Protein AF-R5M961-F1 (afdb_monomer_lite)

Radius of gyration: 26.33 Å; chains: 1; bounding box: 70×36×79 Å

Foldseek 3Di:
DDQDPLQAFDQDDPDDAPQEAEEAEFAQQQQQPDDSSVCCVPPQQADRRHQAQDGRSYGHFYQQDPDRVVRLVRLVVVLVVLQVSVLHAYRAHCYCCPPVPDDLLSVLCSNLCLVVRQRYHYHPPSVVSSVVNCVVVVPPDDDLPDQPLDQFPVNVQVLCLVCLLLLLLLPPVNHDWKKFWFDPDFLDIDIDTRSQWHDAPQFIKGFDADCVLVVQADPPSSCVRRNPSNVPRHGIHTTATFFIFSVDAAPVRHTDGQQFFKFWAAPPDPGGQTAGWHWDDDVPDDIFTWGDADPDIHGPVVSVVRVIHIDGQFGLQFLDDPPDRHDTSRVSRVVCRVVVVPPQSSLRRNRPNYNDNDSVVSVVCVVVVPGRDPVD

Structure (mmCIF, N/CA/C/O backbone):
data_AF-R5M961-F1
#
_entry.id   AF-R5M961-F1
#
loop_
_atom_site.group_PDB
_atom_site.id
_atom_site.type_symbol
_atom_site.label_atom_id
_atom_site.label_alt_id
_atom_site.label_comp_id
_atom_site.label_asym_id
_atom_site.label_entity_id
_atom_site.label_seq_id
_atom_site.pdbx_PDB_ins_code
_atom_site.Cartn_x
_atom_site.Cartn_y
_atom_site.Cartn_z
_atom_site.occupancy
_atom_site.B_iso_or_equiv
_atom_site.auth_seq_id
_atom_site.auth_comp_id
_atom_site.auth_asym_id
_atom_site.auth_atom_id
_atom_site.pdbx_PDB_model_num
ATOM 1 N N . MET A 1 1 ? -6.528 -16.402 -11.098 1.00 47.44 1 MET A N 1
ATOM 2 C CA . MET A 1 1 ? -5.504 -15.838 -12.021 1.00 47.44 1 MET A CA 1
ATOM 3 C C . MET A 1 1 ? -4.086 -16.198 -11.557 1.00 47.44 1 MET A C 1
ATOM 5 O O . MET A 1 1 ? -3.827 -16.133 -10.362 1.00 47.44 1 MET A O 1
ATOM 9 N N . ARG A 1 2 ? -3.159 -16.588 -12.454 1.00 42.03 2 ARG A N 1
ATOM 10 C CA . ARG A 1 2 ? -1.730 -16.782 -12.101 1.00 42.03 2 ARG A CA 1
ATOM 11 C C . ARG A 1 2 ? -1.050 -15.411 -11.966 1.00 42.03 2 ARG A C 1
ATOM 13 O O . ARG A 1 2 ? -1.090 -14.628 -12.910 1.00 42.03 2 ARG A O 1
ATOM 20 N N . LYS A 1 3 ? -0.418 -15.122 -10.820 1.00 50.25 3 LYS A N 1
ATOM 21 C CA . LYS A 1 3 ? 0.373 -13.892 -10.629 1.00 50.25 3 LYS A CA 1
ATOM 22 C C . LYS A 1 3 ? 1.535 -13.875 -11.632 1.00 50.25 3 LYS A C 1
ATOM 24 O O . LYS A 1 3 ? 2.328 -14.813 -11.665 1.00 50.25 3 LYS A O 1
ATOM 29 N N . LYS A 1 4 ? 1.641 -12.823 -12.451 1.00 59.91 4 LYS A N 1
ATOM 30 C CA . LYS A 1 4 ? 2.814 -12.596 -13.310 1.00 59.91 4 LYS A CA 1
ATOM 31 C C . LYS A 1 4 ? 3.984 -12.195 -12.407 1.00 59.91 4 LYS A C 1
ATOM 33 O O . LYS A 1 4 ? 3.798 -11.371 -11.515 1.00 59.91 4 LYS A O 1
ATOM 38 N N . ASN A 1 5 ? 5.165 -12.781 -12.605 1.00 62.47 5 ASN A N 1
ATOM 39 C CA . ASN A 1 5 ? 6.349 -12.387 -11.845 1.00 62.47 5 ASN A CA 1
ATOM 40 C C . ASN A 1 5 ? 6.784 -10.984 -12.289 1.00 62.47 5 ASN A C 1
ATOM 42 O O . ASN A 1 5 ? 7.397 -10.835 -13.343 1.00 62.47 5 ASN A O 1
ATOM 46 N N . LYS A 1 6 ? 6.448 -9.966 -11.494 1.00 70.44 6 LYS A N 1
ATOM 47 C CA . LYS A 1 6 ? 6.769 -8.566 -11.796 1.00 70.44 6 LYS A CA 1
ATOM 48 C C . LYS A 1 6 ? 8.216 -8.183 -11.485 1.00 70.44 6 LYS A C 1
ATOM 50 O O . LYS A 1 6 ? 8.568 -7.033 -11.675 1.00 70.44 6 LYS A O 1
ATOM 55 N N . HIS A 1 7 ? 9.058 -9.116 -11.037 1.00 80.31 7 HIS A N 1
ATOM 56 C CA . HIS A 1 7 ? 10.487 -8.857 -10.828 1.00 80.31 7 HIS A CA 1
ATOM 57 C C . HIS A 1 7 ? 11.337 -9.123 -12.074 1.00 80.31 7 HIS A C 1
ATOM 59 O O . HIS A 1 7 ? 12.475 -8.658 -12.141 1.00 80.31 7 HIS A O 1
ATOM 65 N N . ASN A 1 8 ? 10.809 -9.863 -13.054 1.00 88.81 8 ASN A N 1
ATOM 66 C CA . ASN A 1 8 ? 11.543 -10.202 -14.267 1.00 88.81 8 ASN A CA 1
ATOM 67 C C . ASN A 1 8 ? 11.041 -9.391 -15.463 1.00 88.81 8 ASN A C 1
ATOM 69 O O . ASN A 1 8 ? 9.842 -9.333 -15.740 1.00 88.81 8 ASN A O 1
ATOM 73 N N . THR A 1 9 ? 11.986 -8.825 -16.202 1.00 91.56 9 THR A N 1
ATOM 74 C CA . THR A 1 9 ? 11.758 -8.215 -17.505 1.00 91.56 9 THR A CA 1
ATOM 75 C C . THR A 1 9 ? 11.391 -9.310 -18.512 1.00 91.56 9 THR A C 1
ATOM 77 O O . THR A 1 9 ? 12.138 -10.286 -18.626 1.00 91.56 9 THR A O 1
ATOM 80 N N . PRO A 1 10 ? 10.275 -9.188 -19.256 1.00 90.00 10 PRO A N 1
ATOM 81 C CA . PRO A 1 10 ? 9.964 -10.110 -20.345 1.00 90.00 10 PRO A CA 1
ATOM 82 C C . PRO A 1 10 ? 11.083 -10.126 -21.394 1.00 90.00 10 PRO A C 1
ATOM 84 O O . PRO A 1 10 ? 11.598 -9.071 -21.755 1.00 90.00 10 PRO A O 1
ATOM 87 N N . GLU A 1 11 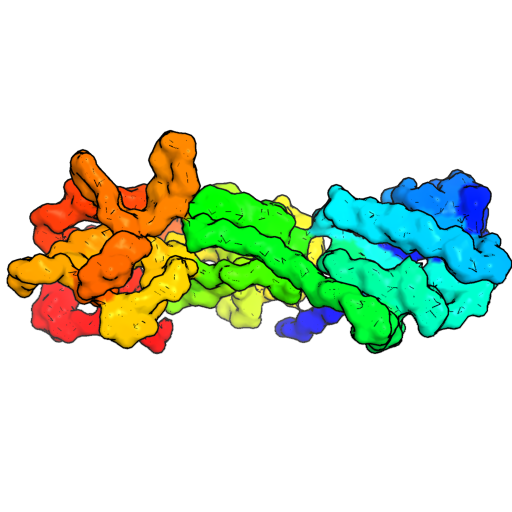? 11.424 -11.300 -21.930 1.00 86.25 11 GLU A N 1
ATOM 88 C CA . GLU A 1 11 ? 12.493 -11.432 -22.936 1.00 86.25 11 GLU A CA 1
ATOM 89 C C . GLU A 1 11 ? 12.220 -10.589 -24.192 1.00 86.25 11 GLU A C 1
ATOM 91 O O . GLU A 1 11 ? 13.122 -9.963 -24.749 1.00 86.25 11 GLU A O 1
ATOM 96 N N . ARG A 1 12 ? 10.954 -10.537 -24.617 1.00 87.50 12 ARG A N 1
ATOM 97 C CA . ARG A 1 12 ? 10.506 -9.743 -25.758 1.00 87.50 12 ARG A CA 1
ATOM 98 C C . ARG A 1 12 ? 9.479 -8.713 -25.308 1.00 87.50 12 ARG A C 1
ATOM 100 O O . ARG A 1 12 ? 8.389 -9.071 -24.870 1.00 87.50 12 ARG A O 1
ATOM 107 N N . ILE A 1 13 ? 9.822 -7.440 -25.480 1.00 93.00 13 ILE A N 1
ATOM 108 C CA . ILE A 1 13 ? 8.953 -6.302 -25.172 1.00 93.00 13 ILE A CA 1
ATOM 109 C C . ILE A 1 13 ? 8.494 -5.700 -26.498 1.00 93.00 13 ILE A C 1
ATOM 111 O O . ILE A 1 13 ? 9.297 -5.186 -27.277 1.00 93.00 13 ILE A O 1
ATOM 115 N N . THR A 1 14 ? 7.205 -5.832 -26.793 1.00 91.12 14 THR A N 1
ATOM 116 C CA . THR A 1 14 ? 6.592 -5.312 -28.027 1.00 91.12 14 THR A CA 1
ATOM 117 C C . THR A 1 14 ? 5.764 -4.057 -27.796 1.00 91.12 14 THR A C 1
ATOM 119 O O . THR A 1 14 ? 5.532 -3.317 -28.746 1.00 91.12 14 THR A O 1
ATOM 122 N N . GLU A 1 15 ? 5.354 -3.824 -26.554 1.00 92.50 15 GLU A N 1
ATOM 123 C CA . GLU A 1 15 ? 4.521 -2.716 -26.098 1.00 92.50 15 GLU A CA 1
ATOM 124 C C . GLU A 1 15 ? 4.897 -2.354 -24.656 1.00 92.50 15 GLU A C 1
ATOM 126 O O . GLU A 1 15 ? 5.495 -3.174 -23.956 1.00 92.50 15 GLU A O 1
ATOM 131 N N . LEU A 1 16 ? 4.555 -1.132 -24.240 1.00 92.69 16 LEU A N 1
ATOM 132 C CA . LEU A 1 16 ? 4.759 -0.632 -22.879 1.00 92.69 16 LEU A CA 1
ATOM 133 C C . LEU A 1 16 ? 3.423 -0.170 -22.291 1.00 92.69 16 LEU A C 1
ATOM 135 O O . LEU A 1 16 ? 2.780 0.724 -22.856 1.00 92.69 16 LEU A O 1
ATOM 139 N N . SER A 1 17 ? 3.057 -0.706 -21.127 1.00 88.81 17 SER A N 1
ATOM 140 C CA . SER A 1 17 ? 1.988 -0.176 -20.267 1.00 88.81 17 SER A CA 1
ATOM 141 C C . SER A 1 17 ? 2.322 1.255 -19.846 1.00 88.81 17 SER A C 1
ATOM 143 O O . SER A 1 17 ? 3.492 1.613 -19.844 1.00 88.81 17 SER A O 1
ATOM 145 N N . LYS A 1 18 ? 1.348 2.094 -19.492 1.00 87.00 18 LYS A N 1
ATOM 146 C CA . LYS A 1 18 ? 1.490 3.538 -19.214 1.00 87.00 18 LYS A CA 1
ATOM 147 C C . LYS A 1 18 ? 2.623 3.883 -18.241 1.00 87.00 18 LYS A C 1
ATOM 149 O O . LYS A 1 18 ? 3.294 4.891 -18.449 1.00 87.00 18 LYS A O 1
ATOM 154 N N . CYS A 1 19 ? 2.849 3.066 -17.214 1.00 88.94 19 CYS A N 1
ATOM 155 C CA . CYS A 1 19 ? 3.911 3.280 -16.227 1.00 88.94 19 CYS A CA 1
ATOM 156 C C . CYS A 1 19 ? 5.275 2.683 -16.623 1.00 88.94 19 CYS A C 1
ATOM 158 O O . CYS A 1 19 ? 6.273 2.992 -15.968 1.00 88.94 19 CYS A O 1
ATOM 160 N N . GLU A 1 20 ? 5.354 1.855 -17.669 1.00 93.62 20 GLU A N 1
ATOM 161 C CA . GLU A 1 20 ? 6.594 1.181 -18.059 1.00 93.62 20 GLU A CA 1
ATOM 162 C C . GLU A 1 20 ? 7.573 2.095 -18.804 1.00 93.62 20 GLU A C 1
ATOM 164 O O . GLU A 1 20 ? 7.190 2.888 -19.671 1.00 93.62 20 GLU A O 1
ATOM 169 N N . ILE A 1 21 ? 8.856 1.914 -18.481 1.00 97.31 21 ILE A N 1
ATOM 170 C CA . ILE A 1 21 ? 10.010 2.553 -19.113 1.00 97.31 21 ILE A CA 1
ATOM 171 C C . ILE A 1 21 ? 10.952 1.463 -19.623 1.00 97.31 21 ILE A C 1
ATOM 173 O O . ILE A 1 21 ? 11.412 0.614 -18.857 1.00 97.31 21 ILE A O 1
ATOM 177 N N . PHE A 1 22 ? 11.255 1.485 -20.919 1.00 98.31 22 PHE A N 1
ATOM 178 C CA . PHE A 1 22 ? 12.159 0.520 -21.545 1.00 98.31 22 PHE A CA 1
ATOM 179 C C . PHE A 1 22 ? 13.624 0.916 -21.330 1.00 98.31 22 PHE A C 1
ATOM 181 O O . PHE A 1 22 ? 14.060 1.960 -21.813 1.00 98.31 22 PHE A O 1
ATOM 188 N N . VAL A 1 23 ? 14.404 0.095 -20.625 1.00 98.50 23 VAL A N 1
ATOM 189 C CA . VAL A 1 23 ? 15.808 0.410 -20.317 1.00 98.50 23 VAL A CA 1
ATOM 190 C C . VAL A 1 23 ? 16.730 -0.386 -21.233 1.00 98.50 23 VAL A C 1
ATOM 192 O O . VAL A 1 23 ? 16.687 -1.621 -21.257 1.00 98.50 23 VAL A O 1
ATOM 195 N N . PHE A 1 24 ? 17.569 0.310 -21.996 1.00 98.00 24 PHE A N 1
ATOM 196 C CA . PHE A 1 24 ? 18.342 -0.283 -23.086 1.00 98.00 24 PHE A CA 1
ATOM 197 C C . PHE A 1 24 ? 19.793 0.201 -23.123 1.00 98.00 24 PHE A C 1
ATOM 199 O O . PHE A 1 24 ? 20.121 1.283 -22.645 1.00 98.00 24 PHE A O 1
ATOM 206 N N . GLY A 1 25 ? 20.665 -0.618 -23.716 1.00 97.38 25 GLY A N 1
ATOM 207 C CA . GLY A 1 25 ? 22.059 -0.249 -23.967 1.00 97.38 25 GLY A CA 1
ATOM 208 C C . GLY A 1 25 ? 22.208 0.611 -25.225 1.00 97.38 25 GLY A C 1
ATOM 209 O O . GLY A 1 25 ? 21.663 0.253 -26.270 1.00 97.38 25 GLY A O 1
ATOM 210 N N . SER A 1 26 ? 22.973 1.700 -25.137 1.00 97.31 26 SER A N 1
ATOM 211 C CA . SER A 1 26 ? 23.282 2.643 -26.222 1.00 97.31 26 SER A CA 1
ATOM 212 C C . SER A 1 26 ? 24.801 2.864 -26.370 1.00 97.31 26 SER A C 1
ATOM 214 O O . SER A 1 26 ? 25.604 2.356 -25.585 1.00 97.31 26 SER A O 1
ATOM 216 N N . ASN A 1 27 ? 25.219 3.618 -27.389 1.00 95.19 27 ASN A N 1
ATOM 217 C CA . ASN A 1 27 ? 26.494 4.346 -27.382 1.00 95.19 27 ASN A CA 1
ATOM 218 C C . ASN A 1 27 ? 26.293 5.782 -26.871 1.00 95.19 27 ASN A C 1
ATOM 220 O O . ASN A 1 27 ? 25.155 6.233 -26.721 1.00 95.19 27 ASN A O 1
ATOM 224 N N . LEU A 1 28 ? 27.404 6.476 -26.607 1.00 95.62 28 LEU A N 1
ATOM 225 C CA . LEU A 1 28 ? 27.414 7.846 -26.086 1.00 95.62 28 LEU A CA 1
ATOM 226 C C . LEU A 1 28 ? 26.767 8.840 -27.050 1.00 95.62 28 LEU A C 1
ATOM 228 O O . LEU A 1 28 ? 26.078 9.755 -26.616 1.00 95.62 28 LEU A O 1
ATOM 232 N N . GLU A 1 29 ? 26.948 8.632 -28.352 1.00 96.88 29 GLU A N 1
ATOM 233 C CA . GLU A 1 29 ? 26.400 9.497 -29.394 1.00 96.88 29 GLU A CA 1
ATOM 234 C C . GLU A 1 29 ? 24.899 9.274 -29.636 1.00 96.88 29 GLU A C 1
ATOM 236 O O . GLU A 1 29 ? 24.316 9.967 -30.460 1.00 96.88 29 GLU A O 1
ATOM 241 N N . GLY A 1 30 ? 24.265 8.294 -28.978 1.00 96.00 30 GLY A N 1
ATOM 242 C CA . GLY A 1 30 ? 22.836 8.010 -29.142 1.00 96.00 30 GLY A CA 1
ATOM 243 C C . GLY A 1 30 ? 22.451 7.518 -30.540 1.00 96.00 30 GLY A C 1
ATOM 244 O O . GLY A 1 30 ? 21.346 7.770 -31.019 1.00 96.00 30 GLY A O 1
ATOM 245 N N . HIS A 1 31 ? 23.356 6.815 -31.219 1.00 96.19 31 HIS A N 1
ATOM 246 C CA . HIS A 1 31 ? 23.079 6.197 -32.508 1.00 96.19 31 HIS A CA 1
ATOM 247 C C . HIS A 1 31 ? 22.438 4.814 -32.336 1.00 96.19 31 HIS A C 1
ATOM 249 O O . HIS A 1 31 ? 23.111 3.800 -32.124 1.00 96.19 31 HIS A O 1
ATOM 255 N N . HIS A 1 32 ? 21.117 4.757 -32.467 1.00 94.81 32 HIS A N 1
ATOM 256 C CA . HIS A 1 32 ? 20.296 3.593 -32.133 1.00 94.81 32 HIS A CA 1
ATOM 257 C C . HIS A 1 32 ? 20.094 2.616 -33.311 1.00 94.81 32 HIS A C 1
ATOM 259 O O . HIS A 1 32 ? 18.977 2.225 -33.638 1.00 94.81 32 HIS A O 1
ATOM 265 N N . TYR A 1 33 ? 21.181 2.199 -33.970 1.00 89.19 33 TYR A N 1
ATOM 266 C CA . TYR A 1 33 ? 21.116 1.440 -35.232 1.00 89.19 33 TYR A CA 1
ATOM 267 C C . TYR A 1 33 ? 20.642 -0.022 -35.118 1.00 89.19 33 TYR A C 1
ATOM 269 O O . TYR A 1 33 ? 20.217 -0.604 -36.118 1.00 89.19 33 TYR A O 1
ATOM 277 N N . GLY A 1 34 ? 20.719 -0.655 -33.942 1.00 91.88 34 GLY A N 1
ATOM 278 C CA . GLY A 1 34 ? 20.458 -2.094 -33.820 1.00 91.88 34 GLY A CA 1
ATOM 279 C C . GLY A 1 34 ? 19.913 -2.558 -32.470 1.00 91.88 34 GLY A C 1
ATOM 280 O O . GLY A 1 34 ? 19.954 -1.841 -31.472 1.00 91.88 34 GLY A O 1
ATOM 281 N N . GLY A 1 35 ? 19.398 -3.791 -32.455 1.00 93.56 35 GLY A N 1
ATOM 282 C CA . GLY A 1 35 ? 18.961 -4.498 -31.248 1.00 93.56 35 GLY A CA 1
ATOM 283 C C . GLY A 1 35 ? 17.911 -3.751 -30.416 1.00 93.56 35 GLY A C 1
ATOM 284 O O . GLY A 1 35 ? 16.936 -3.209 -30.945 1.00 93.56 35 GLY A O 1
ATOM 285 N N . ALA A 1 36 ? 18.120 -3.738 -29.096 1.00 95.00 36 ALA A N 1
ATOM 286 C CA . ALA A 1 36 ? 17.246 -3.049 -28.150 1.00 95.00 36 ALA A CA 1
ATOM 287 C C . ALA A 1 36 ? 17.204 -1.531 -28.395 1.00 95.00 36 ALA A C 1
ATOM 289 O O . ALA A 1 36 ? 16.125 -0.954 -28.316 1.00 95.00 36 ALA A O 1
ATOM 290 N N . ALA A 1 37 ? 18.325 -0.902 -28.773 1.00 96.69 37 ALA A N 1
ATOM 291 C CA . ALA A 1 37 ? 18.367 0.531 -29.073 1.00 96.69 37 ALA A CA 1
ATOM 292 C C . ALA A 1 37 ? 17.475 0.897 -30.262 1.00 96.69 37 ALA A C 1
ATOM 294 O O . ALA A 1 37 ? 16.661 1.811 -30.173 1.00 96.69 37 ALA A O 1
ATOM 295 N N . ARG A 1 38 ? 17.544 0.118 -31.347 1.00 96.31 38 ARG A N 1
ATOM 296 C CA . ARG A 1 38 ? 16.652 0.306 -32.498 1.00 96.31 38 ARG A CA 1
ATOM 297 C C . ARG A 1 38 ? 15.183 0.149 -32.115 1.00 96.31 38 ARG A C 1
ATOM 299 O O . ARG A 1 38 ? 14.351 0.933 -32.549 1.00 96.31 38 ARG A O 1
ATOM 306 N N . THR A 1 39 ? 14.873 -0.839 -31.276 1.00 96.50 39 THR A N 1
ATOM 307 C CA . THR A 1 39 ? 13.504 -1.044 -30.777 1.00 96.50 39 THR A CA 1
ATOM 308 C C . THR A 1 39 ? 13.030 0.153 -29.948 1.00 96.50 39 THR A C 1
ATOM 310 O O . THR A 1 39 ? 11.905 0.609 -30.139 1.00 96.50 39 THR A O 1
ATOM 313 N N . ALA A 1 40 ? 13.887 0.685 -29.071 1.00 97.44 40 ALA A N 1
ATOM 314 C CA . ALA A 1 40 ? 13.598 1.873 -28.275 1.00 97.44 40 ALA A CA 1
ATOM 315 C C . ALA A 1 40 ? 13.275 3.084 -29.167 1.00 97.44 40 ALA A C 1
ATOM 317 O O . ALA A 1 40 ? 12.257 3.743 -28.957 1.00 97.44 40 ALA A O 1
ATOM 318 N N . TYR A 1 41 ? 14.088 3.317 -30.203 1.00 97.69 41 TYR A N 1
ATOM 319 C CA . TYR A 1 41 ? 13.899 4.399 -31.173 1.00 97.69 41 TYR A CA 1
ATOM 320 C C . TYR A 1 41 ? 12.612 4.228 -31.995 1.00 97.69 41 TYR A C 1
ATOM 322 O O . TYR A 1 41 ? 11.750 5.101 -32.003 1.00 97.69 41 TYR A O 1
ATOM 330 N N . GLU A 1 42 ? 12.441 3.077 -32.651 1.00 96.88 42 GLU A N 1
ATOM 331 C CA . GLU A 1 42 ? 11.344 2.856 -33.602 1.00 96.88 42 GLU A CA 1
ATOM 332 C C . GLU A 1 42 ? 9.969 2.721 -32.935 1.00 96.88 42 GLU A C 1
ATOM 334 O O . GLU A 1 42 ? 8.956 2.992 -33.578 1.00 96.88 42 GLU A O 1
ATOM 339 N N . LYS A 1 43 ? 9.906 2.252 -31.679 1.00 96.62 43 LYS A N 1
ATOM 340 C CA . LYS A 1 43 ? 8.630 1.877 -31.041 1.00 96.62 43 LYS A CA 1
ATOM 341 C C . LYS A 1 43 ? 8.288 2.644 -29.778 1.00 96.62 43 LYS A C 1
ATOM 343 O O . LYS A 1 43 ? 7.108 2.812 -29.486 1.00 96.62 43 LYS A O 1
ATOM 348 N N . PHE A 1 44 ? 9.287 3.051 -29.003 1.00 97.44 44 PHE A N 1
ATOM 349 C CA . PHE A 1 44 ? 9.077 3.597 -27.659 1.00 97.44 44 PHE A CA 1
ATOM 350 C C . PHE A 1 44 ? 9.511 5.065 -27.537 1.00 97.44 44 PHE A C 1
ATOM 352 O O . PHE A 1 44 ? 9.394 5.659 -26.464 1.00 97.44 44 PHE A O 1
ATOM 359 N N . GLY A 1 45 ? 9.923 5.666 -28.657 1.00 97.38 45 GLY A N 1
ATOM 360 C CA . GLY A 1 45 ? 10.157 7.099 -28.785 1.00 97.38 45 GLY A CA 1
ATOM 361 C C . GLY A 1 45 ? 11.490 7.571 -28.220 1.00 97.38 45 GLY A C 1
ATOM 362 O O . GLY A 1 45 ? 11.597 8.752 -27.910 1.00 97.38 45 GLY A O 1
ATOM 363 N N . ALA A 1 46 ? 12.482 6.686 -28.062 1.00 97.94 46 ALA A N 1
ATOM 364 C CA . ALA A 1 46 ? 13.837 7.141 -27.761 1.00 97.94 46 ALA A CA 1
ATOM 365 C C . ALA A 1 46 ? 14.298 8.120 -28.852 1.00 97.94 46 ALA A C 1
ATOM 367 O O . ALA A 1 46 ? 14.076 7.885 -30.038 1.00 97.94 46 ALA A O 1
ATOM 368 N N . GLU A 1 47 ? 14.906 9.227 -28.454 1.00 98.06 47 GLU A N 1
ATOM 369 C CA . GLU A 1 47 ? 15.334 10.292 -29.352 1.00 98.06 47 GLU A CA 1
ATOM 370 C C . GLU A 1 47 ? 16.704 9.974 -29.949 1.00 98.06 47 GLU A C 1
ATOM 372 O O . GLU A 1 47 ? 17.629 9.545 -29.259 1.00 98.06 47 GLU A O 1
ATOM 377 N N . TRP A 1 48 ? 16.852 10.218 -31.251 1.00 97.62 48 TRP A N 1
ATOM 378 C CA . TRP A 1 48 ? 18.145 10.075 -31.913 1.00 97.62 48 TRP A CA 1
ATOM 379 C C . TRP A 1 48 ? 19.153 11.065 -31.324 1.00 97.62 48 TRP A C 1
ATOM 381 O O . TRP A 1 48 ? 18.844 12.247 -31.189 1.00 97.62 48 TRP A O 1
ATOM 391 N N . GLY A 1 49 ? 20.367 10.608 -31.020 1.00 97.56 49 GLY A N 1
ATOM 392 C CA . GLY A 1 49 ? 21.395 11.455 -30.411 1.00 97.56 49 GLY A CA 1
ATOM 393 C C . GLY A 1 49 ? 21.427 11.420 -28.878 1.00 97.56 49 GLY A C 1
ATOM 394 O O . GLY A 1 49 ? 22.347 11.980 -28.287 1.00 97.56 49 GLY A O 1
ATOM 395 N N . VAL A 1 50 ? 20.474 10.744 -28.219 1.00 98.12 50 VAL A N 1
ATOM 396 C CA . VAL A 1 50 ? 20.435 10.629 -26.751 1.00 98.12 50 VAL A CA 1
ATOM 397 C C . VAL A 1 50 ? 21.007 9.286 -26.293 1.00 98.12 50 VAL A C 1
ATOM 399 O O . VAL A 1 50 ? 20.340 8.256 -26.303 1.00 98.12 50 VAL A O 1
ATOM 402 N N . GLY A 1 51 ? 22.282 9.290 -25.897 1.00 96.94 51 GLY A N 1
ATOM 403 C CA . GLY A 1 51 ? 23.004 8.082 -25.481 1.00 96.94 51 GLY A CA 1
ATOM 404 C C . GLY A 1 51 ? 22.896 7.703 -24.001 1.00 96.94 51 GLY A C 1
ATOM 405 O O . GLY A 1 51 ? 23.161 6.553 -23.655 1.00 96.94 51 GLY A O 1
ATOM 406 N N . ASP A 1 52 ? 22.514 8.645 -23.138 1.00 98.25 52 ASP A N 1
ATOM 407 C CA . ASP A 1 52 ? 22.513 8.512 -21.676 1.00 98.25 52 ASP A CA 1
ATOM 408 C C . ASP A 1 52 ? 21.287 9.204 -21.066 1.00 98.25 52 ASP A C 1
ATOM 410 O O . ASP A 1 52 ? 21.043 10.386 -21.314 1.00 98.25 52 ASP A O 1
ATOM 414 N N . GLY A 1 53 ? 20.557 8.485 -20.213 1.00 98.31 53 GLY A N 1
ATOM 415 C CA . GLY A 1 53 ? 19.476 9.032 -19.402 1.00 98.31 53 GLY A CA 1
ATOM 416 C C . GLY A 1 53 ? 18.075 8.833 -19.994 1.00 98.31 53 GLY A C 1
ATOM 417 O O . GLY A 1 53 ? 17.883 8.022 -20.905 1.00 98.31 53 GLY A O 1
ATOM 418 N N . PRO A 1 54 ? 17.061 9.526 -19.441 1.00 98.25 54 PRO A N 1
ATOM 419 C CA . PRO A 1 54 ? 15.679 9.394 -19.889 1.00 98.25 54 PRO A CA 1
ATOM 420 C C . PRO A 1 54 ? 15.487 9.953 -21.304 1.00 98.25 54 PRO A C 1
ATOM 422 O O . PRO A 1 54 ? 15.970 11.036 -21.625 1.00 98.25 54 PRO A O 1
ATOM 425 N N . THR A 1 55 ? 14.748 9.224 -22.139 1.00 98.00 55 THR A N 1
ATOM 426 C CA . THR A 1 55 ? 14.432 9.624 -23.515 1.00 98.00 55 THR A CA 1
ATOM 427 C C . THR A 1 55 ? 13.152 8.939 -23.991 1.00 98.00 55 THR A C 1
ATOM 429 O O . THR A 1 55 ? 13.021 7.721 -23.873 1.00 98.00 55 THR A O 1
ATOM 432 N N . GLY A 1 56 ? 12.165 9.701 -24.474 1.00 96.06 56 GLY A N 1
ATOM 433 C CA . GLY A 1 56 ? 10.833 9.162 -24.775 1.00 96.06 56 GLY A CA 1
ATOM 434 C C . GLY A 1 56 ? 10.244 8.353 -23.612 1.00 96.06 56 GLY A C 1
ATOM 435 O O . GLY A 1 56 ? 10.214 8.810 -22.470 1.00 96.06 56 GLY A O 1
ATOM 436 N N . ARG A 1 57 ? 9.802 7.117 -23.887 1.00 96.94 57 ARG A N 1
ATOM 437 C CA . ARG A 1 57 ? 9.379 6.134 -22.867 1.00 96.94 57 ARG A CA 1
ATOM 438 C C . ARG A 1 57 ? 10.487 5.125 -22.554 1.00 96.94 57 ARG A C 1
ATOM 440 O O . ARG A 1 57 ? 10.240 3.930 -22.367 1.00 96.94 57 ARG A O 1
ATOM 447 N N . CYS A 1 58 ? 11.728 5.592 -22.558 1.00 98.31 58 CYS A N 1
ATOM 448 C CA . CYS A 1 58 ? 12.921 4.778 -22.406 1.00 98.31 58 CYS A CA 1
ATOM 449 C C . CYS A 1 58 ? 13.949 5.422 -21.470 1.00 98.31 58 CYS A C 1
ATOM 451 O O . CYS A 1 58 ? 13.879 6.604 -21.135 1.00 98.31 58 CYS A O 1
ATOM 453 N N . TYR A 1 59 ? 14.932 4.619 -21.075 1.00 98.69 59 TYR A N 1
ATOM 454 C CA . TYR A 1 59 ? 16.145 5.077 -20.412 1.00 98.69 59 TYR A CA 1
ATOM 455 C C . TYR A 1 59 ? 17.356 4.453 -21.113 1.00 98.69 59 TYR A C 1
ATOM 457 O O . TYR A 1 59 ? 17.466 3.226 -21.192 1.00 98.69 59 TYR A O 1
ATOM 465 N N . ALA A 1 60 ? 18.241 5.292 -21.645 1.00 98.62 60 ALA A N 1
ATOM 466 C CA . ALA A 1 60 ? 19.444 4.875 -22.349 1.00 98.62 60 ALA A CA 1
ATOM 467 C C . ALA A 1 60 ? 20.618 4.731 -21.373 1.00 98.62 60 ALA A C 1
ATOM 469 O O . ALA A 1 60 ? 20.858 5.604 -20.540 1.00 98.62 60 ALA A O 1
ATOM 470 N N . ILE A 1 61 ? 21.359 3.630 -21.485 1.00 98.38 61 ILE A N 1
ATOM 471 C CA . ILE A 1 61 ? 22.581 3.385 -20.713 1.00 98.38 61 ILE A CA 1
ATOM 472 C C . ILE A 1 61 ? 23.734 3.179 -21.698 1.00 98.38 61 ILE A C 1
ATOM 474 O O . ILE A 1 61 ? 23.695 2.215 -22.468 1.00 98.38 61 ILE A O 1
ATOM 478 N N . PRO A 1 62 ? 24.775 4.027 -21.698 1.00 97.81 62 PRO A N 1
ATOM 479 C CA . PRO A 1 62 ? 25.972 3.795 -22.491 1.00 97.81 62 PRO A CA 1
ATOM 480 C C . PRO A 1 62 ? 26.634 2.461 -22.132 1.00 97.81 62 PRO A C 1
ATOM 482 O O . PRO A 1 62 ? 26.988 2.213 -20.983 1.00 97.81 62 PRO A O 1
ATOM 485 N N . THR A 1 63 ? 26.809 1.592 -23.126 1.00 96.19 63 THR A N 1
ATOM 486 C CA . THR A 1 63 ? 27.444 0.274 -22.951 1.00 96.19 63 THR A CA 1
ATOM 487 C C . THR A 1 63 ? 28.539 -0.030 -23.964 1.00 96.19 63 THR A C 1
ATOM 489 O O . THR A 1 63 ? 29.148 -1.090 -23.898 1.00 96.19 63 THR A O 1
ATOM 492 N N . MET A 1 64 ? 28.800 0.858 -24.925 1.00 93.44 64 MET A N 1
ATOM 493 C CA . MET A 1 64 ? 29.802 0.634 -25.977 1.00 93.44 64 MET A CA 1
ATOM 494 C C . MET A 1 64 ? 31.213 1.035 -25.515 1.00 93.44 64 MET A C 1
ATOM 496 O O . MET A 1 64 ? 31.875 1.855 -26.147 1.00 93.44 64 MET A O 1
ATOM 500 N N . PHE A 1 65 ? 31.662 0.452 -24.404 1.00 93.12 65 PHE A N 1
ATOM 501 C CA . PHE A 1 65 ? 32.991 0.669 -23.831 1.00 93.12 65 PHE A CA 1
ATOM 502 C C . PHE A 1 65 ? 33.890 -0.553 -24.012 1.00 93.12 65 PHE A C 1
ATOM 504 O O . PHE A 1 65 ? 33.421 -1.666 -24.242 1.00 93.12 65 PHE A O 1
ATOM 511 N N . ARG A 1 66 ? 35.209 -0.348 -23.902 1.00 88.94 66 ARG A N 1
ATOM 512 C CA . ARG A 1 66 ? 36.179 -1.455 -23.870 1.00 88.94 66 ARG A CA 1
ATOM 513 C C . ARG A 1 66 ? 36.224 -2.132 -22.505 1.00 88.94 66 ARG A C 1
ATOM 515 O O . ARG A 1 66 ? 36.373 -3.348 -22.445 1.00 88.94 66 ARG A O 1
ATOM 522 N N . ASN A 1 67 ? 36.142 -1.346 -21.434 1.00 93.12 67 ASN A N 1
ATOM 523 C CA . ASN A 1 67 ? 36.135 -1.844 -20.069 1.00 93.12 67 ASN A CA 1
ATOM 524 C C . ASN A 1 67 ? 34.700 -1.831 -19.535 1.00 93.12 67 ASN A C 1
ATOM 526 O O . ASN A 1 67 ? 33.977 -0.854 -19.704 1.00 93.12 67 ASN A O 1
ATOM 530 N N . ILE A 1 68 ? 34.294 -2.920 -18.886 1.00 93.75 68 ILE A N 1
ATOM 531 C CA . ILE A 1 68 ? 32.959 -3.036 -18.298 1.00 93.75 68 ILE A CA 1
ATOM 532 C C . ILE A 1 68 ? 32.750 -2.041 -17.148 1.00 93.75 68 ILE A C 1
ATOM 534 O O . ILE A 1 68 ? 31.645 -1.539 -16.964 1.00 93.75 68 ILE A O 1
ATOM 538 N N . GLU A 1 69 ? 33.812 -1.699 -16.413 1.00 94.88 69 GLU A N 1
ATOM 539 C CA . GLU A 1 69 ? 33.725 -0.761 -15.287 1.00 94.88 69 GLU A CA 1
ATOM 540 C C . GLU A 1 69 ? 33.361 0.664 -15.729 1.00 94.88 69 GLU A C 1
ATOM 542 O O . GLU A 1 69 ? 32.768 1.408 -14.951 1.00 94.88 69 GLU A O 1
ATOM 547 N N . ASP A 1 70 ? 33.600 1.022 -16.997 1.00 96.31 70 ASP A N 1
ATOM 548 C CA . ASP A 1 70 ? 33.181 2.315 -17.554 1.00 96.31 70 ASP A CA 1
ATOM 549 C C . ASP A 1 70 ? 31.641 2.446 -17.625 1.00 96.31 70 ASP A C 1
ATOM 551 O O . ASP A 1 70 ? 31.116 3.550 -17.768 1.00 96.31 70 ASP A O 1
ATOM 555 N N . ILE A 1 71 ? 30.899 1.335 -17.496 1.00 97.19 71 ILE A N 1
ATOM 556 C CA . ILE A 1 71 ? 29.426 1.313 -17.460 1.00 97.19 71 ILE A CA 1
ATOM 557 C C . ILE A 1 71 ? 28.891 1.658 -16.064 1.00 97.19 71 ILE A C 1
ATOM 559 O O . ILE A 1 71 ? 27.794 2.209 -15.949 1.00 97.19 71 ILE A O 1
ATOM 563 N N . ARG A 1 72 ? 29.645 1.362 -14.995 1.00 95.62 72 ARG A N 1
ATOM 564 C CA . ARG A 1 72 ? 29.171 1.465 -13.604 1.00 95.62 72 ARG A CA 1
ATOM 565 C C . ARG A 1 72 ? 28.587 2.841 -13.249 1.00 95.62 72 ARG A C 1
ATOM 567 O O . ARG A 1 72 ? 27.466 2.859 -12.748 1.00 95.62 72 ARG A O 1
ATOM 574 N N . PRO A 1 73 ? 29.212 3.983 -13.604 1.00 97.50 73 PRO A N 1
ATOM 575 C CA . PRO A 1 73 ? 28.634 5.296 -13.304 1.00 97.50 73 PRO A CA 1
ATOM 576 C C . PRO A 1 73 ? 27.241 5.513 -13.916 1.00 97.50 73 PRO A C 1
ATOM 578 O O . PRO A 1 73 ? 26.402 6.198 -13.332 1.00 97.50 73 PRO A O 1
ATOM 581 N N . TYR A 1 74 ? 26.967 4.918 -15.082 1.00 98.25 74 TYR A N 1
ATOM 582 C CA . TYR A 1 74 ? 25.664 5.009 -15.744 1.00 98.25 74 TYR A CA 1
ATOM 583 C C . TYR A 1 74 ? 24.632 4.064 -15.121 1.00 98.25 74 TYR A C 1
ATOM 585 O O . TYR A 1 74 ? 23.454 4.414 -15.043 1.00 98.25 74 TYR A O 1
ATOM 593 N N . ALA A 1 75 ? 25.062 2.891 -14.648 1.00 97.06 75 ALA A N 1
ATOM 594 C CA . ALA A 1 75 ? 24.210 1.992 -13.875 1.00 97.06 75 ALA A CA 1
ATOM 595 C C . ALA A 1 75 ? 23.792 2.633 -12.540 1.00 97.06 75 ALA A C 1
ATOM 597 O O . ALA A 1 75 ? 22.606 2.633 -12.212 1.00 97.06 75 ALA A O 1
ATOM 598 N N . ASP A 1 76 ? 24.728 3.268 -11.832 1.00 96.50 76 ASP A N 1
ATOM 599 C CA . ASP A 1 76 ? 24.459 3.978 -10.576 1.00 96.50 76 ASP A CA 1
ATOM 600 C C . ASP A 1 76 ? 23.497 5.154 -10.804 1.00 96.50 76 ASP A C 1
ATOM 602 O O . ASP A 1 76 ? 22.491 5.308 -10.106 1.00 96.50 76 ASP A O 1
ATOM 606 N N . LYS A 1 77 ? 23.741 5.948 -11.856 1.00 98.19 77 LYS A N 1
ATOM 607 C CA . LYS A 1 77 ? 22.848 7.040 -12.274 1.00 98.19 77 LYS A CA 1
ATOM 608 C C . LYS A 1 77 ? 21.437 6.538 -12.599 1.00 98.19 77 LYS A C 1
ATOM 610 O O . LYS A 1 77 ? 20.455 7.197 -12.250 1.00 98.19 77 LYS A O 1
ATOM 615 N N . PHE A 1 78 ? 21.320 5.381 -13.249 1.00 98.50 78 PHE A N 1
ATOM 616 C CA . PHE A 1 78 ? 20.035 4.746 -13.531 1.00 98.50 78 PHE A CA 1
ATOM 617 C C . PHE A 1 78 ? 19.312 4.315 -12.249 1.00 98.50 78 PHE A C 1
ATOM 619 O O . PHE A 1 78 ? 18.120 4.588 -12.103 1.00 98.50 78 PHE A O 1
ATOM 626 N N . VAL A 1 79 ? 20.021 3.695 -11.303 1.00 97.06 79 VAL A N 1
ATOM 627 C CA . VAL A 1 79 ? 19.467 3.285 -10.003 1.00 97.06 79 VAL A CA 1
ATOM 628 C C . VAL A 1 79 ? 18.895 4.488 -9.248 1.00 97.06 79 VAL A C 1
ATOM 630 O O . VAL A 1 79 ? 17.759 4.429 -8.771 1.00 97.06 79 VAL A O 1
ATOM 633 N N . GLU A 1 80 ? 19.629 5.599 -9.189 1.00 97.56 80 GLU A N 1
ATOM 634 C CA . GLU A 1 80 ? 19.153 6.828 -8.543 1.00 97.56 80 GLU A CA 1
ATOM 635 C C . GLU A 1 80 ? 17.956 7.441 -9.275 1.00 97.56 80 GLU A C 1
ATOM 637 O O . GLU A 1 80 ? 16.977 7.854 -8.645 1.00 97.56 80 GLU A O 1
ATOM 642 N N . TYR A 1 81 ? 17.969 7.422 -10.611 1.00 98.19 81 TYR A N 1
ATOM 643 C CA . TYR A 1 81 ? 16.821 7.859 -11.399 1.00 98.19 81 TYR A CA 1
ATOM 644 C C . TYR A 1 81 ? 15.575 7.018 -11.096 1.00 98.19 81 TYR A C 1
ATOM 646 O O . TYR A 1 81 ? 14.500 7.573 -10.869 1.00 98.19 81 TYR A O 1
ATOM 654 N N . ALA A 1 82 ? 15.703 5.692 -11.033 1.00 96.94 82 ALA A N 1
ATOM 655 C CA . ALA A 1 82 ? 14.582 4.804 -10.754 1.00 96.94 82 ALA A CA 1
ATOM 656 C C . ALA A 1 82 ? 13.985 5.031 -9.355 1.00 96.94 82 ALA A C 1
ATOM 658 O O . ALA A 1 82 ? 12.760 5.070 -9.215 1.00 96.94 82 ALA A O 1
ATOM 659 N N . LYS A 1 83 ? 14.829 5.260 -8.336 1.00 94.38 83 LYS A N 1
ATOM 660 C CA . LYS A 1 83 ? 14.392 5.621 -6.974 1.00 94.38 83 LYS A CA 1
ATOM 661 C C . LYS A 1 83 ? 13.622 6.944 -6.941 1.00 94.38 83 LYS A C 1
ATOM 663 O O . LYS A 1 83 ? 12.641 7.055 -6.208 1.00 94.38 83 LYS A O 1
ATOM 668 N N . ALA A 1 84 ? 14.041 7.926 -7.740 1.00 95.25 84 ALA A N 1
ATOM 669 C CA . ALA A 1 84 ? 13.373 9.224 -7.850 1.00 95.25 84 ALA A CA 1
ATOM 670 C C . ALA A 1 84 ? 12.037 9.168 -8.619 1.00 95.25 84 ALA A C 1
ATOM 672 O O . ALA A 1 84 ? 11.227 10.087 -8.502 1.00 95.25 84 ALA A O 1
ATOM 673 N N . HIS A 1 85 ? 11.775 8.085 -9.358 1.00 94.12 85 HIS A N 1
ATOM 674 C CA . HIS A 1 85 ? 10.561 7.885 -10.158 1.00 94.12 85 HIS A CA 1
ATOM 675 C C . HIS A 1 85 ? 9.802 6.620 -9.717 1.00 94.12 85 HIS A C 1
ATOM 677 O O . HIS A 1 85 ? 9.598 5.704 -10.516 1.00 94.12 85 HIS A O 1
ATOM 683 N N . PRO A 1 86 ? 9.344 6.542 -8.450 1.00 90.38 86 PRO A N 1
ATOM 684 C CA . PRO A 1 86 ? 8.804 5.311 -7.873 1.00 90.38 86 PRO A CA 1
ATOM 685 C C . PRO A 1 86 ? 7.498 4.838 -8.523 1.00 90.38 86 PRO A C 1
ATOM 687 O O . PRO A 1 86 ? 7.120 3.696 -8.312 1.00 90.38 86 PRO A O 1
ATOM 690 N N . GLN A 1 87 ? 6.808 5.687 -9.294 1.00 86.81 87 GLN A N 1
ATOM 691 C CA . GLN A 1 87 ? 5.568 5.333 -10.000 1.00 86.81 87 GLN A CA 1
ATOM 692 C C . GLN A 1 87 ? 5.810 4.687 -11.375 1.00 86.81 87 GLN A C 1
ATOM 694 O O . GLN A 1 87 ? 4.863 4.229 -12.010 1.00 86.81 87 GLN A O 1
ATOM 699 N N . ASN A 1 88 ? 7.057 4.654 -11.852 1.00 91.06 88 ASN A N 1
ATOM 700 C CA . ASN A 1 88 ? 7.420 4.032 -13.121 1.00 91.06 88 ASN A CA 1
ATOM 701 C C . ASN A 1 88 ? 7.991 2.636 -12.907 1.00 91.06 88 ASN A C 1
ATOM 703 O O . ASN A 1 88 ? 8.808 2.456 -12.009 1.00 91.06 88 ASN A O 1
ATOM 707 N N . ARG A 1 89 ? 7.646 1.685 -13.783 1.00 92.81 89 ARG A N 1
ATOM 708 C CA . ARG A 1 89 ? 8.279 0.363 -13.832 1.00 92.81 89 ARG A CA 1
ATOM 709 C C . ARG A 1 89 ? 9.373 0.331 -14.892 1.00 92.81 89 ARG A C 1
ATOM 711 O O . ARG A 1 89 ? 9.098 0.398 -16.086 1.00 92.81 89 ARG A O 1
ATOM 718 N N . PHE A 1 90 ? 10.615 0.178 -14.466 1.00 96.38 90 PHE A N 1
ATOM 719 C CA . PHE A 1 90 ? 11.771 0.137 -15.350 1.00 96.38 90 PHE A CA 1
ATOM 720 C C . PHE A 1 90 ? 12.065 -1.292 -15.793 1.00 96.38 90 PHE A C 1
ATOM 722 O O . PHE A 1 90 ? 12.429 -2.146 -14.987 1.00 96.38 90 PHE A O 1
ATOM 729 N N . LEU A 1 91 ? 11.924 -1.542 -17.091 1.00 96.56 91 LEU A N 1
ATOM 730 C CA . LEU A 1 91 ? 12.193 -2.828 -17.714 1.00 96.56 91 LEU A CA 1
ATOM 731 C C . LEU A 1 91 ? 13.668 -2.918 -18.114 1.00 96.56 91 LEU A C 1
ATOM 733 O O . LEU A 1 91 ? 14.021 -2.584 -19.248 1.00 96.56 91 LEU A O 1
ATOM 737 N N . LEU A 1 92 ? 14.535 -3.361 -17.194 1.00 97.56 92 LEU A N 1
ATOM 738 C CA . LEU A 1 92 ? 15.952 -3.584 -17.491 1.00 97.56 92 LEU A CA 1
ATOM 739 C C . LEU A 1 92 ? 16.095 -4.752 -18.462 1.00 97.56 92 LEU A C 1
ATOM 741 O O . LEU A 1 92 ? 15.836 -5.905 -18.108 1.00 97.56 92 LEU A O 1
ATOM 745 N N . THR A 1 93 ? 16.478 -4.450 -19.701 1.00 96.25 93 THR A N 1
ATOM 746 C CA . THR A 1 93 ? 16.804 -5.471 -20.704 1.00 96.25 93 THR A CA 1
ATOM 747 C C . THR A 1 93 ? 18.171 -6.094 -20.416 1.00 96.25 93 THR A C 1
ATOM 749 O O . THR A 1 93 ? 18.847 -5.721 -19.458 1.00 96.25 93 THR A O 1
ATOM 752 N N . ARG A 1 94 ? 18.613 -7.051 -21.243 1.00 95.75 94 ARG A N 1
ATOM 753 C CA . ARG A 1 94 ? 19.991 -7.578 -21.217 1.00 95.75 94 ARG A CA 1
ATOM 754 C C . ARG A 1 94 ? 20.984 -6.522 -21.741 1.00 95.75 94 ARG A C 1
ATOM 756 O O . ARG A 1 94 ? 21.634 -6.709 -22.771 1.00 95.75 94 ARG A O 1
ATOM 763 N N . VAL A 1 95 ? 21.025 -5.374 -21.063 1.00 96.00 95 VAL A N 1
ATOM 764 C CA . VAL A 1 95 ? 21.847 -4.196 -21.358 1.00 96.00 95 VAL A CA 1
ATOM 765 C C . VAL A 1 95 ? 23.313 -4.628 -21.420 1.00 96.00 95 VAL A C 1
ATOM 767 O O . VAL A 1 95 ? 23.787 -5.333 -20.538 1.00 96.00 95 VAL A O 1
ATOM 770 N N . GLY A 1 96 ? 24.014 -4.267 -22.498 1.00 93.94 96 GLY A N 1
ATOM 771 C CA . GLY A 1 96 ? 25.415 -4.650 -22.724 1.00 93.94 96 GLY A CA 1
ATOM 772 C C . GLY A 1 96 ? 25.650 -6.072 -23.266 1.00 93.94 96 GLY A C 1
ATOM 773 O O . GLY A 1 96 ? 26.717 -6.330 -23.817 1.00 93.94 96 GLY A O 1
ATOM 774 N N . CYS A 1 97 ? 24.668 -6.980 -23.216 1.00 95.50 97 CYS A N 1
ATOM 775 C CA . CYS A 1 97 ? 24.862 -8.389 -23.608 1.00 95.50 97 CYS A CA 1
ATOM 776 C C . CYS A 1 97 ? 24.508 -8.723 -25.067 1.00 95.50 97 CYS A C 1
ATOM 778 O O . CYS A 1 97 ? 24.577 -9.880 -25.477 1.00 95.50 97 CYS A O 1
ATOM 780 N N . GLY A 1 98 ? 24.082 -7.726 -25.844 1.00 91.81 98 GLY A N 1
ATOM 781 C CA . GLY A 1 98 ? 23.815 -7.859 -27.276 1.00 91.81 98 GLY A CA 1
ATOM 782 C C . GLY A 1 98 ? 25.037 -7.480 -28.111 1.00 91.81 98 GLY A C 1
ATOM 783 O O . GLY A 1 98 ? 26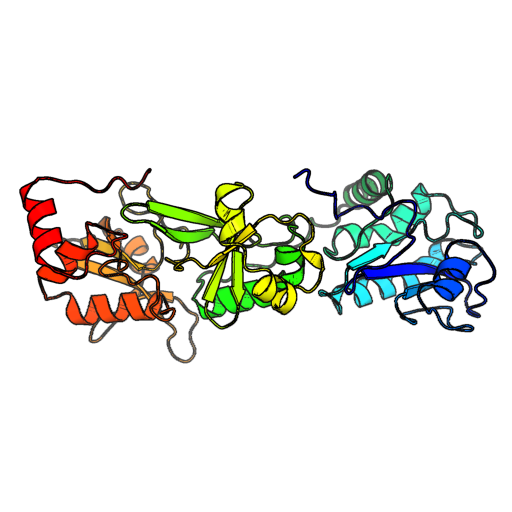.046 -8.174 -28.116 1.00 91.81 98 GLY A O 1
ATOM 784 N N . ILE A 1 99 ? 24.945 -6.343 -28.805 1.00 91.12 99 ILE A N 1
ATOM 785 C CA . ILE A 1 99 ? 25.985 -5.844 -29.724 1.00 91.12 99 ILE A CA 1
ATOM 786 C C . ILE A 1 99 ? 27.303 -5.522 -28.998 1.00 91.12 99 ILE A C 1
ATOM 788 O O . ILE A 1 99 ? 28.368 -5.759 -29.557 1.00 91.12 99 ILE A O 1
ATOM 792 N N . ALA A 1 100 ? 27.243 -5.020 -27.759 1.00 91.56 100 ALA A N 1
ATOM 793 C CA . ALA A 1 100 ? 28.438 -4.710 -26.966 1.00 91.56 100 ALA A CA 1
ATOM 794 C C . ALA A 1 100 ? 29.212 -5.967 -26.510 1.00 91.56 100 ALA A C 1
ATOM 796 O O . ALA A 1 100 ? 30.406 -5.881 -26.243 1.00 91.56 100 ALA A O 1
ATOM 797 N N . GLY A 1 101 ? 28.564 -7.139 -26.472 1.00 93.75 101 GLY A N 1
ATOM 798 C CA . GLY A 1 101 ? 29.233 -8.431 -26.286 1.00 93.75 101 GLY A CA 1
ATOM 799 C C . GLY A 1 101 ? 29.635 -8.802 -24.852 1.00 93.75 101 GLY A C 1
ATOM 800 O O . GLY A 1 101 ? 30.346 -9.792 -24.675 1.00 93.75 101 GLY A O 1
ATOM 801 N N . PHE A 1 102 ? 29.194 -8.068 -23.825 1.00 96.19 102 PHE A N 1
ATOM 802 C CA . PHE A 1 102 ? 29.451 -8.441 -22.428 1.00 96.19 102 PHE A CA 1
ATOM 803 C C . PHE A 1 102 ? 28.624 -9.659 -21.997 1.00 96.19 102 PHE A C 1
ATOM 805 O O . PHE A 1 102 ? 27.524 -9.902 -22.494 1.00 96.19 102 PHE A O 1
ATOM 812 N N . LYS A 1 103 ? 29.127 -10.438 -21.037 1.00 95.44 103 LYS A N 1
ATOM 813 C CA . LYS A 1 103 ? 28.407 -11.608 -20.512 1.00 95.44 103 LYS A CA 1
ATOM 814 C C . LYS A 1 103 ? 27.378 -11.188 -19.466 1.00 95.44 103 LYS A C 1
ATOM 816 O O . LYS A 1 103 ? 27.622 -10.270 -18.687 1.00 95.44 103 LYS A O 1
ATOM 821 N N . ASP A 1 104 ? 26.271 -11.926 -19.378 1.00 94.44 104 ASP A N 1
ATOM 822 C CA . ASP A 1 104 ? 25.215 -11.675 -18.387 1.00 94.44 104 ASP A CA 1
ATOM 823 C C . ASP A 1 104 ? 25.727 -11.667 -16.948 1.00 94.44 104 ASP A C 1
ATOM 825 O O . ASP A 1 104 ? 25.297 -10.837 -16.160 1.00 94.44 104 ASP A O 1
ATOM 829 N N . ILE A 1 105 ? 26.658 -12.561 -16.602 1.00 93.12 105 ILE A N 1
ATOM 830 C CA . ILE A 1 105 ? 27.214 -12.633 -15.245 1.00 93.12 105 ILE A CA 1
ATOM 831 C C . ILE A 1 105 ? 27.981 -11.363 -14.861 1.00 93.12 105 ILE A C 1
ATOM 833 O O . ILE A 1 105 ? 27.927 -10.947 -13.707 1.00 93.12 105 ILE A O 1
ATOM 837 N N . ASP A 1 106 ? 28.670 -10.742 -15.817 1.00 93.44 106 ASP A N 1
ATOM 838 C CA . ASP A 1 106 ? 29.468 -9.545 -15.569 1.00 93.44 106 ASP A CA 1
ATOM 839 C C . ASP A 1 106 ? 28.550 -8.316 -15.501 1.00 93.44 106 ASP A C 1
ATOM 841 O O . ASP A 1 106 ? 28.648 -7.517 -14.572 1.00 93.44 106 ASP A O 1
ATOM 845 N N . MET A 1 107 ? 27.563 -8.223 -16.400 1.00 95.38 107 MET A N 1
ATOM 846 C CA . MET A 1 107 ? 26.561 -7.152 -16.357 1.00 95.38 107 MET A CA 1
ATOM 847 C C . MET A 1 107 ? 25.653 -7.241 -15.123 1.00 95.38 107 MET A C 1
ATOM 849 O O . MET A 1 107 ? 25.332 -6.217 -14.527 1.00 95.38 107 MET A O 1
ATOM 853 N N . ALA A 1 108 ? 25.285 -8.445 -14.679 1.00 94.25 108 ALA A N 1
ATOM 854 C CA . ALA A 1 108 ? 24.506 -8.632 -13.458 1.00 94.25 108 ALA A CA 1
ATOM 855 C C . ALA A 1 108 ? 25.221 -8.067 -12.218 1.00 94.25 108 ALA A C 1
ATOM 857 O O . ALA A 1 108 ? 24.550 -7.569 -11.320 1.00 94.25 108 ALA A O 1
ATOM 858 N N . LYS A 1 109 ? 26.562 -8.097 -12.178 1.00 91.62 109 LYS A N 1
ATOM 859 C CA . LYS A 1 109 ? 27.360 -7.471 -11.108 1.00 91.62 109 LYS A CA 1
ATOM 860 C C . LYS A 1 109 ? 27.345 -5.949 -11.187 1.00 91.62 109 LYS A C 1
ATOM 862 O O . LYS A 1 109 ? 27.208 -5.293 -10.165 1.00 91.62 109 LYS A O 1
ATOM 867 N N . ILE A 1 110 ? 27.447 -5.382 -12.389 1.00 94.62 110 ILE A N 1
ATOM 868 C CA . ILE A 1 110 ? 27.344 -3.926 -12.589 1.00 94.62 110 ILE A CA 1
ATOM 869 C C . ILE A 1 110 ? 25.986 -3.398 -12.109 1.00 94.62 110 ILE A C 1
ATOM 871 O O . ILE A 1 110 ? 25.913 -2.323 -11.529 1.00 94.62 110 ILE A O 1
ATOM 875 N N . PHE A 1 111 ? 24.916 -4.167 -12.319 1.00 94.56 111 PHE A N 1
ATOM 876 C CA . PHE A 1 111 ? 23.551 -3.771 -11.974 1.00 94.56 111 PHE A CA 1
ATOM 877 C C . PHE A 1 111 ? 23.054 -4.297 -10.623 1.00 94.56 111 PHE A C 1
ATOM 879 O O . PHE A 1 111 ? 21.861 -4.182 -10.347 1.00 94.56 111 PHE A O 1
ATOM 886 N N . GLU A 1 112 ? 23.905 -4.880 -9.780 1.00 90.94 112 GLU A N 1
ATOM 887 C CA . GLU A 1 112 ? 23.480 -5.608 -8.575 1.00 90.94 112 GLU A CA 1
ATOM 888 C C . GLU A 1 112 ? 22.568 -4.800 -7.637 1.00 90.94 112 GLU A C 1
ATOM 890 O O . GLU A 1 112 ? 21.594 -5.344 -7.113 1.00 90.94 112 GLU A O 1
ATOM 895 N N . ASP A 1 113 ? 22.789 -3.488 -7.518 1.00 89.38 113 ASP A N 1
ATOM 896 C CA . ASP A 1 113 ? 21.995 -2.601 -6.664 1.00 89.38 113 ASP A CA 1
ATOM 897 C C . ASP A 1 113 ? 20.538 -2.450 -7.130 1.00 89.38 113 ASP A C 1
ATOM 899 O O . ASP A 1 113 ? 19.654 -2.145 -6.321 1.00 89.38 113 ASP A O 1
ATOM 903 N N . CYS A 1 114 ? 20.238 -2.770 -8.396 1.00 91.50 114 CYS A N 1
ATOM 904 C CA . CYS A 1 114 ? 18.866 -2.813 -8.906 1.00 91.50 114 CYS A CA 1
ATOM 905 C C . CYS A 1 114 ? 17.989 -3.806 -8.130 1.00 91.50 114 CYS A C 1
ATOM 907 O O . CYS A 1 114 ? 16.773 -3.632 -8.087 1.00 91.50 114 CYS A O 1
ATOM 909 N N . ILE A 1 115 ? 18.571 -4.826 -7.478 1.00 87.31 115 ILE A N 1
ATOM 910 C CA . ILE A 1 115 ? 17.805 -5.793 -6.677 1.00 87.31 115 ILE A CA 1
ATOM 911 C C . ILE A 1 115 ? 17.098 -5.145 -5.478 1.00 87.31 115 ILE A C 1
ATOM 913 O O . ILE A 1 115 ? 16.104 -5.678 -4.987 1.00 87.31 115 ILE A O 1
ATOM 917 N N . ASN A 1 116 ? 17.593 -3.993 -5.019 1.00 87.44 116 ASN A N 1
ATOM 918 C CA . ASN A 1 116 ? 17.060 -3.257 -3.875 1.00 87.44 116 ASN A CA 1
ATOM 919 C C . ASN A 1 116 ? 16.103 -2.128 -4.280 1.00 87.44 116 ASN A C 1
ATOM 921 O O . ASN A 1 116 ? 15.620 -1.399 -3.409 1.00 87.44 116 ASN A O 1
ATOM 925 N N . VAL A 1 117 ? 15.789 -1.994 -5.571 1.00 91.12 117 VAL A N 1
ATOM 926 C CA . VAL A 1 117 ? 14.879 -0.970 -6.085 1.00 91.12 117 VAL A CA 1
ATOM 927 C C . VAL A 1 117 ? 13.585 -1.639 -6.572 1.00 91.12 117 VAL A C 1
ATOM 929 O O . VAL A 1 117 ? 13.604 -2.374 -7.557 1.00 91.12 117 VAL A O 1
ATOM 932 N N . PRO A 1 118 ? 12.439 -1.414 -5.899 1.00 90.06 118 PRO A N 1
ATOM 933 C CA . PRO A 1 118 ? 11.209 -2.185 -6.121 1.00 90.06 118 PRO A CA 1
ATOM 934 C C . PRO A 1 118 ? 10.642 -2.058 -7.533 1.00 90.06 118 PRO A C 1
ATOM 936 O O . PRO A 1 118 ? 9.936 -2.950 -8.001 1.00 90.06 118 PRO A O 1
ATOM 939 N N . ASN A 1 119 ? 10.900 -0.927 -8.179 1.00 93.25 119 ASN A N 1
ATOM 940 C CA . ASN A 1 119 ? 10.334 -0.566 -9.463 1.00 93.25 119 ASN A CA 1
ATOM 941 C C . ASN A 1 119 ? 11.275 -0.829 -10.646 1.00 93.25 119 ASN A C 1
ATOM 943 O O . ASN A 1 119 ? 10.999 -0.373 -11.751 1.00 93.25 119 ASN A O 1
ATOM 947 N N . ILE A 1 120 ? 12.344 -1.606 -10.441 1.00 94.81 120 ILE A N 1
ATOM 948 C CA . ILE A 1 120 ? 13.188 -2.136 -11.516 1.00 94.81 120 ILE A CA 1
ATOM 949 C C . ILE A 1 120 ? 12.911 -3.632 -11.675 1.00 94.81 120 ILE A C 1
ATOM 951 O O . ILE A 1 120 ? 13.051 -4.416 -10.735 1.00 94.81 120 ILE A O 1
ATOM 955 N N . THR A 1 121 ? 12.551 -4.047 -12.886 1.00 94.06 121 THR A N 1
ATOM 956 C CA . THR A 1 121 ? 12.551 -5.458 -13.273 1.00 94.06 121 THR A CA 1
ATOM 957 C C . THR A 1 121 ? 13.880 -5.786 -13.924 1.00 94.06 121 THR A C 1
ATOM 959 O O . THR A 1 121 ? 14.449 -4.952 -14.620 1.00 94.06 121 THR A O 1
ATOM 962 N N . ARG A 1 122 ? 14.381 -7.002 -13.719 1.00 93.62 122 ARG A N 1
ATOM 963 C CA . ARG A 1 122 ? 15.686 -7.445 -14.233 1.00 93.62 122 ARG A CA 1
ATOM 964 C C . ARG A 1 122 ? 15.542 -8.571 -15.253 1.00 93.62 122 ARG A C 1
ATOM 966 O O . ARG A 1 122 ? 14.548 -9.295 -15.196 1.00 93.62 122 ARG A O 1
ATOM 973 N N . PRO A 1 123 ? 16.527 -8.798 -16.136 1.00 94.44 123 PRO A N 1
ATOM 974 C CA . PRO A 1 123 ? 16.502 -9.955 -17.017 1.00 94.44 123 PRO A CA 1
ATOM 975 C C . PRO A 1 123 ? 16.362 -11.271 -16.246 1.00 94.44 123 PRO A C 1
ATOM 977 O O . PRO A 1 123 ? 16.845 -11.429 -15.113 1.00 94.44 123 PRO A O 1
ATOM 980 N N . GLU A 1 124 ? 15.694 -12.234 -16.872 1.00 89.62 124 GLU A N 1
ATOM 981 C CA . GLU A 1 124 ? 15.621 -13.587 -16.338 1.00 89.62 124 GLU A CA 1
ATOM 982 C C . GLU A 1 124 ? 17.036 -14.175 -16.191 1.00 89.62 124 GLU A C 1
ATOM 984 O O . GLU A 1 124 ? 17.918 -13.946 -17.014 1.00 89.62 124 GLU A O 1
ATOM 989 N N . GLY A 1 125 ? 17.287 -14.879 -15.086 1.00 88.50 125 GLY A N 1
ATOM 990 C CA . GLY A 1 125 ? 18.601 -15.457 -14.784 1.00 88.50 125 GLY A CA 1
ATOM 991 C C . GLY A 1 125 ? 19.634 -14.509 -14.156 1.00 88.50 125 GLY A C 1
ATOM 992 O O . GLY A 1 125 ? 20.594 -15.005 -13.575 1.00 88.50 125 GLY A O 1
ATOM 993 N N . TRP A 1 126 ? 19.444 -13.181 -14.164 1.00 92.88 126 TRP A N 1
ATOM 994 C CA . TRP A 1 126 ? 20.396 -12.256 -13.512 1.00 92.88 126 TRP A CA 1
ATOM 995 C C . TRP A 1 126 ? 20.350 -12.319 -11.978 1.00 92.88 126 TRP A C 1
ATOM 997 O O . TRP A 1 126 ? 21.365 -12.157 -11.312 1.00 92.88 126 TRP A O 1
ATOM 1007 N N . GLY A 1 127 ? 19.182 -12.606 -11.403 1.00 88.31 127 GLY A N 1
ATOM 1008 C CA . GLY A 1 127 ? 18.944 -12.568 -9.954 1.00 88.31 127 GLY A CA 1
ATOM 1009 C C . GLY A 1 127 ? 19.899 -13.384 -9.099 1.00 88.31 127 GLY A C 1
ATOM 1010 O O . GLY A 1 127 ? 20.457 -12.821 -8.163 1.00 88.31 127 GLY A O 1
ATOM 1011 N N . PRO A 1 128 ? 20.098 -14.684 -9.389 1.00 88.75 128 PRO A N 1
ATOM 1012 C CA . PRO A 1 128 ? 21.061 -15.498 -8.657 1.00 88.75 128 PRO A CA 1
ATOM 1013 C C . PRO A 1 128 ? 22.455 -14.862 -8.610 1.00 88.75 128 PRO A C 1
ATOM 1015 O O . PRO A 1 128 ? 23.067 -14.834 -7.548 1.00 88.75 128 PRO A O 1
ATOM 1018 N N . TRP A 1 129 ? 22.923 -14.282 -9.720 1.00 87.38 129 TRP A N 1
ATOM 1019 C CA . TRP A 1 129 ? 24.231 -13.628 -9.791 1.00 87.38 129 TRP A CA 1
ATOM 1020 C C . TRP A 1 129 ? 24.283 -12.334 -8.978 1.00 87.38 129 TRP A C 1
ATOM 1022 O O . TRP A 1 129 ? 25.232 -12.143 -8.227 1.00 87.38 129 TRP A O 1
ATOM 1032 N N . MET A 1 130 ? 23.242 -11.500 -9.050 1.00 85.62 130 MET A N 1
ATOM 1033 C CA . MET A 1 130 ? 23.142 -10.267 -8.253 1.00 85.62 130 MET A CA 1
ATOM 1034 C C . MET A 1 130 ? 23.140 -10.558 -6.742 1.00 85.62 130 MET A C 1
ATOM 1036 O O . MET A 1 130 ? 23.768 -9.845 -5.967 1.00 85.62 130 MET A O 1
ATOM 1040 N N . ILE A 1 131 ? 22.459 -11.629 -6.312 1.00 81.25 131 ILE A N 1
ATOM 1041 C CA . ILE A 1 131 ? 22.400 -12.033 -4.897 1.00 81.25 131 ILE A CA 1
ATOM 1042 C C . ILE A 1 131 ? 23.754 -12.555 -4.410 1.00 81.25 131 ILE A C 1
ATOM 1044 O O . ILE A 1 131 ? 24.163 -12.233 -3.296 1.00 81.25 131 ILE A O 1
ATOM 1048 N N . VAL A 1 132 ? 24.438 -13.374 -5.215 1.00 76.31 132 VAL A N 1
ATOM 1049 C CA . VAL A 1 132 ? 25.747 -13.934 -4.845 1.00 76.31 132 VAL A CA 1
ATOM 1050 C C . VAL A 1 132 ? 26.766 -12.819 -4.635 1.00 76.31 132 VAL A C 1
ATOM 1052 O O . VAL A 1 132 ? 27.453 -12.832 -3.617 1.00 76.31 132 VAL A O 1
ATOM 1055 N N . SER A 1 133 ? 26.826 -11.833 -5.532 1.00 66.75 133 SER A N 1
ATOM 1056 C CA . SER A 1 133 ? 27.705 -10.669 -5.363 1.00 66.75 133 SER A CA 1
ATOM 1057 C C . SER A 1 133 ? 27.410 -9.926 -4.059 1.00 66.75 133 SER A C 1
ATOM 1059 O O . SER A 1 133 ? 28.307 -9.723 -3.244 1.00 66.75 133 SER A O 1
ATOM 1061 N N . PHE A 1 134 ? 26.128 -9.664 -3.785 1.00 63.94 134 PHE A N 1
ATOM 1062 C CA . PHE A 1 134 ? 25.683 -9.016 -2.552 1.00 63.94 134 PHE A CA 1
ATOM 1063 C C . PHE A 1 134 ? 26.113 -9.769 -1.277 1.00 63.94 134 PHE A C 1
ATOM 1065 O O . PHE A 1 134 ? 26.511 -9.154 -0.288 1.00 63.94 134 PHE A O 1
ATOM 1072 N N . GLN A 1 135 ? 26.038 -11.106 -1.286 1.00 65.56 135 GLN A N 1
ATOM 1073 C CA . GLN A 1 135 ? 26.429 -11.951 -0.151 1.00 65.56 135 GLN A CA 1
ATOM 1074 C C . GLN A 1 135 ? 27.947 -12.037 0.041 1.00 65.56 135 GLN A C 1
ATOM 1076 O O . GLN A 1 135 ? 28.406 -12.074 1.182 1.00 65.56 135 GLN A O 1
ATOM 1081 N N . LEU A 1 136 ? 28.719 -12.072 -1.049 1.00 68.50 136 LEU A N 1
ATOM 1082 C CA . LEU A 1 136 ? 30.182 -12.142 -1.000 1.00 68.50 136 LEU A CA 1
ATOM 1083 C C . LEU A 1 136 ? 30.814 -10.832 -0.508 1.00 68.50 136 LEU A C 1
ATOM 1085 O O . LEU A 1 136 ? 31.860 -10.873 0.135 1.00 68.50 136 LEU A O 1
ATOM 1089 N N . GLU A 1 137 ? 30.170 -9.692 -0.757 1.00 63.94 137 GLU A N 1
ATOM 1090 C CA . GLU A 1 137 ? 30.654 -8.368 -0.341 1.00 63.94 137 GLU A CA 1
ATOM 1091 C C . GLU A 1 137 ? 30.185 -7.937 1.066 1.00 63.94 137 GLU A C 1
ATOM 1093 O O . GLU A 1 137 ? 30.505 -6.835 1.503 1.00 63.94 137 GLU A O 1
ATOM 1098 N N . ILE A 1 138 ? 29.442 -8.787 1.799 1.00 58.16 138 ILE A N 1
ATOM 1099 C CA . ILE A 1 138 ? 28.858 -8.494 3.130 1.00 58.16 138 ILE A CA 1
ATOM 1100 C C . ILE A 1 138 ? 28.158 -7.118 3.153 1.00 58.16 138 ILE A C 1
ATOM 1102 O O . ILE A 1 138 ? 28.278 -6.341 4.103 1.00 58.16 138 ILE A O 1
ATOM 1106 N N . LYS A 1 139 ? 27.405 -6.786 2.099 1.00 58.84 139 LYS A N 1
ATOM 1107 C CA . LYS A 1 139 ? 26.571 -5.580 2.116 1.00 58.84 139 LYS A CA 1
ATOM 1108 C C . LYS A 1 139 ? 25.431 -5.789 3.125 1.00 58.84 139 LYS A C 1
ATOM 1110 O O . LYS A 1 139 ? 24.819 -6.865 3.140 1.00 58.84 139 LYS A O 1
ATOM 1115 N N . PRO A 1 140 ? 25.132 -4.810 4.003 1.00 54.19 140 PRO A N 1
ATOM 1116 C CA . PRO A 1 140 ? 24.036 -4.946 4.950 1.00 54.19 140 PRO A CA 1
ATOM 1117 C C . PRO A 1 140 ? 22.743 -5.178 4.174 1.00 54.19 140 PRO A C 1
ATOM 1119 O O . PRO A 1 140 ? 22.434 -4.463 3.220 1.00 54.19 140 PRO A O 1
ATOM 1122 N N . ARG A 1 141 ? 21.991 -6.209 4.578 1.00 57.38 141 ARG A N 1
ATOM 1123 C CA . ARG A 1 141 ? 20.649 -6.473 4.051 1.00 57.38 141 ARG A CA 1
ATOM 1124 C C . ARG A 1 141 ? 19.859 -5.169 4.124 1.00 57.38 141 ARG A C 1
ATOM 1126 O O . ARG A 1 141 ? 19.933 -4.501 5.151 1.00 57.38 141 ARG A O 1
ATOM 1133 N N . ARG A 1 142 ? 19.142 -4.841 3.043 1.00 64.12 142 ARG A N 1
ATOM 1134 C CA . ARG A 1 142 ? 18.340 -3.620 2.887 1.00 64.12 142 ARG A CA 1
ATOM 1135 C C . ARG A 1 142 ? 17.824 -3.103 4.228 1.00 64.12 142 ARG A C 1
ATOM 1137 O O . ARG A 1 142 ? 17.082 -3.820 4.900 1.00 64.12 142 ARG A O 1
ATOM 1144 N N . GLU A 1 143 ? 18.184 -1.867 4.571 1.00 56.34 143 GLU A N 1
ATOM 1145 C CA . GLU A 1 143 ? 17.602 -1.179 5.718 1.00 56.34 143 GLU A CA 1
ATOM 1146 C C . GLU A 1 143 ? 16.088 -1.114 5.500 1.00 56.34 143 GLU A C 1
ATOM 1148 O O . GLU A 1 143 ? 15.577 -0.425 4.612 1.00 56.34 143 GLU A O 1
ATOM 1153 N N . THR A 1 144 ? 15.350 -1.933 6.248 1.00 58.59 144 THR A N 1
ATOM 1154 C CA . THR A 1 144 ? 13.903 -1.799 6.305 1.00 58.59 144 THR A CA 1
ATOM 1155 C C . THR A 1 144 ? 13.633 -0.512 7.044 1.00 58.59 144 THR A C 1
ATOM 1157 O O . THR A 1 144 ? 13.916 -0.421 8.236 1.00 58.59 144 THR A O 1
ATOM 1160 N N . GLU A 1 145 ? 13.117 0.470 6.319 1.00 68.06 145 GLU A N 1
ATOM 1161 C CA . GLU A 1 145 ? 12.749 1.754 6.884 1.00 68.06 145 GLU A CA 1
ATOM 1162 C C . GLU A 1 145 ? 11.890 1.566 8.141 1.00 68.06 145 GLU A C 1
ATOM 1164 O O . GLU A 1 145 ? 10.939 0.771 8.145 1.00 68.06 145 GLU A O 1
ATOM 1169 N N . GLU A 1 146 ? 12.260 2.256 9.221 1.00 72.00 146 GLU A N 1
ATOM 1170 C CA . GLU A 1 146 ? 11.560 2.122 10.490 1.00 72.00 146 GLU A CA 1
ATOM 1171 C C . GLU A 1 146 ? 10.121 2.618 10.349 1.00 72.00 146 GLU A C 1
ATOM 1173 O O . GLU A 1 146 ? 9.840 3.753 9.960 1.00 72.00 146 GLU A O 1
ATOM 1178 N N . VAL A 1 147 ? 9.181 1.731 10.663 1.00 80.31 147 VAL A N 1
ATOM 1179 C CA . VAL A 1 147 ? 7.765 2.084 10.717 1.00 80.31 147 VAL A CA 1
ATOM 1180 C C . VAL A 1 147 ? 7.543 2.936 11.956 1.00 80.31 147 VAL A C 1
ATOM 1182 O O . VAL A 1 147 ? 7.983 2.519 13.033 1.00 80.31 147 VAL A O 1
ATOM 1185 N N . PRO A 1 148 ? 6.801 4.053 11.852 1.00 88.00 148 PRO A N 1
ATOM 1186 C CA . PRO A 1 148 ? 6.371 4.795 13.023 1.00 88.00 148 PRO A CA 1
ATOM 1187 C C . PRO A 1 148 ? 5.776 3.859 14.077 1.00 88.00 148 PRO A C 1
ATOM 1189 O O . PRO A 1 148 ? 4.977 2.970 13.768 1.00 88.00 148 PRO A O 1
ATOM 1192 N N . ARG A 1 149 ? 6.174 4.053 15.337 1.00 90.31 149 ARG A N 1
ATOM 1193 C CA . ARG A 1 149 ? 5.716 3.222 16.460 1.00 90.31 149 ARG A CA 1
ATOM 1194 C C . ARG A 1 149 ? 4.190 3.230 16.595 1.00 90.31 149 ARG A C 1
ATOM 1196 O O . ARG A 1 149 ? 3.595 2.226 16.992 1.00 90.31 149 ARG A O 1
ATOM 1203 N N . VAL A 1 150 ? 3.579 4.362 16.267 1.00 94.44 150 VAL A N 1
ATOM 1204 C CA . VAL A 1 150 ? 2.136 4.587 16.280 1.00 94.44 150 VAL A CA 1
ATOM 1205 C C . VAL A 1 150 ? 1.688 4.937 14.873 1.00 94.44 150 VAL A C 1
ATOM 1207 O O . VAL A 1 150 ? 2.333 5.716 14.176 1.00 94.44 150 VAL A O 1
ATOM 1210 N N . ILE A 1 151 ? 0.586 4.326 14.451 1.00 95.25 151 ILE A N 1
ATOM 1211 C CA . ILE A 1 151 ? 0.039 4.474 13.109 1.00 95.25 151 ILE A CA 1
ATOM 1212 C C . ILE A 1 151 ? -1.371 5.039 13.254 1.00 95.25 151 ILE A C 1
ATOM 1214 O O . ILE A 1 151 ? -2.326 4.301 13.497 1.00 95.25 151 ILE A O 1
ATOM 1218 N N . SER A 1 152 ? -1.477 6.360 13.139 1.00 94.25 152 SER A N 1
ATOM 1219 C CA . SER A 1 152 ? -2.752 7.061 12.982 1.00 94.25 152 SER A CA 1
ATOM 1220 C C . SER A 1 152 ? -3.326 6.858 11.579 1.00 94.25 152 SER A C 1
ATOM 1222 O O . SER A 1 152 ? -2.624 6.420 10.660 1.00 94.25 152 SER A O 1
ATOM 1224 N N . ASP A 1 153 ? -4.606 7.188 11.401 1.00 92.19 153 ASP A N 1
ATOM 1225 C CA . ASP A 1 153 ? -5.282 7.150 10.102 1.00 92.19 153 ASP A CA 1
ATOM 1226 C C . ASP A 1 153 ? -4.496 7.951 9.035 1.00 92.19 153 ASP A C 1
ATOM 1228 O O . ASP A 1 153 ? -4.323 7.480 7.909 1.00 92.19 153 ASP A O 1
ATOM 1232 N N . ASP A 1 154 ? -3.930 9.109 9.394 1.00 92.25 154 ASP A N 1
ATOM 1233 C CA . ASP A 1 154 ? -3.139 9.953 8.484 1.00 92.25 154 ASP A CA 1
ATOM 1234 C C . ASP A 1 154 ? -1.767 9.359 8.148 1.00 92.25 154 ASP A C 1
ATOM 1236 O O . ASP A 1 154 ? -1.350 9.375 6.985 1.00 92.25 154 ASP A O 1
ATOM 1240 N N . ILE A 1 155 ? -1.076 8.776 9.134 1.00 94.25 155 ILE A N 1
ATOM 1241 C CA . ILE A 1 155 ? 0.174 8.043 8.887 1.00 94.25 155 ILE A CA 1
ATOM 1242 C C . ILE A 1 155 ? -0.099 6.862 7.952 1.00 94.25 155 ILE A C 1
ATOM 1244 O O . ILE A 1 155 ? 0.653 6.649 7.002 1.00 94.25 155 ILE A O 1
ATOM 1248 N N . LEU A 1 156 ? -1.190 6.119 8.160 1.00 95.50 156 LEU A N 1
ATOM 1249 C CA . LEU A 1 156 ? -1.559 4.992 7.306 1.00 95.50 156 LEU A CA 1
ATOM 1250 C C . LEU A 1 156 ? -1.839 5.430 5.858 1.00 95.50 156 LEU A C 1
ATOM 1252 O O . LEU A 1 156 ? -1.351 4.790 4.922 1.00 95.50 156 LEU A O 1
ATOM 1256 N N . LYS A 1 157 ? -2.574 6.535 5.665 1.00 95.00 157 LYS A N 1
ATOM 1257 C CA . LYS A 1 157 ? -2.816 7.144 4.344 1.00 95.00 157 LYS A CA 1
ATOM 1258 C C . LYS A 1 157 ? -1.496 7.575 3.685 1.00 95.00 157 LYS A C 1
ATOM 1260 O O . LYS A 1 157 ? -1.271 7.282 2.510 1.00 95.00 157 LYS A O 1
ATOM 1265 N N . SER A 1 158 ? -0.590 8.198 4.444 1.00 94.38 158 SER A N 1
ATOM 1266 C CA . SER A 1 158 ? 0.746 8.597 3.974 1.00 94.38 158 SER A CA 1
ATOM 1267 C C . SER A 1 158 ? 1.596 7.395 3.544 1.00 94.38 158 SER A C 1
ATOM 1269 O O . SER A 1 158 ? 2.198 7.414 2.469 1.00 94.38 158 SER A O 1
ATOM 1271 N N . LEU A 1 159 ? 1.575 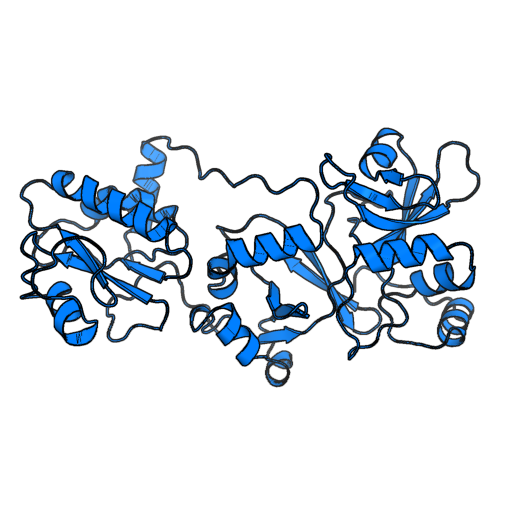6.304 4.318 1.00 95.06 159 LEU A N 1
ATOM 1272 C CA . LEU A 1 159 ? 2.237 5.049 3.956 1.00 95.06 159 LEU A CA 1
ATOM 1273 C C . LEU A 1 159 ? 1.656 4.458 2.664 1.00 95.06 159 LEU A C 1
ATOM 1275 O O . LEU A 1 159 ? 2.421 4.040 1.798 1.00 95.06 159 LEU A O 1
ATOM 1279 N N . CYS A 1 160 ? 0.331 4.472 2.481 1.00 95.56 160 CYS A N 1
ATOM 1280 C CA . CYS A 1 160 ? -0.284 4.010 1.230 1.00 95.56 160 CYS A CA 1
ATOM 1281 C C . CYS A 1 160 ? 0.185 4.834 0.024 1.00 95.56 160 CYS A C 1
ATOM 1283 O O . CYS A 1 160 ? 0.530 4.264 -1.006 1.00 95.56 160 CYS A O 1
ATOM 1285 N N . LYS A 1 161 ? 0.269 6.164 0.161 1.00 93.62 161 LYS A N 1
ATOM 1286 C CA . LYS A 1 161 ? 0.786 7.043 -0.899 1.00 93.62 161 LYS A CA 1
ATOM 1287 C C . LYS A 1 161 ? 2.261 6.764 -1.198 1.00 93.62 161 LYS A C 1
ATOM 1289 O O . LYS A 1 161 ? 2.652 6.679 -2.360 1.00 93.62 161 LYS A O 1
ATOM 1294 N N . LYS A 1 162 ? 3.073 6.601 -0.152 1.00 92.19 162 LYS A N 1
ATOM 1295 C CA . LYS A 1 162 ? 4.510 6.331 -0.262 1.00 92.19 162 LYS A CA 1
ATOM 1296 C C . LYS A 1 162 ? 4.806 5.018 -0.984 1.00 92.19 162 LYS A C 1
ATOM 1298 O O . LYS A 1 162 ? 5.678 4.985 -1.843 1.00 92.19 162 LYS A O 1
ATOM 1303 N N . TYR A 1 163 ? 4.073 3.958 -0.649 1.00 92.38 163 TYR A N 1
ATOM 1304 C CA . TYR A 1 163 ? 4.248 2.625 -1.229 1.00 92.38 163 TYR A CA 1
ATOM 1305 C C . TYR A 1 163 ? 3.239 2.326 -2.351 1.00 92.38 163 TYR A C 1
ATOM 1307 O O . TYR A 1 163 ? 2.943 1.159 -2.608 1.00 92.38 163 TYR A O 1
ATOM 1315 N N . SER A 1 164 ? 2.693 3.360 -3.009 1.00 92.12 164 SER A N 1
ATOM 1316 C CA . SER A 1 164 ? 1.610 3.208 -3.995 1.00 92.12 164 SER A CA 1
ATOM 1317 C C . SER A 1 164 ? 1.979 2.226 -5.111 1.00 92.12 164 SER A C 1
ATOM 1319 O O . SER A 1 164 ? 1.236 1.281 -5.376 1.00 92.12 164 SER A O 1
ATOM 1321 N N . TYR A 1 165 ? 3.179 2.361 -5.683 1.00 90.06 165 TYR A N 1
ATOM 1322 C CA . TYR A 1 165 ? 3.663 1.443 -6.711 1.00 90.06 165 TYR A CA 1
ATOM 1323 C C . TYR A 1 165 ? 3.715 -0.004 -6.215 1.00 90.06 165 TYR A C 1
ATOM 1325 O O . TYR A 1 165 ? 3.197 -0.900 -6.868 1.00 90.06 165 TYR A O 1
ATOM 1333 N N . GLN A 1 166 ? 4.290 -0.252 -5.038 1.00 90.81 166 GLN A N 1
ATOM 1334 C CA . GLN A 1 166 ? 4.407 -1.593 -4.469 1.00 90.81 166 GLN A CA 1
ATOM 1335 C C . GLN A 1 166 ? 3.032 -2.213 -4.202 1.00 90.81 166 GLN A C 1
ATOM 1337 O O . GLN A 1 166 ? 2.834 -3.400 -4.465 1.00 90.81 166 GLN A O 1
ATOM 1342 N N . ILE A 1 167 ? 2.078 -1.417 -3.709 1.00 92.50 167 ILE A N 1
ATOM 1343 C CA . ILE A 1 167 ? 0.694 -1.843 -3.471 1.00 92.50 167 ILE A CA 1
ATOM 1344 C C . ILE A 1 167 ? 0.027 -2.236 -4.795 1.00 92.50 167 ILE A C 1
ATOM 1346 O O . ILE A 1 167 ? -0.485 -3.356 -4.915 1.00 92.50 167 ILE A O 1
ATOM 1350 N N . GLY A 1 168 ? 0.084 -1.354 -5.798 1.00 90.75 168 GLY A N 1
ATOM 1351 C CA . GLY A 1 168 ? -0.503 -1.591 -7.116 1.00 90.75 168 GLY A CA 1
ATOM 1352 C C . GLY A 1 168 ? 0.145 -2.774 -7.838 1.00 90.75 168 GLY A C 1
ATOM 1353 O O . GLY A 1 168 ? -0.544 -3.656 -8.360 1.00 90.75 168 GLY A O 1
ATOM 1354 N N . ALA A 1 169 ? 1.473 -2.865 -7.774 1.00 87.38 169 ALA A N 1
ATOM 1355 C CA . ALA A 1 169 ? 2.247 -3.954 -8.346 1.00 87.38 169 ALA A CA 1
ATOM 1356 C C . ALA A 1 169 ? 2.019 -5.287 -7.605 1.00 87.38 169 ALA A C 1
ATOM 1358 O O . ALA A 1 169 ? 2.109 -6.351 -8.218 1.00 87.38 169 ALA A O 1
ATOM 1359 N N . GLY A 1 170 ? 1.667 -5.257 -6.317 1.00 88.25 170 GLY A N 1
ATOM 1360 C CA . GLY A 1 170 ? 1.556 -6.446 -5.467 1.00 88.25 170 GLY A CA 1
ATOM 1361 C C . GLY A 1 170 ? 2.911 -6.970 -4.980 1.00 88.25 170 GLY A C 1
ATOM 1362 O O . GLY A 1 170 ? 3.080 -8.179 -4.815 1.00 88.25 170 GLY A O 1
ATOM 1363 N N . ILE A 1 171 ? 3.874 -6.070 -4.774 1.00 86.75 171 ILE A N 1
ATOM 1364 C CA . ILE A 1 171 ? 5.239 -6.360 -4.323 1.00 86.75 171 ILE A CA 1
ATOM 1365 C C . ILE A 1 171 ? 5.317 -6.153 -2.803 1.00 86.75 171 ILE A C 1
ATOM 1367 O O . ILE A 1 171 ? 5.408 -5.027 -2.324 1.00 86.75 171 ILE A O 1
ATOM 1371 N N . LEU A 1 172 ? 5.293 -7.239 -2.025 1.00 84.25 172 LEU A N 1
ATOM 1372 C CA . LEU A 1 172 ? 5.241 -7.161 -0.555 1.00 84.25 172 LEU A CA 1
ATOM 1373 C C . LEU A 1 172 ? 6.613 -7.024 0.119 1.00 84.25 172 LEU A C 1
ATOM 1375 O O . LEU A 1 172 ? 6.695 -6.468 1.213 1.00 84.25 172 LEU A O 1
ATOM 1379 N N . ASP A 1 173 ? 7.687 -7.478 -0.529 1.00 82.31 173 ASP A N 1
ATOM 1380 C CA . ASP A 1 173 ? 9.049 -7.489 0.036 1.00 82.31 173 ASP A CA 1
ATOM 1381 C C . ASP A 1 173 ? 9.589 -6.076 0.305 1.00 82.31 173 ASP A C 1
ATOM 1383 O O . ASP A 1 173 ? 10.559 -5.875 1.039 1.00 82.31 173 ASP A O 1
ATOM 1387 N N . PHE A 1 174 ? 8.945 -5.066 -0.285 1.00 84.50 174 PHE A N 1
ATOM 1388 C CA . PHE A 1 174 ? 9.330 -3.667 -0.179 1.00 84.50 174 PHE A CA 1
ATOM 1389 C C . PHE A 1 174 ? 8.459 -2.826 0.729 1.00 84.50 174 PHE A C 1
ATOM 1391 O O . PHE A 1 174 ? 8.726 -1.633 0.862 1.00 84.50 174 PHE A O 1
ATOM 1398 N N . VAL A 1 175 ? 7.507 -3.461 1.406 1.00 88.94 175 VAL A N 1
ATOM 1399 C CA . VAL A 1 175 ? 6.492 -2.787 2.197 1.00 88.94 175 VAL A CA 1
ATOM 1400 C C . VAL A 1 175 ? 6.614 -3.202 3.665 1.00 88.94 175 VAL A C 1
ATOM 1402 O O . VAL A 1 175 ? 6.646 -4.403 3.965 1.00 88.94 175 VAL A O 1
ATOM 1405 N N . PRO A 1 176 ? 6.659 -2.241 4.604 1.00 90.88 176 PRO A N 1
ATOM 1406 C CA . PRO A 1 176 ? 6.738 -2.561 6.017 1.00 90.88 176 PRO A CA 1
ATOM 1407 C C . PRO A 1 176 ? 5.537 -3.370 6.513 1.00 90.88 176 PRO A C 1
ATOM 1409 O O . PRO A 1 176 ? 4.434 -3.320 5.964 1.00 90.88 176 PRO A O 1
ATOM 1412 N N . TYR A 1 177 ? 5.733 -4.099 7.613 1.00 90.56 177 TYR A N 1
ATOM 1413 C CA . TYR A 1 177 ? 4.641 -4.836 8.238 1.00 90.56 177 TYR A CA 1
ATOM 1414 C C . TYR A 1 177 ? 3.724 -3.901 9.036 1.00 90.56 177 TYR A C 1
ATOM 1416 O O . TYR A 1 177 ? 4.013 -3.534 10.181 1.00 90.56 177 TYR A O 1
ATOM 1424 N N . VAL A 1 178 ? 2.586 -3.567 8.432 1.00 95.19 178 VAL A N 1
ATOM 1425 C CA . VAL A 1 178 ? 1.473 -2.848 9.061 1.00 95.19 178 VAL A CA 1
ATOM 1426 C C . VAL A 1 178 ? 0.201 -3.647 8.820 1.00 95.19 178 VAL A C 1
ATOM 1428 O O . VAL A 1 178 ? -0.222 -3.802 7.678 1.00 95.19 178 VAL A O 1
ATOM 1431 N N . GLY A 1 179 ? -0.376 -4.197 9.887 1.00 96.44 179 GLY A N 1
ATOM 1432 C CA . GLY A 1 179 ? -1.616 -4.970 9.829 1.00 96.44 179 GLY A CA 1
ATOM 1433 C C . GLY A 1 179 ? -2.828 -4.094 10.116 1.00 96.44 179 GLY A C 1
ATOM 1434 O O . GLY A 1 179 ? -2.785 -3.259 11.016 1.00 96.44 179 GLY A O 1
ATOM 1435 N N . VAL A 1 180 ? -3.917 -4.319 9.393 1.00 97.81 180 VAL A N 1
ATOM 1436 C CA . VAL A 1 180 ? -5.188 -3.614 9.576 1.00 97.81 180 VAL A CA 1
ATOM 1437 C C . VAL A 1 180 ? -6.343 -4.595 9.686 1.00 97.81 180 VAL A C 1
ATOM 1439 O O . VAL A 1 180 ? -6.242 -5.750 9.261 1.00 97.81 180 VAL A O 1
ATOM 1442 N N . ARG A 1 181 ? -7.444 -4.109 10.248 1.00 96.81 181 ARG A N 1
ATOM 1443 C CA . ARG A 1 181 ? -8.739 -4.778 10.301 1.00 96.81 181 ARG A CA 1
ATOM 1444 C C . ARG A 1 181 ? -9.766 -3.945 9.537 1.00 96.81 181 ARG A C 1
ATOM 1446 O O . ARG A 1 181 ? -9.670 -2.721 9.514 1.00 96.81 181 ARG A O 1
ATOM 1453 N N . TYR A 1 182 ? -10.750 -4.593 8.929 1.00 96.12 182 TYR A N 1
ATOM 1454 C CA . TYR A 1 182 ? -11.873 -3.947 8.241 1.00 96.12 182 TYR A CA 1
ATOM 1455 C C . TYR A 1 182 ? -13.150 -4.771 8.408 1.00 96.12 182 TYR A C 1
ATOM 1457 O O . TYR A 1 182 ? -13.078 -5.964 8.697 1.00 96.12 182 TYR A O 1
ATOM 1465 N N . VAL A 1 183 ? -14.318 -4.150 8.262 1.00 94.94 183 VAL A N 1
ATOM 1466 C CA . VAL A 1 183 ? -15.615 -4.842 8.339 1.00 94.94 183 VAL A CA 1
ATOM 1467 C C . VAL A 1 183 ? -15.910 -5.508 6.998 1.00 94.94 183 VAL A C 1
ATOM 1469 O O . VAL A 1 183 ? -15.908 -4.828 5.975 1.00 94.94 183 VAL A O 1
ATOM 1472 N N . ILE A 1 184 ? -16.167 -6.819 7.015 1.00 90.44 184 ILE A N 1
ATOM 1473 C CA . ILE A 1 184 ? -16.667 -7.561 5.846 1.00 90.44 184 ILE A CA 1
ATOM 1474 C C . ILE A 1 184 ? -18.194 -7.566 5.872 1.00 90.44 184 ILE A C 1
ATOM 1476 O O . ILE A 1 184 ? -18.836 -7.234 4.884 1.00 90.44 184 ILE A O 1
ATOM 1480 N N . ASP A 1 185 ? -18.770 -7.960 7.008 1.00 89.50 185 ASP A N 1
ATOM 1481 C CA . ASP A 1 185 ? -20.216 -8.082 7.186 1.00 89.50 185 ASP A CA 1
ATOM 1482 C C . ASP A 1 185 ? -20.575 -8.077 8.678 1.00 89.50 185 ASP A C 1
ATOM 1484 O O . ASP A 1 185 ? -19.695 -7.960 9.539 1.00 89.50 185 ASP A O 1
ATOM 1488 N N . GLN A 1 186 ? -21.861 -8.212 9.002 1.00 89.56 186 GLN A N 1
ATOM 1489 C CA . GLN A 1 186 ? -22.311 -8.398 10.374 1.00 89.56 186 GLN A CA 1
ATOM 1490 C C . GLN A 1 186 ? -21.580 -9.587 10.998 1.00 89.56 186 GLN A C 1
ATOM 1492 O O . GLN A 1 186 ? -21.485 -10.673 10.427 1.00 89.56 186 GLN A O 1
ATOM 1497 N N . ASN A 1 187 ? -21.058 -9.375 12.201 1.00 89.25 187 ASN A N 1
ATOM 1498 C CA . ASN A 1 187 ? -20.312 -10.382 12.941 1.00 89.25 187 ASN A CA 1
ATOM 1499 C C . ASN A 1 187 ? -19.027 -10.877 12.233 1.00 89.25 187 ASN A C 1
ATOM 1501 O O . ASN A 1 187 ? -18.585 -12.001 12.480 1.00 89.25 187 ASN A O 1
ATOM 1505 N N . LYS A 1 188 ? -18.452 -10.087 11.309 1.00 91.94 188 LYS A N 1
ATOM 1506 C CA . LYS A 1 188 ? -17.295 -10.522 10.521 1.00 91.94 188 LYS A CA 1
ATOM 1507 C C . LYS A 1 188 ? -16.319 -9.397 10.186 1.00 91.94 188 LYS A C 1
ATOM 1509 O O . LYS A 1 188 ? -16.613 -8.489 9.405 1.00 91.94 188 LYS A O 1
ATOM 1514 N N . PHE A 1 189 ? -15.107 -9.519 10.718 1.00 94.75 189 PHE A N 1
ATOM 1515 C CA . PHE A 1 189 ? -13.966 -8.701 10.321 1.00 94.75 189 PHE A CA 1
ATOM 1516 C C . PHE A 1 189 ? -13.077 -9.435 9.315 1.00 94.75 189 PHE A C 1
ATOM 1518 O O . PHE A 1 189 ? -12.975 -10.659 9.317 1.00 94.75 189 PHE A O 1
ATOM 1525 N N . GLY A 1 190 ? -12.397 -8.665 8.475 1.00 95.25 190 GLY A N 1
ATOM 1526 C CA . GLY A 1 190 ? -11.284 -9.113 7.657 1.00 95.25 190 GLY A CA 1
ATOM 1527 C C . GLY A 1 190 ? -9.979 -8.473 8.106 1.00 95.25 190 GLY A C 1
ATOM 1528 O O . GLY A 1 190 ? -9.965 -7.448 8.792 1.00 95.25 190 GLY A O 1
ATOM 1529 N N . TYR A 1 191 ? -8.869 -9.072 7.680 1.00 96.12 191 TYR A N 1
ATOM 1530 C CA . TYR A 1 191 ? -7.525 -8.604 7.998 1.00 96.12 191 TYR A CA 1
ATOM 1531 C C . TYR A 1 191 ? -6.670 -8.551 6.738 1.00 96.12 191 TYR A C 1
ATOM 1533 O O . TYR A 1 191 ? -6.726 -9.450 5.897 1.00 96.12 191 TYR A O 1
ATOM 1541 N N . LYS A 1 192 ? -5.875 -7.491 6.605 1.00 96.75 192 LYS A N 1
ATOM 1542 C CA . LYS A 1 192 ? -4.880 -7.339 5.537 1.00 96.75 192 LYS A CA 1
ATOM 1543 C C . LYS A 1 192 ? -3.619 -6.710 6.107 1.00 96.75 192 LYS A C 1
ATOM 1545 O O . LYS A 1 192 ? -3.621 -6.144 7.202 1.00 96.75 192 LYS A O 1
ATOM 1550 N N . ARG A 1 193 ? -2.535 -6.801 5.347 1.00 95.50 193 ARG A N 1
ATOM 1551 C CA . ARG A 1 193 ? -1.311 -6.042 5.598 1.00 95.50 193 ARG A CA 1
ATOM 1552 C C . ARG A 1 193 ? -1.132 -4.970 4.533 1.00 95.50 193 ARG A C 1
ATOM 1554 O O . ARG A 1 193 ? -1.676 -5.092 3.436 1.00 95.50 193 ARG A O 1
ATOM 1561 N N . LEU A 1 194 ? -0.355 -3.940 4.854 1.00 95.56 194 LEU A N 1
ATOM 1562 C CA . LEU A 1 194 ? 0.048 -2.930 3.882 1.00 95.56 194 LEU A CA 1
ATOM 1563 C C . LEU A 1 194 ? 0.697 -3.632 2.683 1.00 95.56 194 LEU A C 1
ATOM 1565 O O . LEU A 1 194 ? 1.504 -4.551 2.858 1.00 95.56 194 LEU A O 1
ATOM 1569 N N . GLY A 1 195 ? 0.277 -3.229 1.484 1.00 93.31 195 GLY A N 1
ATOM 1570 C CA . GLY A 1 195 ? 0.508 -3.961 0.238 1.00 93.31 195 GLY A CA 1
ATOM 1571 C C . GLY A 1 195 ? -0.769 -4.566 -0.355 1.00 93.31 195 GLY A C 1
ATOM 1572 O O . GLY A 1 195 ? -0.869 -4.674 -1.574 1.00 93.31 195 GLY A O 1
ATOM 1573 N N . ASP A 1 196 ? -1.760 -4.907 0.479 1.00 95.69 196 ASP A N 1
ATOM 1574 C CA . ASP A 1 196 ? -3.035 -5.526 0.070 1.00 95.69 196 ASP A CA 1
ATOM 1575 C C . ASP A 1 196 ? -4.271 -4.633 0.291 1.00 95.69 196 ASP A C 1
ATOM 1577 O O . ASP A 1 196 ? -5.406 -5.100 0.194 1.00 95.69 196 ASP A O 1
ATOM 1581 N N . PHE A 1 197 ? -4.065 -3.351 0.575 1.00 97.25 197 PHE A N 1
ATOM 1582 C CA . PHE A 1 197 ? -5.119 -2.347 0.705 1.00 97.25 197 PHE A CA 1
ATOM 1583 C C . PHE A 1 197 ? -4.606 -0.971 0.282 1.00 97.25 197 PHE A C 1
ATOM 1585 O O . PHE A 1 197 ? -3.393 -0.758 0.207 1.00 97.25 197 PHE A O 1
ATOM 1592 N N . PHE A 1 198 ? -5.525 -0.040 0.040 1.00 97.31 198 PHE A N 1
ATOM 1593 C CA . PHE A 1 198 ? -5.219 1.355 -0.269 1.00 97.31 198 PHE A CA 1
ATOM 1594 C C . PHE A 1 198 ? -6.376 2.286 0.097 1.00 97.31 198 PHE A C 1
ATOM 1596 O O . PHE A 1 198 ? -7.474 1.840 0.426 1.00 97.31 198 PHE A O 1
ATOM 1603 N N . PHE A 1 199 ? -6.113 3.591 0.036 1.00 96.44 199 PHE A N 1
ATOM 1604 C CA . PHE A 1 199 ? -7.134 4.623 0.169 1.00 96.44 199 PHE A CA 1
ATOM 1605 C C . PHE A 1 199 ? -7.315 5.348 -1.156 1.00 96.44 199 PHE A C 1
ATOM 1607 O O . PHE A 1 199 ? -6.331 5.685 -1.812 1.00 96.44 199 PHE A O 1
ATOM 1614 N N . HIS A 1 200 ? -8.562 5.638 -1.499 1.00 95.38 200 HIS A N 1
ATOM 1615 C CA . HIS A 1 200 ? -8.921 6.418 -2.673 1.00 95.38 200 HIS A CA 1
ATOM 1616 C C . HIS A 1 200 ? -10.108 7.321 -2.322 1.00 95.38 200 HIS A C 1
ATOM 1618 O O . HIS A 1 200 ? -11.110 6.843 -1.794 1.00 95.38 200 HIS A O 1
ATOM 1624 N N . ASN A 1 201 ? -9.968 8.636 -2.523 1.00 93.06 201 ASN A N 1
ATOM 1625 C CA . ASN A 1 201 ? -10.981 9.644 -2.169 1.00 93.06 201 ASN A CA 1
ATOM 1626 C C . ASN A 1 201 ? -11.541 9.503 -0.734 1.00 93.06 201 ASN A C 1
ATOM 1628 O O . ASN A 1 201 ? -12.737 9.631 -0.485 1.00 93.06 201 ASN A O 1
ATOM 1632 N N . GLY A 1 202 ? -10.663 9.196 0.230 1.00 90.56 202 GLY A N 1
ATOM 1633 C CA . GLY A 1 202 ? -11.017 9.003 1.645 1.00 90.56 202 GLY A CA 1
ATOM 1634 C C . GLY A 1 202 ? -11.697 7.665 1.973 1.00 90.56 202 GLY A C 1
ATOM 1635 O O . GLY A 1 202 ? -11.889 7.351 3.149 1.00 90.56 202 GLY A O 1
ATOM 1636 N N . GLN A 1 203 ? -12.019 6.859 0.963 1.00 93.44 203 GLN A N 1
ATOM 1637 C CA . GLN A 1 203 ? -12.558 5.511 1.110 1.00 93.44 203 GLN A CA 1
ATOM 1638 C C . GLN A 1 203 ? -11.426 4.489 1.213 1.00 93.44 203 GLN A C 1
ATOM 1640 O O . GLN A 1 203 ? -10.315 4.724 0.733 1.00 93.44 203 GLN A O 1
ATOM 1645 N N . PHE A 1 204 ? -11.711 3.356 1.847 1.00 95.88 204 PHE A N 1
ATOM 1646 C CA . PHE A 1 204 ? -10.747 2.287 2.068 1.00 95.88 204 PHE A CA 1
ATOM 1647 C C . PHE A 1 204 ? -11.080 1.078 1.193 1.00 95.88 204 PHE A C 1
ATOM 1649 O O . PHE A 1 204 ? -12.215 0.603 1.179 1.00 95.88 204 PHE A O 1
ATOM 1656 N N . TYR A 1 205 ? -10.075 0.582 0.480 1.00 97.00 205 TYR A N 1
ATOM 1657 C CA . TYR A 1 205 ? -10.197 -0.523 -0.463 1.00 97.00 205 TYR A CA 1
ATOM 1658 C C . TYR A 1 205 ? -9.256 -1.653 -0.080 1.00 97.00 205 TYR A C 1
ATOM 1660 O O . TYR A 1 205 ? -8.121 -1.416 0.343 1.00 97.00 205 TYR A O 1
ATOM 1668 N N . VAL A 1 206 ? -9.699 -2.890 -0.286 1.00 97.06 206 VAL A N 1
ATOM 1669 C CA . VAL A 1 206 ? -8.870 -4.089 -0.116 1.00 97.06 206 VAL A CA 1
ATOM 1670 C C . VAL A 1 206 ? -8.776 -4.861 -1.423 1.00 97.06 206 VAL A C 1
ATOM 1672 O O . VAL A 1 206 ? -9.700 -4.848 -2.231 1.00 97.06 206 VAL A O 1
ATOM 1675 N N . TRP A 1 207 ? -7.652 -5.547 -1.621 1.00 95.69 207 TRP A N 1
ATOM 1676 C CA . TRP A 1 207 ? -7.461 -6.471 -2.735 1.00 95.69 207 TRP A CA 1
ATOM 1677 C C . TRP A 1 207 ? -7.828 -7.899 -2.327 1.00 95.69 207 TRP A C 1
ATOM 1679 O O . TRP A 1 207 ? -7.236 -8.452 -1.391 1.00 95.69 207 TRP A O 1
ATOM 1689 N N . ASP A 1 208 ? -8.717 -8.535 -3.085 1.00 93.31 208 ASP A N 1
ATOM 1690 C CA . ASP A 1 208 ? -9.051 -9.955 -2.964 1.00 93.31 208 ASP A CA 1
ATOM 1691 C C . ASP A 1 208 ? -8.928 -10.699 -4.293 1.00 93.31 208 ASP A C 1
ATOM 1693 O O . ASP A 1 208 ? -8.930 -10.116 -5.368 1.00 93.31 208 ASP A O 1
ATOM 1697 N N . THR A 1 209 ? -8.776 -12.018 -4.226 1.00 91.62 209 THR A N 1
ATOM 1698 C CA . THR A 1 209 ? -8.628 -12.877 -5.415 1.00 91.62 209 THR A CA 1
ATOM 1699 C C . THR A 1 209 ? -9.789 -13.849 -5.599 1.00 91.62 209 THR A C 1
ATOM 1701 O O . THR A 1 209 ? -9.724 -14.693 -6.484 1.00 91.62 209 THR A O 1
ATOM 1704 N N . ASP A 1 210 ? -10.786 -13.787 -4.719 1.00 91.75 210 ASP A N 1
ATOM 1705 C CA . ASP A 1 210 ? -11.995 -14.609 -4.768 1.00 91.75 210 ASP A CA 1
ATOM 1706 C C . ASP A 1 210 ? -12.971 -13.999 -5.782 1.00 91.75 210 ASP A C 1
ATOM 1708 O O . ASP A 1 210 ? -13.294 -12.812 -5.687 1.00 91.75 210 ASP A O 1
ATOM 1712 N N . ASP A 1 211 ? -13.428 -14.810 -6.739 1.00 92.75 211 ASP A N 1
ATOM 1713 C CA . ASP A 1 211 ? -14.277 -14.391 -7.860 1.00 92.75 211 ASP A CA 1
ATOM 1714 C C . ASP A 1 211 ? -15.619 -13.800 -7.404 1.00 92.75 211 ASP A C 1
ATOM 1716 O O . ASP A 1 211 ? -16.243 -13.050 -8.154 1.00 92.75 211 ASP A O 1
ATOM 1720 N N . LYS A 1 212 ? -16.052 -14.054 -6.159 1.00 94.06 212 LYS A N 1
ATOM 1721 C CA . LYS A 1 212 ? -17.258 -13.418 -5.603 1.00 94.06 212 LYS A CA 1
ATOM 1722 C C . LYS A 1 212 ? -17.187 -11.886 -5.600 1.00 94.06 212 LYS A C 1
ATOM 1724 O O . LYS A 1 212 ? -18.223 -11.237 -5.658 1.00 94.06 212 LYS A O 1
ATOM 1729 N N . TRP A 1 213 ? -15.980 -11.317 -5.548 1.00 93.94 213 TRP A N 1
ATOM 1730 C CA . TRP A 1 213 ? -15.764 -9.869 -5.532 1.00 93.94 213 TRP A CA 1
ATOM 1731 C C . TRP A 1 213 ? -15.712 -9.252 -6.932 1.00 93.94 213 TRP A C 1
ATOM 1733 O O . TRP A 1 213 ? -15.554 -8.042 -7.055 1.00 93.94 213 TRP A O 1
ATOM 1743 N N . ALA A 1 214 ? -15.859 -10.049 -7.996 1.00 93.44 214 ALA A N 1
ATOM 1744 C CA . ALA A 1 214 ? -15.792 -9.551 -9.366 1.00 93.44 214 ALA A CA 1
ATOM 1745 C C . ALA A 1 214 ? -16.843 -8.471 -9.667 1.00 93.44 214 ALA A C 1
ATOM 1747 O O . ALA A 1 214 ? -16.546 -7.527 -10.393 1.00 93.44 214 ALA A O 1
ATOM 1748 N N . ALA A 1 215 ? -18.043 -8.589 -9.089 1.00 95.19 215 ALA A N 1
ATOM 1749 C CA . ALA A 1 215 ? -19.122 -7.616 -9.271 1.00 95.19 215 ALA A CA 1
ATOM 1750 C C . ALA A 1 215 ? -18.906 -6.306 -8.492 1.00 95.19 215 ALA A C 1
ATOM 1752 O O . ALA A 1 215 ? -19.455 -5.277 -8.869 1.00 95.19 215 ALA A O 1
ATOM 1753 N N . GLU A 1 216 ? -18.106 -6.342 -7.425 1.00 94.31 216 GLU A N 1
ATOM 1754 C CA . GLU A 1 216 ? -17.797 -5.187 -6.568 1.00 94.31 216 GLU A CA 1
ATOM 1755 C C . GLU A 1 216 ? -16.445 -4.551 -6.918 1.00 94.31 216 GLU A C 1
ATOM 1757 O O . GLU A 1 216 ? -15.969 -3.653 -6.221 1.00 94.31 216 GLU A O 1
ATOM 1762 N N . HIS A 1 217 ? -15.798 -5.030 -7.984 1.00 95.44 217 HIS A N 1
ATOM 1763 C CA . HIS A 1 217 ? -14.503 -4.522 -8.383 1.00 95.44 217 HIS A CA 1
ATOM 1764 C C . HIS A 1 217 ? -14.601 -3.090 -8.917 1.00 95.44 217 HIS A C 1
ATOM 1766 O O . HIS A 1 217 ? -15.152 -2.848 -9.990 1.00 95.44 217 HIS A O 1
ATOM 1772 N N . ASP A 1 218 ? -13.980 -2.155 -8.205 1.00 95.31 218 ASP A N 1
ATOM 1773 C CA . ASP A 1 218 ? -13.868 -0.764 -8.624 1.00 95.31 218 ASP A CA 1
ATOM 1774 C C . ASP A 1 218 ? -12.616 -0.557 -9.491 1.00 95.31 218 ASP A C 1
ATOM 1776 O O . ASP A 1 218 ? -11.499 -0.353 -9.003 1.00 95.31 218 ASP A O 1
ATOM 1780 N N . GLN A 1 219 ? -12.797 -0.665 -10.807 1.00 93.50 219 GLN A N 1
ATOM 1781 C CA . GLN A 1 219 ? -11.718 -0.477 -11.777 1.00 93.50 219 GLN A CA 1
ATOM 1782 C C . GLN A 1 219 ? -11.298 0.997 -11.903 1.00 93.50 219 GLN A C 1
ATOM 1784 O O . GLN A 1 219 ? -10.133 1.264 -12.209 1.00 93.50 219 GLN A O 1
ATOM 1789 N N . GLU A 1 220 ? -12.211 1.943 -11.674 1.00 94.12 220 GLU A N 1
ATOM 1790 C CA . GLU A 1 220 ? -11.945 3.381 -11.776 1.00 94.12 220 GLU A CA 1
ATOM 1791 C C . GLU A 1 220 ? -11.013 3.823 -10.647 1.00 94.12 220 GLU A C 1
ATOM 1793 O O . GLU A 1 220 ? -9.918 4.318 -10.923 1.00 94.12 220 GLU A O 1
ATOM 1798 N N . ALA A 1 221 ? -11.350 3.489 -9.396 1.00 94.62 221 ALA A N 1
ATOM 1799 C CA . ALA A 1 221 ? -10.508 3.769 -8.236 1.00 94.62 221 ALA A CA 1
ATOM 1800 C C . ALA A 1 221 ? -9.096 3.178 -8.386 1.00 94.62 221 ALA A C 1
ATOM 1802 O O . ALA A 1 221 ? -8.108 3.780 -7.956 1.00 94.62 221 ALA A O 1
ATOM 1803 N N . VAL A 1 222 ? -8.974 2.011 -9.028 1.00 93.25 222 VAL A N 1
ATOM 1804 C CA . VAL A 1 222 ? -7.680 1.379 -9.314 1.00 93.25 222 VAL A CA 1
ATOM 1805 C C . VAL A 1 222 ? -6.886 2.153 -10.360 1.00 93.25 222 VAL A C 1
ATOM 1807 O O . VAL A 1 222 ? -5.709 2.430 -10.128 1.00 93.25 222 VAL A O 1
ATOM 1810 N N . LEU A 1 223 ? -7.502 2.513 -11.489 1.00 90.44 223 LEU A N 1
ATOM 1811 C CA . LEU A 1 223 ? -6.821 3.249 -12.558 1.00 90.44 223 LEU A CA 1
ATOM 1812 C C . LEU A 1 223 ? -6.398 4.647 -12.104 1.00 90.44 223 LEU A C 1
ATOM 1814 O O . LEU A 1 223 ? -5.302 5.086 -12.444 1.00 90.44 223 LEU A O 1
ATOM 1818 N N . GLU A 1 224 ? -7.232 5.329 -11.323 1.00 92.38 224 GLU A N 1
ATOM 1819 C CA . GLU A 1 224 ? -6.915 6.654 -10.792 1.00 92.38 224 GLU A CA 1
ATOM 1820 C C . GLU A 1 224 ? -5.806 6.603 -9.737 1.00 92.38 224 GLU A C 1
ATOM 1822 O O . GLU A 1 224 ? -4.951 7.487 -9.692 1.00 92.38 224 GLU A O 1
ATOM 1827 N N . THR A 1 225 ? -5.777 5.554 -8.908 1.00 92.25 225 THR A N 1
ATOM 1828 C CA . THR A 1 225 ? -4.760 5.420 -7.852 1.00 92.25 225 THR A CA 1
ATOM 1829 C C . THR A 1 225 ? -3.415 4.914 -8.378 1.00 92.25 225 THR A C 1
ATOM 1831 O O . THR A 1 225 ? -2.367 5.376 -7.922 1.00 92.25 225 THR A O 1
ATOM 1834 N N . PHE A 1 226 ? -3.423 3.957 -9.310 1.00 89.75 226 PHE A N 1
ATOM 1835 C CA . PHE A 1 226 ? -2.230 3.186 -9.689 1.00 89.75 226 PHE A CA 1
ATOM 1836 C C . PHE A 1 226 ? -1.918 3.177 -11.191 1.00 89.75 226 PHE A C 1
ATOM 1838 O O . PHE A 1 226 ? -0.914 2.591 -11.602 1.00 89.75 226 PHE A O 1
ATOM 1845 N N . GLY A 1 227 ? -2.766 3.763 -12.037 1.00 86.12 227 GLY A N 1
ATOM 1846 C CA . GLY A 1 227 ? -2.661 3.584 -13.483 1.00 86.12 227 GLY A CA 1
ATOM 1847 C C . GLY A 1 227 ? -2.895 2.124 -13.886 1.00 86.12 227 GLY A C 1
ATOM 1848 O O . GLY A 1 227 ? -3.794 1.464 -13.375 1.00 86.12 227 GLY A O 1
ATOM 1849 N N . ASP A 1 228 ? -2.089 1.598 -14.811 1.00 81.69 228 ASP A N 1
ATOM 1850 C CA . ASP A 1 228 ? -2.218 0.220 -15.311 1.00 81.69 228 ASP A CA 1
ATOM 1851 C C . ASP A 1 228 ? -1.278 -0.801 -14.638 1.00 81.69 228 ASP A C 1
ATOM 1853 O O . ASP A 1 228 ? -1.232 -1.970 -15.033 1.00 81.69 228 ASP A O 1
ATOM 1857 N N . GLU A 1 229 ? -0.597 -0.412 -13.554 1.00 79.19 229 GLU A N 1
ATOM 1858 C CA . GLU A 1 229 ? 0.319 -1.286 -12.806 1.00 79.19 229 GLU A CA 1
ATOM 1859 C C . GLU A 1 229 ? -0.411 -2.438 -12.079 1.00 79.19 229 GLU A C 1
ATOM 1861 O O . GLU A 1 229 ? 0.206 -3.423 -11.674 1.00 79.19 229 GLU A O 1
ATOM 1866 N N . CYS A 1 230 ? -1.741 -2.386 -11.955 1.00 80.81 230 CYS A N 1
ATOM 1867 C CA . CYS A 1 230 ? -2.553 -3.363 -11.216 1.00 80.81 230 CYS A CA 1
ATOM 1868 C C . CYS A 1 230 ? -3.012 -4.588 -12.017 1.00 80.81 230 CYS A C 1
ATOM 1870 O O . CYS A 1 230 ? -3.807 -5.386 -11.516 1.00 80.81 230 CYS A O 1
ATOM 1872 N N . PHE A 1 231 ? -2.522 -4.789 -13.241 1.00 74.62 231 PHE A N 1
ATOM 1873 C CA . PHE A 1 231 ? -2.931 -5.940 -14.048 1.00 74.62 231 PHE A CA 1
ATOM 1874 C C . PHE A 1 231 ? -2.723 -7.276 -13.297 1.00 74.62 231 PHE A C 1
ATOM 1876 O O . PHE A 1 231 ? -1.637 -7.545 -12.770 1.00 74.62 231 PHE A O 1
ATOM 1883 N N . ASN A 1 232 ? -3.770 -8.115 -13.248 1.00 76.75 232 ASN A N 1
ATOM 1884 C CA . ASN A 1 23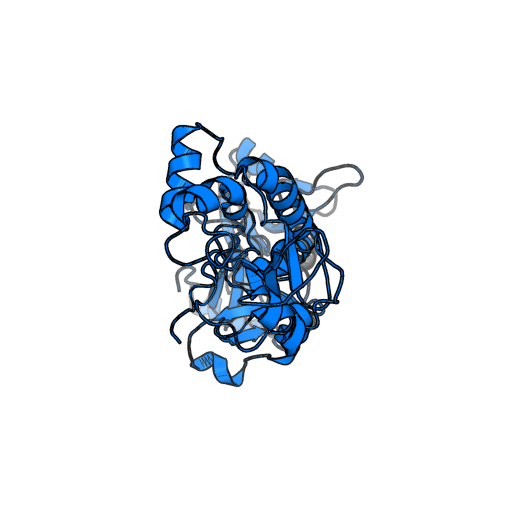2 ? -3.851 -9.381 -12.494 1.00 76.75 232 ASN A CA 1
ATOM 1885 C C . ASN A 1 232 ? -3.679 -9.274 -10.962 1.00 76.75 232 ASN A C 1
ATOM 1887 O O . ASN A 1 232 ? -3.320 -10.263 -10.315 1.00 76.75 232 ASN A O 1
ATOM 1891 N N . ARG A 1 233 ? -3.915 -8.102 -10.358 1.00 84.94 233 ARG A N 1
ATOM 1892 C CA . ARG A 1 233 ? -3.795 -7.912 -8.901 1.00 84.94 233 ARG A CA 1
ATOM 1893 C C . ARG A 1 233 ? -4.925 -8.572 -8.099 1.00 84.94 233 ARG A C 1
ATOM 1895 O O . ARG A 1 233 ? -4.696 -8.925 -6.937 1.00 84.94 233 ARG A O 1
ATOM 1902 N N . GLY A 1 234 ? -6.083 -8.772 -8.727 1.00 90.62 234 GLY A N 1
ATOM 1903 C CA . GLY A 1 234 ? -7.319 -9.260 -8.118 1.00 90.62 234 GLY A CA 1
ATOM 1904 C C . GLY A 1 234 ? -8.441 -8.232 -8.261 1.00 90.62 234 GLY A C 1
ATOM 1905 O O . GLY A 1 234 ? -8.385 -7.378 -9.141 1.00 90.62 234 GLY A O 1
ATOM 1906 N N . TYR A 1 235 ? -9.419 -8.310 -7.371 1.00 94.31 235 TYR A N 1
ATOM 1907 C CA . TYR A 1 235 ? -10.567 -7.423 -7.268 1.00 94.31 235 TYR A CA 1
ATOM 1908 C C . TYR A 1 235 ? -10.340 -6.445 -6.111 1.00 94.31 235 TYR A C 1
ATOM 1910 O O . TYR A 1 235 ? -10.194 -6.862 -4.960 1.00 94.31 235 TYR A O 1
ATOM 1918 N N . ALA A 1 236 ? -10.256 -5.154 -6.423 1.00 96.19 236 ALA A N 1
ATOM 1919 C CA . ALA A 1 236 ? -10.304 -4.077 -5.438 1.00 96.19 236 ALA A CA 1
ATOM 1920 C C . ALA A 1 236 ? -11.760 -3.711 -5.156 1.00 96.19 236 ALA A C 1
ATOM 1922 O O . ALA A 1 236 ? -12.459 -3.344 -6.096 1.00 96.19 236 ALA A O 1
ATOM 1923 N N . HIS A 1 237 ? -12.194 -3.781 -3.901 1.00 95.06 237 HIS A N 1
ATOM 1924 C CA . HIS A 1 237 ? -13.557 -3.426 -3.490 1.00 95.06 237 HIS A CA 1
ATOM 1925 C C . HIS A 1 237 ? -13.548 -2.593 -2.203 1.00 95.06 237 HIS A C 1
ATOM 1927 O O . HIS A 1 237 ? -12.592 -2.647 -1.417 1.00 95.06 237 HIS A O 1
ATOM 1933 N N . LYS A 1 238 ? -14.579 -1.756 -2.041 1.00 94.50 238 LYS A N 1
ATOM 1934 C CA . LYS A 1 238 ? -14.705 -0.788 -0.943 1.00 94.50 238 LYS A CA 1
ATOM 1935 C C . LYS A 1 238 ? -15.157 -1.495 0.333 1.00 94.50 238 LYS A C 1
ATOM 1937 O O . LYS A 1 238 ? -16.166 -2.189 0.331 1.00 94.50 238 LYS A O 1
ATOM 1942 N N . VAL A 1 239 ? -14.482 -1.239 1.453 1.00 94.44 239 VAL A N 1
ATOM 1943 C CA . VAL A 1 239 ? -14.854 -1.783 2.771 1.00 94.44 239 VAL A CA 1
ATOM 1944 C C . VAL A 1 239 ? -14.717 -0.731 3.874 1.00 94.44 239 VAL A C 1
ATOM 1946 O O . VAL A 1 239 ? -14.074 0.304 3.701 1.00 94.44 239 VAL A O 1
ATOM 1949 N N . ILE A 1 240 ? -15.301 -0.990 5.049 1.00 95.62 240 ILE A N 1
ATOM 1950 C CA . ILE A 1 240 ? -15.186 -0.079 6.198 1.00 95.62 240 ILE A CA 1
ATOM 1951 C C . ILE A 1 240 ? -13.881 -0.377 6.938 1.00 95.62 240 ILE A C 1
ATOM 1953 O O . ILE A 1 240 ? -13.744 -1.426 7.573 1.00 95.62 240 ILE A O 1
ATOM 1957 N N . PHE A 1 241 ? -12.928 0.553 6.887 1.00 96.38 241 PHE A N 1
ATOM 1958 C CA . PHE A 1 241 ? -11.700 0.478 7.679 1.00 96.38 241 PHE A CA 1
ATOM 1959 C C . PHE A 1 241 ? -12.020 0.403 9.180 1.00 96.38 241 PHE A C 1
ATOM 1961 O O . PHE A 1 241 ? -12.774 1.222 9.704 1.00 96.38 241 PHE A O 1
ATOM 1968 N N . ALA A 1 242 ? -11.445 -0.589 9.867 1.00 96.38 242 ALA A N 1
ATOM 1969 C CA . ALA A 1 242 ? -11.781 -0.931 11.249 1.00 96.38 242 ALA A CA 1
ATOM 1970 C C . ALA A 1 242 ? -10.575 -1.010 12.201 1.00 96.38 242 ALA A C 1
ATOM 1972 O O . ALA A 1 242 ? -10.609 -1.731 13.209 1.00 96.38 242 ALA A O 1
ATOM 1973 N N . GLY A 1 243 ? -9.520 -0.263 11.874 1.00 97.19 243 GLY A N 1
ATOM 1974 C CA . GLY A 1 243 ? -8.394 0.002 12.761 1.00 97.19 243 GLY A CA 1
ATOM 1975 C C . GLY A 1 243 ? -7.083 -0.675 12.377 1.00 97.19 243 GLY A C 1
ATOM 1976 O O . GLY A 1 243 ? -7.020 -1.601 11.565 1.00 97.19 243 GLY A O 1
ATOM 1977 N N . VAL A 1 244 ? -6.011 -0.194 13.000 1.00 97.69 244 VAL A N 1
ATOM 1978 C CA . VAL A 1 244 ? -4.638 -0.684 12.834 1.00 97.69 244 VAL A CA 1
ATOM 1979 C C . VAL A 1 244 ? -4.276 -1.604 13.992 1.00 97.69 244 VAL A C 1
ATOM 1981 O O . VAL A 1 244 ? -4.640 -1.338 15.136 1.00 97.69 244 VAL A O 1
ATOM 1984 N N . ASN A 1 245 ? -3.533 -2.673 13.709 1.00 97.12 245 ASN A N 1
ATOM 1985 C CA . ASN A 1 245 ? -2.946 -3.533 14.731 1.00 97.12 245 ASN A CA 1
ATOM 1986 C C . ASN A 1 245 ? -1.842 -2.770 15.483 1.00 97.12 245 ASN A C 1
ATOM 1988 O O . ASN A 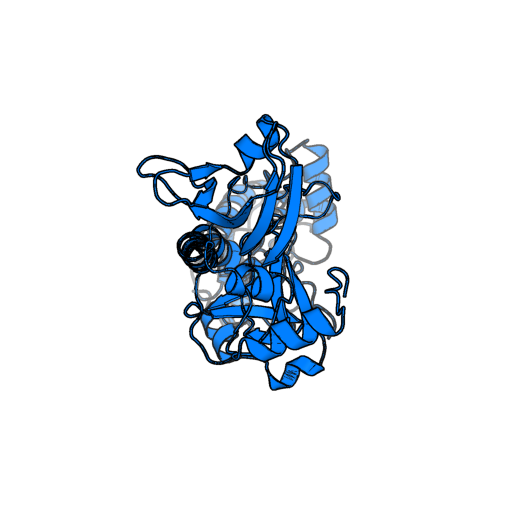1 245 ? -0.824 -2.396 14.900 1.00 97.12 245 ASN A O 1
ATOM 1992 N N . THR A 1 246 ? -2.018 -2.592 16.790 1.00 96.50 246 THR A N 1
ATOM 1993 C CA . THR A 1 246 ? -1.099 -1.813 17.638 1.00 96.50 246 THR A CA 1
ATOM 1994 C C . THR A 1 246 ? 0.159 -2.579 18.056 1.00 96.50 246 THR A C 1
ATOM 1996 O O . THR A 1 246 ? 1.050 -2.008 18.680 1.00 96.50 246 THR A O 1
ATOM 1999 N N . ARG A 1 247 ? 0.229 -3.880 17.742 1.00 93.94 247 ARG A N 1
ATOM 2000 C CA . ARG A 1 247 ? 1.210 -4.879 18.208 1.00 93.94 247 ARG A CA 1
ATOM 2001 C C . ARG A 1 247 ? 1.161 -5.194 19.705 1.00 93.94 247 ARG A C 1
ATOM 2003 O O . ARG A 1 247 ? 1.811 -6.149 20.129 1.00 93.94 247 ARG A O 1
ATOM 2010 N N . TYR A 1 248 ? 0.368 -4.468 20.486 1.00 95.94 248 TYR A N 1
ATOM 2011 C CA . TYR A 1 248 ? 0.057 -4.839 21.860 1.00 95.94 248 TYR A CA 1
ATOM 2012 C C . TYR A 1 248 ? -0.946 -5.993 21.894 1.00 95.94 248 TYR A C 1
ATOM 2014 O O . TYR A 1 248 ? -1.763 -6.159 20.983 1.00 95.94 248 TYR A O 1
ATOM 2022 N N . ARG A 1 249 ? -0.874 -6.790 22.961 1.00 96.69 249 ARG A N 1
ATOM 2023 C CA . ARG A 1 249 ? -1.786 -7.906 23.211 1.00 96.69 249 ARG A CA 1
ATOM 2024 C C . ARG A 1 249 ? -2.523 -7.697 24.523 1.00 96.69 249 ARG A C 1
ATOM 2026 O O . ARG A 1 249 ? -1.907 -7.294 25.505 1.00 96.69 249 ARG A O 1
ATOM 2033 N N . ASP A 1 250 ? -3.822 -7.953 24.519 1.00 95.81 250 ASP A N 1
ATOM 2034 C CA . ASP A 1 250 ? -4.659 -7.885 25.712 1.00 95.81 250 ASP A CA 1
ATOM 2035 C C . ASP A 1 250 ? -4.296 -9.010 26.706 1.00 95.81 250 ASP A C 1
ATOM 2037 O O . ASP A 1 250 ? -3.437 -9.858 26.448 1.00 95.81 250 ASP A O 1
ATOM 2041 N N . SER A 1 251 ? -4.941 -9.033 27.870 1.00 95.25 251 SER A N 1
ATOM 2042 C CA . SER A 1 251 ? -4.685 -10.013 28.929 1.00 95.25 251 SER A CA 1
ATOM 2043 C C . SER A 1 251 ? -5.062 -11.455 28.558 1.00 95.25 251 SER A C 1
ATOM 2045 O O . SER A 1 251 ? -4.701 -12.371 29.293 1.00 95.25 251 SER A O 1
ATOM 2047 N N . ARG A 1 252 ? -5.737 -11.684 27.423 1.00 93.12 252 ARG A N 1
ATOM 2048 C CA . ARG A 1 252 ? -5.983 -13.018 26.845 1.00 93.12 252 ARG A CA 1
ATOM 2049 C C . ARG A 1 252 ? -4.983 -13.378 25.744 1.00 93.12 252 ARG A C 1
ATOM 2051 O O . ARG A 1 252 ? -5.062 -14.465 25.185 1.00 93.12 252 ARG A O 1
ATOM 2058 N N . GLY A 1 253 ? -4.034 -12.494 25.443 1.00 94.19 253 GLY A N 1
ATOM 2059 C CA . GLY A 1 253 ? -3.050 -12.681 24.384 1.00 94.19 253 GLY A CA 1
ATOM 2060 C C . GLY A 1 253 ? -3.542 -12.253 23.001 1.00 94.19 253 GLY A C 1
ATOM 2061 O O . GLY A 1 253 ? -2.802 -12.429 22.034 1.00 94.19 253 GLY A O 1
ATOM 2062 N N . GLU A 1 254 ? -4.728 -11.658 22.877 1.00 93.12 254 GLU A N 1
ATOM 2063 C CA . GLU A 1 254 ? -5.286 -11.223 21.594 1.00 93.12 254 GLU A CA 1
ATOM 2064 C C . GLU A 1 254 ? -4.715 -9.872 21.167 1.00 93.12 254 GLU A C 1
ATOM 2066 O O . GLU A 1 254 ? -4.511 -8.988 21.996 1.00 93.12 254 GLU A O 1
ATOM 2071 N N . TYR A 1 255 ? -4.465 -9.677 19.869 1.00 95.38 255 TYR A N 1
ATOM 2072 C CA . TYR A 1 255 ? -3.983 -8.383 19.378 1.00 95.38 255 TYR A CA 1
ATOM 2073 C C . TYR A 1 255 ? -5.021 -7.275 19.586 1.00 95.38 255 TYR A C 1
ATOM 2075 O O . TYR A 1 255 ? -6.199 -7.440 19.260 1.00 95.38 255 TYR A O 1
ATOM 2083 N N . ILE A 1 256 ? -4.540 -6.126 20.060 1.00 97.38 256 ILE A N 1
ATOM 2084 C CA . ILE A 1 256 ? -5.324 -4.903 20.221 1.00 97.38 256 ILE A CA 1
ATOM 2085 C C . ILE A 1 256 ? -5.254 -4.076 18.937 1.00 97.38 256 ILE A C 1
ATOM 2087 O O . ILE A 1 256 ? -4.163 -3.793 18.425 1.00 97.38 256 ILE A O 1
ATOM 2091 N N . TYR A 1 257 ? -6.413 -3.641 18.454 1.00 97.75 257 TYR A N 1
ATOM 2092 C CA . TYR A 1 257 ? -6.563 -2.757 17.304 1.00 97.75 257 TYR A CA 1
ATOM 2093 C C . TYR A 1 257 ? -7.093 -1.388 17.738 1.00 97.75 257 TYR A C 1
ATOM 2095 O O . TYR A 1 257 ? -7.833 -1.278 18.717 1.00 97.75 257 TYR A O 1
ATOM 2103 N N . THR A 1 258 ? -6.769 -0.330 16.992 1.00 98.12 258 THR A N 1
ATOM 2104 C CA . THR A 1 258 ? -7.501 0.935 17.152 1.00 98.12 258 THR A CA 1
ATOM 2105 C C . THR A 1 258 ? -8.995 0.713 16.876 1.00 98.12 258 THR A C 1
ATOM 2107 O O . THR A 1 258 ? -9.384 -0.124 16.059 1.00 98.12 258 THR A O 1
ATOM 2110 N N . GLY A 1 259 ? -9.852 1.412 17.617 1.00 97.62 259 GLY A N 1
ATOM 2111 C CA . GLY A 1 259 ? -11.300 1.207 17.619 1.00 97.62 259 GLY A CA 1
ATOM 2112 C C . GLY A 1 259 ? -11.782 0.038 18.487 1.00 97.62 259 GLY A C 1
ATOM 2113 O O . GLY A 1 259 ? -12.994 -0.144 18.614 1.00 97.62 259 GLY A O 1
ATOM 2114 N N . ASP A 1 260 ? -10.887 -0.739 19.107 1.00 97.81 260 ASP A N 1
ATOM 2115 C CA . ASP A 1 260 ? -11.283 -1.705 20.135 1.00 97.81 260 ASP A CA 1
ATOM 2116 C C . ASP A 1 260 ? -11.784 -0.980 21.385 1.00 97.81 260 ASP A C 1
ATOM 2118 O O . ASP A 1 260 ? -11.165 -0.029 21.863 1.00 97.81 260 ASP A O 1
ATOM 2122 N N . VAL A 1 261 ? -12.891 -1.474 21.938 1.00 97.06 261 VAL A N 1
ATOM 2123 C CA . VAL A 1 261 ? -13.356 -1.123 23.279 1.00 97.06 261 VAL A CA 1
ATOM 2124 C C . VAL A 1 261 ? -12.748 -2.129 24.247 1.00 97.06 261 VAL A C 1
ATOM 2126 O O . VAL A 1 261 ? -12.928 -3.345 24.114 1.00 97.06 261 VAL A O 1
ATOM 2129 N N . ILE A 1 262 ? -12.000 -1.616 25.215 1.00 97.00 262 ILE A N 1
ATOM 2130 C CA . ILE A 1 262 ? -11.194 -2.388 26.153 1.00 97.00 262 ILE A CA 1
ATOM 2131 C C . ILE A 1 262 ? -11.708 -2.113 27.558 1.00 97.00 262 ILE A C 1
ATOM 2133 O O . ILE A 1 262 ? -11.834 -0.963 27.973 1.00 97.00 262 ILE A O 1
ATOM 2137 N N . GLY A 1 263 ? -11.994 -3.181 28.299 1.00 95.88 263 GLY A N 1
ATOM 2138 C CA . GLY A 1 263 ? -12.193 -3.104 29.737 1.00 95.88 263 GLY A CA 1
ATOM 2139 C C . GLY A 1 263 ? -10.836 -2.969 30.414 1.00 95.88 263 GLY A C 1
ATOM 2140 O O . GLY A 1 263 ? -10.098 -3.951 30.493 1.00 95.88 263 GLY A O 1
ATOM 2141 N N . VAL A 1 264 ? -10.509 -1.766 30.882 1.00 95.81 264 VAL A N 1
ATOM 2142 C CA . VAL A 1 264 ? -9.274 -1.473 31.616 1.00 95.81 264 VAL A CA 1
ATOM 2143 C C . VAL A 1 264 ? -9.572 -1.534 33.108 1.00 95.81 264 VAL A C 1
ATOM 2145 O O . VAL A 1 264 ? -10.398 -0.781 33.621 1.00 95.81 264 VAL A O 1
ATOM 2148 N N . LYS A 1 265 ? -8.918 -2.457 33.810 1.00 95.94 265 LYS A N 1
ATOM 2149 C CA . LYS A 1 265 ? -9.005 -2.607 35.262 1.00 95.94 265 LYS A CA 1
ATOM 2150 C C . LYS A 1 265 ? -7.679 -2.196 35.888 1.00 95.94 265 LYS A C 1
ATOM 2152 O O . LYS A 1 265 ? -6.701 -2.947 35.842 1.00 95.94 265 LYS A O 1
ATOM 2157 N N . GLU A 1 266 ? -7.675 -1.005 36.473 1.00 92.50 266 GLU A N 1
ATOM 2158 C CA . GLU A 1 266 ? -6.543 -0.497 37.242 1.00 92.50 266 GLU A CA 1
ATOM 2159 C C . GLU A 1 266 ? -6.372 -1.268 38.556 1.00 92.50 266 GLU A C 1
ATOM 2161 O O . GLU A 1 266 ? -7.302 -1.900 39.076 1.00 92.50 266 GLU A O 1
ATOM 2166 N N . ASN A 1 267 ? -5.165 -1.206 39.115 1.00 87.31 267 ASN A N 1
ATOM 2167 C CA . ASN A 1 267 ? -4.862 -1.853 40.386 1.00 87.31 267 ASN A CA 1
ATOM 2168 C C . ASN A 1 267 ? -5.719 -1.242 41.505 1.00 87.31 267 ASN A C 1
ATOM 2170 O O . ASN A 1 267 ? -5.732 -0.032 41.701 1.00 87.31 267 ASN A O 1
ATOM 2174 N N . GLY A 1 268 ? -6.436 -2.089 42.246 1.00 86.12 268 GLY A N 1
ATOM 2175 C CA . GLY A 1 268 ? -7.329 -1.656 43.327 1.00 86.12 268 GLY A CA 1
ATOM 2176 C C . GLY A 1 268 ? -8.768 -1.344 42.897 1.00 86.12 268 GLY A C 1
ATOM 2177 O O . GLY A 1 268 ? -9.631 -1.218 43.763 1.00 86.12 268 GLY A O 1
ATOM 2178 N N . MET A 1 269 ? -9.078 -1.300 41.595 1.00 88.19 269 MET A N 1
ATOM 2179 C CA . MET A 1 269 ? -10.463 -1.158 41.135 1.00 88.19 269 MET A CA 1
ATOM 2180 C C . MET A 1 269 ? -11.225 -2.486 41.203 1.00 88.19 269 MET A C 1
ATOM 2182 O O . MET A 1 269 ? -10.719 -3.547 40.827 1.00 88.19 269 MET A O 1
ATOM 2186 N N . SER A 1 270 ? -12.489 -2.434 41.635 1.00 87.56 270 SER A N 1
ATOM 2187 C CA . SER A 1 270 ? -13.365 -3.613 41.687 1.00 87.56 270 SER A CA 1
ATOM 2188 C C . SER A 1 270 ? -13.874 -4.026 40.301 1.00 87.56 270 SER A C 1
ATOM 2190 O O . SER A 1 270 ? -13.951 -5.222 40.008 1.00 87.56 270 SER A O 1
ATOM 2192 N N . LYS A 1 271 ? -14.156 -3.052 39.426 1.00 89.19 271 LYS A N 1
ATOM 2193 C CA . LYS A 1 271 ? -14.697 -3.248 38.073 1.00 89.19 271 LYS A CA 1
ATOM 2194 C C . LYS A 1 271 ? -13.833 -2.550 37.013 1.00 89.19 271 LYS A C 1
ATOM 2196 O O . LYS A 1 271 ? -13.241 -1.519 37.322 1.00 89.19 271 LYS A O 1
ATOM 2201 N N . PRO A 1 272 ? -13.755 -3.097 35.786 1.00 92.69 272 PRO A N 1
ATOM 2202 C CA . PRO A 1 272 ? -13.090 -2.432 34.671 1.00 92.69 272 PRO A CA 1
ATOM 2203 C C . PRO A 1 272 ? -13.903 -1.237 34.157 1.00 92.69 272 PRO A C 1
ATOM 2205 O O . PRO A 1 272 ? -15.135 -1.279 34.138 1.00 92.69 272 PRO A O 1
ATOM 2208 N N . THR A 1 273 ? -13.205 -0.227 33.646 1.00 92.25 273 THR A N 1
ATOM 2209 C CA . THR A 1 273 ? -13.786 0.871 32.865 1.00 92.25 273 THR A CA 1
ATOM 2210 C C . THR A 1 273 ? -13.658 0.542 31.379 1.00 92.25 273 THR A C 1
ATOM 2212 O O . THR A 1 273 ? -12.562 0.247 30.905 1.00 92.25 273 THR A O 1
ATOM 2215 N N . CYS A 1 274 ? -14.766 0.572 30.634 1.00 94.12 274 CYS A N 1
ATOM 2216 C CA . CYS A 1 274 ? -14.756 0.315 29.191 1.00 94.12 274 CYS A CA 1
ATOM 2217 C C . CYS A 1 274 ? -14.396 1.592 28.426 1.00 94.12 274 CYS A C 1
ATOM 2219 O O . CYS A 1 274 ? -15.110 2.589 28.518 1.00 94.12 274 CYS A O 1
ATOM 2221 N N . MET A 1 275 ? -13.297 1.559 27.673 1.00 95.62 275 MET A N 1
ATOM 2222 C CA . MET A 1 275 ? -12.795 2.700 26.903 1.00 95.62 275 MET A CA 1
ATOM 2223 C C . MET A 1 275 ? -12.392 2.255 25.500 1.00 95.62 275 MET A C 1
ATOM 2225 O O . MET A 1 275 ? -11.800 1.192 25.321 1.00 95.62 275 MET A O 1
ATOM 2229 N N . ALA A 1 276 ? -12.710 3.069 24.500 1.00 97.38 276 ALA A N 1
ATOM 2230 C CA . ALA A 1 276 ? -12.292 2.866 23.125 1.00 97.38 276 ALA A CA 1
ATOM 2231 C C . ALA A 1 276 ? -10.879 3.406 22.901 1.00 97.38 276 ALA A C 1
ATOM 2233 O O . ALA A 1 276 ? -10.568 4.551 23.248 1.00 97.38 276 ALA A O 1
ATOM 2234 N N . LEU A 1 277 ? -10.034 2.582 22.289 1.00 98.12 277 LEU A N 1
ATOM 2235 C CA . LEU A 1 277 ? -8.676 2.951 21.929 1.00 98.12 277 LEU A CA 1
ATOM 2236 C C . LEU A 1 277 ? -8.660 3.725 20.608 1.00 98.12 277 LEU A C 1
ATOM 2238 O O . LEU A 1 277 ? -9.141 3.232 19.588 1.00 98.12 277 LEU A O 1
ATOM 2242 N N . GLY A 1 278 ? -8.050 4.905 20.599 1.00 96.94 278 GLY A N 1
ATOM 2243 C CA . GLY A 1 278 ? -7.789 5.681 19.388 1.00 96.94 278 GLY A CA 1
ATOM 2244 C C . GLY A 1 278 ? -6.313 6.037 19.248 1.00 96.94 278 GLY A C 1
ATOM 2245 O O . GLY A 1 278 ? -5.451 5.513 19.957 1.00 96.94 278 GLY A O 1
ATOM 2246 N N . THR A 1 279 ? -6.033 6.963 18.340 1.00 95.19 279 THR A N 1
ATOM 2247 C CA . THR A 1 279 ? -4.759 7.684 18.285 1.00 95.19 279 THR A CA 1
ATOM 2248 C C . THR A 1 279 ? -4.987 9.144 18.623 1.00 95.19 279 THR A C 1
ATOM 2250 O O . THR A 1 279 ? -6.020 9.709 18.259 1.00 95.19 279 THR A O 1
ATOM 2253 N N . PHE A 1 280 ? -4.019 9.771 19.280 1.00 90.38 280 PHE A N 1
ATOM 2254 C CA . PHE A 1 280 ? -4.044 11.206 19.531 1.00 90.38 280 PHE A CA 1
ATOM 2255 C C . PHE A 1 280 ? -2.654 11.806 19.382 1.00 90.38 280 PHE A C 1
ATOM 2257 O O . PHE A 1 280 ? -1.658 11.173 19.731 1.00 90.38 280 PHE A O 1
ATOM 2264 N N . LYS A 1 281 ? -2.610 13.048 18.901 1.00 84.94 281 LYS A N 1
ATOM 2265 C CA . LYS A 1 281 ? -1.385 13.823 18.762 1.00 84.94 281 LYS A CA 1
ATOM 2266 C C . LYS A 1 281 ? -1.482 15.092 19.595 1.00 84.94 281 LYS A C 1
ATOM 2268 O O . LYS A 1 281 ? -2.261 15.991 19.283 1.00 84.94 281 LYS A O 1
ATOM 2273 N N . TRP A 1 282 ? -0.659 15.182 20.634 1.00 76.88 282 TRP A N 1
ATOM 2274 C CA . TRP A 1 282 ? -0.459 16.438 21.352 1.00 76.88 282 TRP A CA 1
ATOM 2275 C C . TRP A 1 282 ? 0.420 17.377 20.522 1.00 76.88 282 TRP A C 1
ATOM 2277 O O . TRP A 1 282 ? 1.356 16.938 19.855 1.00 76.88 282 TRP A O 1
ATOM 2287 N N . SER A 1 283 ? 0.148 18.682 20.586 1.00 77.00 283 SER A N 1
ATOM 2288 C CA . SER A 1 283 ? 0.991 19.681 19.919 1.00 77.00 283 SER A CA 1
ATOM 2289 C C . SER A 1 283 ? 2.460 19.515 20.332 1.00 77.00 283 SER A C 1
ATOM 2291 O O . SER A 1 283 ? 2.770 19.445 21.522 1.00 77.00 283 SER A O 1
ATOM 2293 N N . GLY A 1 284 ? 3.354 19.408 19.345 1.00 73.12 284 GLY A N 1
ATOM 2294 C CA . GLY A 1 284 ? 4.793 19.230 19.565 1.00 73.12 284 GLY A CA 1
ATOM 2295 C C . GLY A 1 284 ? 5.228 17.843 20.057 1.00 73.12 284 GLY A C 1
ATOM 2296 O O . GLY A 1 284 ? 6.389 17.689 20.426 1.00 73.12 284 GLY A O 1
ATOM 2297 N N . LYS A 1 285 ? 4.339 16.839 20.075 1.00 79.44 285 LYS A N 1
ATOM 2298 C CA . LYS A 1 285 ? 4.660 15.451 20.450 1.00 79.44 285 LYS A CA 1
ATOM 2299 C C . LYS A 1 285 ? 4.357 14.467 19.317 1.00 79.44 285 LYS A C 1
ATOM 2301 O O . LYS A 1 285 ? 3.638 14.784 18.367 1.00 79.44 285 LYS A O 1
ATOM 2306 N N . GLU A 1 286 ? 4.934 13.274 19.433 1.00 82.69 286 GLU A N 1
ATOM 2307 C CA . GLU A 1 286 ? 4.607 12.128 18.583 1.00 82.69 286 GLU A CA 1
ATOM 2308 C C . GLU A 1 286 ? 3.184 11.614 18.857 1.00 82.69 286 GLU A C 1
ATOM 2310 O O . GLU A 1 286 ? 2.610 11.865 19.921 1.00 82.69 286 GLU A O 1
ATOM 2315 N N . ASP A 1 287 ? 2.618 10.911 17.874 1.00 88.19 287 ASP A N 1
ATOM 2316 C CA . ASP A 1 287 ? 1.313 10.261 17.991 1.00 88.19 287 ASP A CA 1
ATOM 2317 C C . ASP A 1 287 ? 1.376 9.137 19.037 1.00 88.19 287 ASP A C 1
ATOM 2319 O O . ASP A 1 287 ? 2.344 8.379 19.092 1.00 88.19 287 ASP A O 1
ATOM 2323 N N . GLU A 1 288 ? 0.312 8.980 19.825 1.00 94.44 288 GLU A N 1
ATOM 2324 C CA . GLU A 1 288 ? 0.190 7.917 20.828 1.00 94.44 288 GLU A CA 1
ATOM 2325 C C . GLU A 1 288 ? -1.098 7.107 20.649 1.00 94.44 288 GLU A C 1
ATOM 2327 O O . GLU A 1 288 ? -2.154 7.652 20.314 1.00 94.44 288 GLU A O 1
ATOM 2332 N N . TYR A 1 289 ? -1.024 5.794 20.907 1.00 97.25 289 TYR A N 1
ATOM 2333 C CA . TYR A 1 289 ? -2.221 4.969 21.102 1.00 97.25 289 TYR A CA 1
ATOM 2334 C C . TYR A 1 289 ? -2.789 5.265 22.484 1.00 97.25 289 TYR A C 1
ATOM 2336 O O . TYR A 1 289 ? -2.127 5.004 23.492 1.00 97.25 289 TYR A O 1
ATOM 2344 N N . THR A 1 290 ? -4.004 5.799 22.543 1.00 95.69 290 THR A N 1
ATOM 2345 C CA . THR A 1 290 ? -4.516 6.369 23.788 1.00 95.69 290 THR A CA 1
ATOM 2346 C C . THR A 1 290 ? -6.020 6.209 23.948 1.00 95.69 290 THR A C 1
ATOM 2348 O O . THR A 1 290 ? -6.782 6.186 22.974 1.00 95.69 290 THR A O 1
ATOM 2351 N N . PHE A 1 291 ? -6.447 6.116 25.203 1.00 95.75 291 PHE A N 1
ATOM 2352 C CA . PHE A 1 291 ? -7.832 6.289 25.606 1.00 95.75 291 PHE A CA 1
ATOM 2353 C C . PHE A 1 291 ? -8.041 7.771 25.923 1.00 95.75 291 PHE A C 1
ATOM 2355 O O . PHE A 1 291 ? -7.534 8.288 26.920 1.00 95.75 291 PHE A O 1
ATOM 2362 N N . MET A 1 292 ? -8.758 8.475 25.047 1.00 92.00 292 MET A N 1
ATOM 2363 C CA . MET A 1 292 ? -9.052 9.895 25.250 1.00 92.00 292 MET A CA 1
ATOM 2364 C C . MET A 1 292 ? -10.203 10.069 26.238 1.00 92.00 292 MET A C 1
ATOM 2366 O O . MET A 1 292 ? -11.276 9.509 26.018 1.00 92.00 292 MET A O 1
ATOM 2370 N N . LEU A 1 293 ? -9.980 10.855 27.289 1.00 87.38 293 LEU A N 1
ATOM 2371 C CA . LEU A 1 293 ? -10.933 11.127 28.360 1.00 87.38 293 LEU A CA 1
ATOM 2372 C C . LEU A 1 293 ? -11.175 12.636 28.476 1.00 87.38 293 LEU A C 1
ATOM 2374 O O . LEU A 1 293 ? -10.481 13.445 27.867 1.00 87.38 293 LEU A O 1
ATOM 2378 N N . ASP A 1 294 ? -12.187 13.004 29.254 1.00 80.81 294 ASP A N 1
ATOM 2379 C CA . ASP A 1 294 ? -12.775 14.346 29.270 1.00 80.81 294 ASP A CA 1
ATOM 2380 C C . ASP A 1 294 ? -11.763 15.442 29.666 1.00 80.81 294 ASP A C 1
ATOM 2382 O O . ASP A 1 294 ? -11.848 16.574 29.199 1.00 80.81 294 ASP A O 1
ATOM 2386 N N . ASN A 1 295 ? -10.783 15.110 30.515 1.00 83.19 295 ASN A N 1
ATOM 2387 C CA . ASN A 1 295 ? -9.769 16.044 31.019 1.00 83.19 295 ASN A CA 1
ATOM 2388 C C . ASN A 1 295 ? -8.321 15.525 30.939 1.00 83.19 295 ASN A C 1
ATOM 2390 O O . ASN A 1 295 ? -7.403 16.225 31.364 1.00 83.19 295 ASN A O 1
ATOM 2394 N N . HIS A 1 296 ? -8.099 14.310 30.434 1.00 87.06 296 HIS A N 1
ATOM 2395 C CA . HIS A 1 296 ? -6.766 13.721 30.293 1.00 87.06 296 HIS A CA 1
ATOM 2396 C C . HIS A 1 296 ? -6.757 12.598 29.250 1.00 87.06 296 HIS A C 1
ATOM 2398 O O . HIS A 1 296 ? -7.782 12.244 28.670 1.00 87.06 296 HIS A O 1
ATOM 2404 N N . THR A 1 297 ? -5.583 12.027 29.005 1.00 90.56 297 THR A N 1
ATOM 2405 C CA . THR A 1 297 ? -5.413 10.841 28.169 1.00 90.56 297 THR A CA 1
ATOM 2406 C C . THR A 1 297 ? -4.790 9.726 28.995 1.00 90.56 297 THR A C 1
ATOM 2408 O O . THR A 1 297 ? -3.940 9.986 29.849 1.00 90.56 297 THR A O 1
ATOM 2411 N N . LEU A 1 298 ? -5.205 8.489 28.743 1.00 94.12 298 LEU A N 1
ATOM 2412 C CA . LEU A 1 298 ? -4.563 7.303 29.293 1.00 94.12 298 LEU A CA 1
ATOM 2413 C C . LEU A 1 298 ? -3.878 6.551 28.151 1.00 94.12 298 LEU A C 1
ATOM 2415 O O . LEU A 1 298 ? -4.529 5.894 27.338 1.00 94.12 298 LEU A O 1
ATOM 2419 N N . ASP A 1 299 ? -2.554 6.654 28.083 1.00 95.19 299 ASP A N 1
ATOM 2420 C CA . ASP A 1 299 ? -1.792 6.043 27.000 1.00 95.19 299 ASP A CA 1
ATOM 2421 C C . ASP A 1 299 ? -1.704 4.525 27.179 1.00 95.19 299 ASP A C 1
ATOM 2423 O O . ASP A 1 299 ? -1.442 3.999 28.268 1.00 95.19 299 ASP A O 1
ATOM 2427 N N . LEU A 1 300 ? -1.853 3.795 26.073 1.00 96.38 300 LEU A N 1
ATOM 2428 C CA . LEU A 1 300 ? -1.833 2.335 26.078 1.00 96.38 300 LEU A CA 1
ATOM 2429 C C . LEU A 1 300 ? -0.507 1.802 26.632 1.00 96.38 300 LEU A C 1
ATOM 2431 O O . LEU A 1 300 ? -0.489 0.898 27.466 1.00 96.38 300 LEU A O 1
ATOM 2435 N N . LYS A 1 301 ? 0.616 2.407 26.224 1.00 95.19 301 LYS A N 1
ATOM 2436 C CA . LYS A 1 301 ? 1.961 2.043 26.701 1.00 95.19 301 LYS A CA 1
ATOM 2437 C C . LYS A 1 301 ? 2.094 2.159 28.226 1.00 95.19 301 LYS A C 1
ATOM 2439 O O . LYS A 1 301 ? 2.817 1.373 28.839 1.00 95.19 301 LYS A O 1
ATOM 2444 N N . ASP A 1 302 ? 1.404 3.121 28.837 1.00 95.06 302 ASP A N 1
ATOM 2445 C CA . ASP A 1 302 ? 1.469 3.371 30.274 1.00 95.06 302 ASP A CA 1
ATOM 2446 C C . ASP A 1 302 ? 0.592 2.376 31.036 1.00 95.06 302 ASP A C 1
ATOM 2448 O O . ASP A 1 302 ? 1.005 1.906 32.096 1.00 95.06 302 ASP A O 1
ATOM 2452 N N . CYS A 1 303 ? -0.537 1.951 30.459 1.00 96.19 303 CYS A N 1
ATOM 2453 C CA . CYS A 1 303 ? -1.341 0.844 30.989 1.00 96.19 303 CYS A CA 1
ATOM 2454 C C . CYS A 1 303 ? -0.519 -0.450 31.094 1.00 96.19 303 CYS A C 1
ATOM 2456 O O . CYS A 1 303 ? -0.545 -1.128 32.123 1.00 96.19 303 CYS A O 1
ATOM 2458 N N . PHE A 1 304 ? 0.267 -0.771 30.057 1.00 95.19 304 PHE A N 1
ATOM 2459 C CA . PHE A 1 304 ? 1.182 -1.919 30.083 1.00 95.19 304 PHE A CA 1
ATOM 2460 C C . PHE A 1 304 ? 2.302 -1.747 31.110 1.00 95.19 304 PHE A C 1
ATOM 2462 O O . PHE A 1 304 ? 2.604 -2.691 31.842 1.00 95.19 304 PHE A O 1
ATOM 2469 N N . ARG A 1 305 ? 2.896 -0.548 31.218 1.00 96.06 305 ARG A N 1
ATOM 2470 C CA . ARG A 1 305 ? 3.932 -0.264 32.228 1.00 96.06 305 ARG A CA 1
ATOM 2471 C C . ARG A 1 305 ? 3.405 -0.471 33.651 1.00 96.06 305 ARG A C 1
ATOM 2473 O O . ARG A 1 305 ? 4.120 -1.009 34.492 1.00 96.06 305 ARG A O 1
ATOM 2480 N N . GLN A 1 306 ? 2.155 -0.088 33.896 1.00 95.69 306 GLN A N 1
ATOM 2481 C CA . GLN A 1 306 ? 1.475 -0.229 35.186 1.00 95.69 306 GLN A CA 1
ATOM 2482 C C . GLN A 1 306 ? 0.839 -1.613 35.407 1.00 95.69 306 GLN A C 1
ATOM 2484 O O . GLN A 1 306 ? 0.300 -1.876 36.484 1.00 95.69 306 GLN A O 1
ATOM 2489 N N . LYS A 1 307 ? 0.935 -2.515 34.419 1.00 94.94 307 LYS A N 1
ATOM 2490 C CA . LYS A 1 307 ? 0.388 -3.882 34.451 1.00 94.94 307 LYS A CA 1
ATOM 2491 C C . LYS A 1 307 ? -1.124 -3.927 34.705 1.00 94.94 307 LYS A C 1
ATOM 2493 O O . LYS A 1 307 ? -1.607 -4.813 35.407 1.00 94.94 307 LYS A O 1
ATOM 2498 N N . PHE A 1 308 ? -1.873 -2.981 34.142 1.00 96.25 308 PHE A N 1
ATOM 2499 C CA . PHE A 1 308 ? -3.333 -3.015 34.210 1.00 96.25 308 PHE A CA 1
ATOM 2500 C C . PHE A 1 308 ? -3.880 -4.248 33.489 1.00 96.25 308 PHE A C 1
ATOM 2502 O O . PHE A 1 308 ? -3.356 -4.658 32.451 1.00 96.25 308 PHE A O 1
ATOM 2509 N N . ASN A 1 309 ? -4.951 -4.833 34.030 1.00 96.19 309 ASN A N 1
ATOM 2510 C CA . ASN A 1 309 ? -5.654 -5.912 33.344 1.00 96.19 309 ASN A CA 1
ATOM 2511 C C . ASN A 1 309 ? -6.537 -5.288 32.258 1.00 96.19 309 ASN A C 1
ATOM 2513 O O . ASN A 1 309 ? -7.404 -4.466 32.551 1.00 96.19 309 ASN A O 1
ATOM 2517 N N . MET A 1 310 ? -6.283 -5.654 31.006 1.00 97.06 310 MET A N 1
ATOM 2518 C CA . MET A 1 310 ? -6.933 -5.087 29.833 1.00 97.06 310 MET A CA 1
ATOM 2519 C C . MET A 1 310 ? -7.519 -6.216 29.009 1.00 97.06 310 MET A C 1
ATOM 2521 O O . MET A 1 310 ? -6.785 -7.068 28.525 1.00 97.06 310 MET A O 1
ATOM 2525 N N . THR A 1 311 ? -8.833 -6.229 28.827 1.00 95.31 311 THR A N 1
ATOM 2526 C CA . THR A 1 311 ? -9.507 -7.264 28.031 1.00 95.31 311 THR A CA 1
ATOM 2527 C C . THR A 1 311 ? -10.379 -6.604 26.977 1.00 95.31 311 THR A C 1
ATOM 2529 O O . THR A 1 311 ? -11.181 -5.730 27.310 1.00 95.31 311 THR A O 1
ATOM 2532 N N . ARG A 1 312 ? -10.255 -7.011 25.706 1.00 94.50 312 ARG A N 1
ATOM 2533 C CA . ARG A 1 312 ? -11.162 -6.517 24.659 1.00 94.50 312 ARG A CA 1
ATOM 2534 C C . ARG A 1 312 ? -12.594 -6.969 24.952 1.00 94.50 312 ARG A C 1
ATOM 2536 O O . ARG A 1 312 ? -12.852 -8.171 25.053 1.00 94.50 312 ARG A O 1
ATOM 2543 N N . VAL A 1 313 ? -13.514 -6.013 25.045 1.00 93.12 313 VAL A N 1
ATOM 2544 C CA . VAL A 1 313 ? -14.948 -6.268 25.267 1.00 93.12 313 VAL A CA 1
ATOM 2545 C C . VAL A 1 313 ? -15.773 -6.096 23.995 1.00 93.12 313 VAL A C 1
ATOM 2547 O O . VAL A 1 313 ? -16.822 -6.714 23.865 1.00 93.12 313 VAL A O 1
ATOM 2550 N N . GLY A 1 314 ? -15.295 -5.292 23.046 1.00 94.69 314 GLY A N 1
ATOM 2551 C CA . GLY A 1 314 ? -16.069 -4.893 21.880 1.00 94.69 314 GLY A CA 1
ATOM 2552 C C . GLY A 1 314 ? -15.284 -3.999 20.930 1.00 94.69 314 GLY A C 1
ATOM 2553 O O . GLY A 1 314 ? -14.062 -3.892 21.036 1.00 94.69 314 GLY A O 1
ATOM 2554 N N . THR A 1 315 ? -15.986 -3.320 20.027 1.00 96.88 315 THR A N 1
ATOM 2555 C CA . THR A 1 315 ? -15.419 -2.267 19.172 1.00 96.88 315 THR A CA 1
ATOM 2556 C C . THR A 1 315 ? -16.388 -1.097 19.002 1.00 96.88 315 THR A C 1
ATOM 2558 O O . THR A 1 315 ? -17.562 -1.185 19.353 1.00 96.88 315 THR A O 1
ATOM 2561 N N . VAL A 1 316 ? -15.912 -0.000 18.416 1.00 96.75 316 VAL A N 1
ATOM 2562 C CA . VAL A 1 316 ? -16.730 1.166 18.030 1.00 96.75 316 VAL A CA 1
ATOM 2563 C C . VAL A 1 316 ? -17.476 0.993 16.696 1.00 96.75 316 VAL A C 1
ATOM 2565 O O . VAL A 1 316 ? -17.960 1.967 16.116 1.00 96.75 316 VAL A O 1
ATOM 2568 N N . PHE A 1 317 ? -17.555 -0.237 16.180 1.00 96.06 317 PHE A N 1
ATOM 2569 C CA . PHE A 1 317 ? -18.147 -0.569 14.882 1.00 96.06 317 PHE A CA 1
ATOM 2570 C C . PHE A 1 317 ? -19.546 -1.188 15.028 1.00 96.06 317 PHE A C 1
ATOM 2572 O O . PHE A 1 317 ? -19.819 -2.272 14.521 1.00 96.06 317 PHE A O 1
ATOM 2579 N N . PHE A 1 318 ? -20.434 -0.499 15.742 1.00 94.19 318 PHE A N 1
ATOM 2580 C CA . PHE A 1 318 ? -21.869 -0.801 15.845 1.00 94.19 318 PHE A CA 1
ATOM 2581 C C . PHE A 1 318 ? -22.690 0.307 15.177 1.00 94.19 318 PHE A C 1
ATOM 2583 O O . PHE A 1 318 ? -22.180 1.413 14.976 1.00 94.19 318 PHE A O 1
ATOM 2590 N N . ARG A 1 319 ? -23.961 0.020 14.860 1.00 93.38 319 ARG A N 1
ATOM 2591 C CA . ARG A 1 319 ? -24.851 0.918 14.097 1.00 93.38 319 ARG A CA 1
ATOM 2592 C C . ARG A 1 319 ? -24.198 1.419 12.806 1.00 93.38 319 ARG A C 1
ATOM 2594 O O . ARG A 1 319 ? -24.256 2.599 12.467 1.00 93.38 319 ARG A O 1
ATOM 2601 N N . LEU A 1 320 ? -23.500 0.524 12.115 1.00 94.19 320 LEU A N 1
ATOM 2602 C CA . LEU A 1 320 ? -22.845 0.847 10.857 1.00 94.19 320 LEU A CA 1
ATOM 2603 C C . LEU A 1 320 ? -23.862 1.037 9.737 1.00 94.19 320 LEU A C 1
ATOM 2605 O O . LEU A 1 320 ? -24.893 0.374 9.696 1.00 94.19 320 LEU A O 1
ATOM 2609 N N . ASP A 1 321 ? -23.502 1.891 8.793 1.00 90.19 321 ASP A N 1
ATOM 2610 C CA . ASP A 1 321 ? -24.206 2.088 7.536 1.00 90.19 321 ASP A CA 1
ATOM 2611 C C . ASP A 1 321 ? -23.189 1.869 6.404 1.00 90.19 321 ASP A C 1
ATOM 2613 O O . ASP A 1 321 ? -22.078 2.405 6.455 1.00 90.19 321 ASP A O 1
ATOM 2617 N N . LYS A 1 322 ? -23.542 1.018 5.432 1.00 81.81 322 LYS A N 1
ATOM 2618 C CA . LYS A 1 322 ? -22.678 0.669 4.289 1.00 81.81 322 LYS A CA 1
ATOM 2619 C C . LYS A 1 322 ? -22.484 1.856 3.339 1.00 81.81 322 LYS A C 1
ATOM 2621 O O . LYS A 1 322 ? -21.448 1.944 2.671 1.00 81.81 322 LYS A O 1
ATOM 2626 N N . ASP A 1 323 ? -23.444 2.775 3.332 1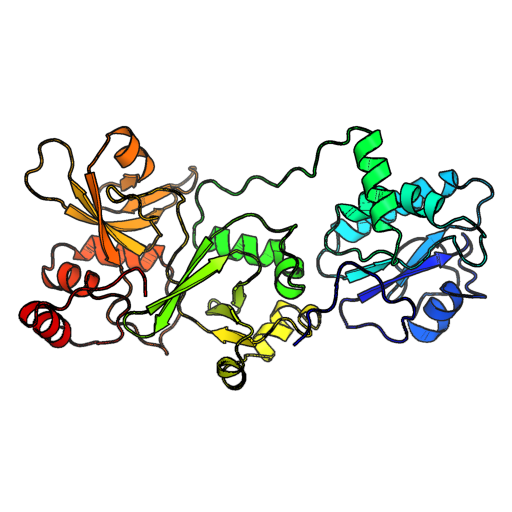.00 83.19 323 ASP A N 1
ATOM 2627 C CA . ASP A 1 323 ? -23.495 3.913 2.419 1.00 83.19 323 ASP A CA 1
ATOM 2628 C C . ASP A 1 323 ? -23.020 5.216 3.076 1.00 83.19 323 ASP A C 1
ATOM 2630 O O . ASP A 1 323 ? -22.766 6.209 2.390 1.00 83.19 323 ASP A O 1
ATOM 2634 N N . ALA A 1 324 ? -22.823 5.214 4.398 1.00 82.69 324 ALA A N 1
ATOM 2635 C CA . ALA A 1 324 ? -22.322 6.378 5.112 1.00 82.69 324 ALA A CA 1
ATOM 2636 C C . ALA A 1 324 ? -20.877 6.741 4.709 1.00 82.69 324 ALA A C 1
ATOM 2638 O O . ALA A 1 324 ? -20.058 5.867 4.395 1.00 82.69 324 ALA A O 1
ATOM 2639 N N . PRO A 1 325 ? -20.512 8.036 4.777 1.00 84.38 325 PRO A N 1
ATOM 2640 C CA . PRO A 1 325 ? -19.136 8.471 4.589 1.00 84.38 325 PRO A CA 1
ATOM 2641 C C . PRO A 1 325 ? -18.169 7.775 5.551 1.00 84.38 325 PRO A C 1
ATOM 2643 O O . PRO A 1 325 ? -18.504 7.478 6.701 1.00 84.38 325 PRO A O 1
ATOM 2646 N N . SER A 1 326 ? -16.931 7.576 5.093 1.00 84.94 326 SER A N 1
ATOM 2647 C CA . SER A 1 326 ? -15.860 7.053 5.937 1.00 84.94 326 SER A CA 1
ATOM 2648 C C . SER A 1 326 ? -15.626 7.983 7.132 1.00 84.94 326 SER A C 1
ATOM 2650 O O . SER A 1 326 ? -15.597 9.208 6.994 1.00 84.94 326 SER A O 1
ATOM 2652 N N . VAL A 1 327 ? -15.467 7.394 8.317 1.00 91.00 327 VAL A N 1
ATOM 2653 C CA . VAL A 1 327 ? -15.187 8.115 9.563 1.00 91.00 327 VAL A CA 1
ATOM 2654 C C . VAL A 1 327 ? -13.923 7.529 10.163 1.00 91.00 327 VAL A C 1
ATOM 2656 O O . VAL A 1 327 ? -13.890 6.325 10.430 1.00 91.00 327 VAL A O 1
ATOM 2659 N N . ASP A 1 328 ? -12.929 8.384 10.410 1.00 92.81 328 ASP A N 1
ATOM 2660 C CA . ASP A 1 328 ? -11.652 7.981 11.001 1.00 92.81 328 ASP A CA 1
ATOM 2661 C C . ASP A 1 328 ? -11.859 7.244 12.333 1.00 92.81 328 ASP A C 1
ATOM 2663 O O . ASP A 1 328 ? -12.727 7.585 13.154 1.00 92.81 328 ASP A O 1
ATOM 2667 N N . VAL A 1 329 ? -11.025 6.235 12.575 1.00 95.88 329 VAL A N 1
ATOM 2668 C CA . VAL A 1 329 ? -11.167 5.352 13.739 1.00 95.88 329 VAL A CA 1
ATOM 2669 C C . VAL A 1 329 ? -10.929 6.122 15.035 1.00 95.88 329 VAL A C 1
ATOM 2671 O O . VAL A 1 329 ? -11.655 5.926 16.013 1.00 95.88 329 VAL A O 1
ATOM 2674 N N . ALA A 1 330 ? -9.979 7.061 15.027 1.00 94.19 330 ALA A N 1
ATOM 2675 C CA . ALA A 1 330 ? -9.729 7.960 16.150 1.00 94.19 330 ALA A CA 1
ATOM 2676 C C . ALA A 1 330 ? -10.977 8.774 16.540 1.00 94.19 330 ALA A C 1
ATOM 2678 O O . ALA A 1 330 ? -11.281 8.909 17.727 1.00 94.19 330 ALA A O 1
ATOM 2679 N N . ARG A 1 331 ? -11.752 9.253 15.556 1.00 93.94 331 ARG A N 1
ATOM 2680 C CA . ARG A 1 331 ? -12.992 10.002 15.806 1.00 93.94 331 ARG A CA 1
ATOM 2681 C C . ARG A 1 331 ? -14.075 9.109 16.405 1.00 93.94 331 ARG A C 1
ATOM 2683 O O . ARG A 1 331 ? -14.716 9.516 17.369 1.00 93.94 331 ARG A O 1
ATOM 2690 N N . ARG A 1 332 ? -14.248 7.884 15.891 1.00 95.31 332 ARG A N 1
ATOM 2691 C CA . ARG A 1 332 ? -15.190 6.904 16.467 1.00 95.31 332 ARG A CA 1
ATOM 2692 C C . ARG A 1 332 ? -14.841 6.573 17.921 1.00 95.31 332 ARG A C 1
ATOM 2694 O O . ARG A 1 332 ? -15.728 6.565 18.772 1.00 95.31 332 ARG A O 1
ATOM 2701 N N . ALA A 1 333 ? -13.558 6.351 18.210 1.00 96.56 333 ALA A N 1
ATOM 2702 C CA . ALA A 1 333 ? -13.070 6.096 19.564 1.00 96.56 333 ALA A CA 1
ATOM 2703 C C . ALA A 1 333 ? -13.317 7.284 20.504 1.00 96.56 333 ALA A C 1
ATOM 2705 O O . ALA A 1 333 ? -13.823 7.100 21.609 1.00 96.56 333 ALA A O 1
ATOM 2706 N N . HIS A 1 334 ? -13.033 8.505 20.045 1.00 94.06 334 HIS A N 1
ATOM 2707 C CA . HIS A 1 334 ? -13.309 9.715 20.812 1.00 94.06 334 HIS A CA 1
ATOM 2708 C C . HIS A 1 334 ? -14.801 9.858 21.139 1.00 94.06 334 HIS A C 1
ATOM 2710 O O . HIS A 1 334 ? -15.155 10.001 22.307 1.00 94.06 334 HIS A O 1
ATOM 2716 N N . SER A 1 335 ? -15.684 9.743 20.140 1.00 93.56 335 SER A N 1
ATOM 2717 C CA . SER A 1 335 ? -17.134 9.831 20.350 1.00 93.56 335 SER A CA 1
ATOM 2718 C C . SER A 1 335 ? -17.652 8.768 21.319 1.00 93.56 335 SER A C 1
ATOM 2720 O O . SER A 1 335 ? -18.468 9.088 22.180 1.00 93.56 335 SER A O 1
ATOM 2722 N N . PHE A 1 336 ? -17.153 7.529 21.229 1.00 95.25 336 PHE A N 1
ATOM 2723 C CA . PHE A 1 336 ? -17.491 6.485 22.197 1.00 95.25 336 PHE A CA 1
ATOM 2724 C C . PHE A 1 336 ? -17.074 6.888 23.610 1.00 95.25 336 PHE A C 1
ATOM 2726 O O . PHE A 1 336 ? -17.880 6.804 24.531 1.00 95.25 336 PHE A O 1
ATOM 2733 N N . ASN A 1 337 ? -15.837 7.359 23.789 1.00 94.94 337 ASN A N 1
ATOM 2734 C CA . ASN A 1 337 ? -15.347 7.719 25.113 1.00 94.94 337 ASN A CA 1
ATOM 2735 C C . ASN A 1 337 ? -16.140 8.875 25.722 1.00 94.94 337 ASN A C 1
ATOM 2737 O O . ASN A 1 337 ? -16.474 8.789 26.897 1.00 94.94 337 ASN A O 1
ATOM 2741 N N . MET A 1 338 ? -16.504 9.905 24.957 1.00 91.75 338 MET A N 1
ATOM 2742 C CA . MET A 1 338 ? -17.277 11.042 25.483 1.00 91.75 338 MET A CA 1
ATOM 2743 C C . MET A 1 338 ? -18.703 10.662 25.912 1.00 91.75 338 MET A C 1
ATOM 2745 O O . MET A 1 338 ? -19.261 11.303 26.795 1.00 91.75 338 MET A O 1
ATOM 2749 N N . ALA A 1 339 ? -19.279 9.608 25.328 1.00 89.12 339 ALA A N 1
ATOM 2750 C CA . ALA A 1 339 ? -20.636 9.151 25.633 1.00 89.12 339 ALA A CA 1
ATOM 2751 C C . ALA A 1 339 ? -20.681 7.864 26.486 1.00 89.12 339 ALA A C 1
ATOM 2753 O O . ALA A 1 339 ? -21.754 7.358 26.794 1.00 89.12 339 ALA A O 1
ATOM 2754 N N . ARG A 1 340 ? -19.528 7.316 26.902 1.00 75.19 340 ARG A N 1
ATOM 2755 C CA . ARG A 1 340 ? -19.405 5.972 27.513 1.00 75.19 340 ARG A CA 1
ATOM 2756 C C . ARG A 1 340 ? -20.213 5.744 28.798 1.00 75.19 340 ARG A C 1
ATOM 2758 O O . ARG A 1 340 ? -20.369 4.597 29.208 1.00 75.19 340 ARG A O 1
ATOM 2765 N N . SER A 1 341 ? -20.675 6.807 29.456 1.00 73.25 341 SER A N 1
ATOM 2766 C CA . SER A 1 341 ? -21.552 6.737 30.633 1.00 73.25 341 SER A CA 1
ATOM 2767 C C . SER A 1 341 ? -22.973 6.273 30.294 1.00 73.25 341 SER A C 1
ATOM 2769 O O . SER A 1 341 ? -23.713 5.875 31.192 1.00 73.25 341 SER A O 1
ATOM 2771 N N . GLU A 1 342 ? -23.353 6.270 29.017 1.00 73.75 342 GLU A N 1
ATOM 2772 C CA . GLU A 1 342 ? -24.601 5.684 28.545 1.00 73.75 342 GLU A CA 1
ATOM 2773 C C . GLU A 1 342 ? -24.479 4.149 28.520 1.00 73.75 342 GLU A C 1
ATOM 2775 O O . GLU A 1 342 ? -23.794 3.584 27.661 1.00 73.75 342 GLU A O 1
ATOM 2780 N N . GLU A 1 343 ? -25.171 3.450 29.433 1.00 67.25 343 GLU A N 1
ATOM 2781 C CA . GLU A 1 343 ? -25.129 1.974 29.556 1.00 67.25 343 GLU A CA 1
ATOM 2782 C C . GLU A 1 343 ? -25.377 1.242 28.223 1.00 67.25 343 GLU A C 1
ATOM 2784 O O . GLU A 1 343 ? -24.859 0.147 27.979 1.00 67.25 343 GLU A O 1
ATOM 2789 N N . ASN A 1 344 ? -26.130 1.874 27.326 1.00 84.12 344 ASN A N 1
ATOM 2790 C CA . ASN A 1 344 ? -26.500 1.326 26.031 1.00 84.12 344 ASN A CA 1
ATOM 2791 C C . ASN A 1 344 ? -25.310 1.200 25.066 1.00 84.12 344 ASN A C 1
ATOM 2793 O O . ASN A 1 344 ? -25.273 0.256 24.276 1.00 84.12 344 ASN A O 1
ATOM 2797 N N . LEU A 1 345 ? -24.322 2.103 25.123 1.00 88.94 345 LEU A N 1
ATOM 2798 C CA . LEU A 1 345 ? -23.194 2.101 24.182 1.00 88.94 345 LEU A CA 1
ATOM 2799 C C . LEU A 1 345 ? -22.216 0.966 24.456 1.00 88.94 345 LEU A C 1
ATOM 2801 O O . LEU A 1 345 ? -21.755 0.307 23.521 1.00 88.94 345 LEU A O 1
ATOM 2805 N N . VAL A 1 346 ? -21.936 0.700 25.733 1.00 89.75 346 VAL A N 1
ATOM 2806 C CA . VAL A 1 346 ? -21.092 -0.433 26.122 1.00 89.75 346 VAL A CA 1
ATOM 2807 C C . VAL A 1 346 ? -21.735 -1.733 25.650 1.00 89.75 346 VAL A C 1
ATOM 2809 O O . VAL A 1 346 ? -21.045 -2.546 25.040 1.00 89.75 346 VAL A O 1
ATOM 2812 N N . LEU A 1 347 ? -23.052 -1.893 25.830 1.00 92.06 347 LEU A N 1
ATOM 2813 C CA . LEU A 1 347 ? -23.773 -3.066 25.335 1.00 92.06 347 LEU A CA 1
ATOM 2814 C C . LEU A 1 347 ? -23.682 -3.212 23.810 1.00 92.06 347 LEU A C 1
ATOM 2816 O O . LEU A 1 347 ? -23.401 -4.296 23.317 1.00 92.06 347 LEU A O 1
ATOM 2820 N N . MET A 1 348 ? -23.897 -2.141 23.045 1.00 93.50 348 MET A N 1
ATOM 2821 C CA . MET A 1 348 ? -23.812 -2.234 21.583 1.00 93.50 348 MET A CA 1
ATOM 2822 C C . MET A 1 348 ? -22.404 -2.618 21.113 1.00 93.50 348 MET A C 1
ATOM 2824 O O . MET A 1 348 ? -22.260 -3.415 20.187 1.00 93.50 348 MET A O 1
ATOM 2828 N N . SER A 1 349 ? -21.363 -2.126 21.794 1.00 93.75 349 SER A N 1
ATOM 2829 C CA . SER A 1 349 ? -19.971 -2.437 21.455 1.00 93.75 349 SER A CA 1
ATOM 2830 C C . SER A 1 349 ? -19.634 -3.931 21.535 1.00 93.75 349 SER A C 1
ATOM 2832 O O . SER A 1 349 ? -18.784 -4.396 20.771 1.00 93.75 349 SER A O 1
ATOM 2834 N N . THR A 1 350 ? -20.310 -4.705 22.396 1.00 93.00 350 THR A N 1
ATOM 2835 C CA . THR A 1 350 ? -20.036 -6.145 22.568 1.00 93.00 350 THR A CA 1
ATOM 2836 C C . THR A 1 350 ? -20.541 -7.001 21.409 1.00 93.00 350 THR A C 1
ATOM 2838 O O . THR A 1 350 ? -20.110 -8.141 21.257 1.00 93.00 350 THR A O 1
ATOM 2841 N N . TYR A 1 351 ? -21.422 -6.457 20.568 1.00 93.00 351 TYR A N 1
ATOM 2842 C CA . TYR A 1 351 ? -21.972 -7.119 19.387 1.00 93.00 351 TYR A CA 1
ATOM 2843 C C . TYR A 1 351 ? -21.469 -6.424 18.124 1.00 93.00 351 TYR A C 1
ATOM 2845 O O . TYR A 1 351 ? -22.241 -5.769 17.432 1.00 93.00 351 TYR A O 1
ATOM 2853 N N . THR A 1 352 ? -20.167 -6.514 17.839 1.00 91.88 352 THR A N 1
ATOM 2854 C CA . THR A 1 352 ? -19.545 -5.779 16.725 1.00 91.88 352 THR A CA 1
ATOM 2855 C C . THR A 1 352 ? -18.611 -6.632 15.872 1.00 91.88 352 THR A C 1
ATOM 2857 O O . THR A 1 352 ? -17.855 -7.408 16.439 1.00 91.88 352 THR A O 1
ATOM 2860 N N . PRO A 1 353 ? -18.599 -6.457 14.534 1.00 93.94 353 PRO A N 1
ATOM 2861 C CA . PRO A 1 353 ? -19.219 -5.347 13.818 1.00 93.94 353 PRO A CA 1
ATOM 2862 C C . PRO A 1 353 ? -20.711 -5.588 13.549 1.00 93.94 353 PRO A C 1
ATOM 2864 O O . PRO A 1 353 ? -21.122 -6.727 13.322 1.00 93.94 353 PRO A O 1
ATOM 2867 N N . ASN A 1 354 ? -21.528 -4.533 13.609 1.00 94.00 354 ASN A N 1
ATOM 2868 C CA . ASN A 1 354 ? -22.979 -4.642 13.428 1.00 94.00 354 ASN A CA 1
ATOM 2869 C C . ASN A 1 354 ? -23.586 -3.410 12.732 1.00 94.00 354 ASN A C 1
ATOM 2871 O O . ASN A 1 354 ? -23.176 -2.275 12.982 1.00 94.00 354 ASN A O 1
ATOM 2875 N N . PHE A 1 355 ? -24.565 -3.664 11.864 1.00 94.50 355 PHE A N 1
ATOM 2876 C CA . PHE A 1 355 ? -25.313 -2.698 11.060 1.00 94.50 355 PHE A CA 1
ATOM 2877 C C . PHE A 1 355 ? -26.695 -2.357 11.649 1.00 94.50 355 PHE A C 1
ATOM 2879 O O . PHE A 1 355 ? -27.321 -1.396 11.207 1.00 94.50 355 PHE A O 1
ATOM 2886 N N . ASP A 1 356 ? -27.158 -3.096 12.666 1.00 93.69 356 ASP A N 1
ATOM 2887 C CA . ASP A 1 356 ? -28.419 -2.824 13.360 1.00 93.69 356 ASP A CA 1
ATOM 2888 C C . ASP A 1 356 ? -28.412 -1.405 13.936 1.00 93.69 356 ASP A C 1
ATOM 2890 O O . ASP A 1 356 ? -27.538 -1.066 14.738 1.00 93.69 356 ASP A O 1
ATOM 2894 N N . GLN A 1 357 ? -29.393 -0.588 13.551 1.00 92.94 357 GLN A N 1
ATOM 2895 C CA . GLN A 1 357 ? -29.510 0.809 13.991 1.00 92.94 357 GLN A CA 1
ATOM 2896 C C . GLN A 1 357 ? -30.216 0.942 15.346 1.00 92.94 357 GLN A C 1
ATOM 2898 O O . GLN A 1 357 ? -29.867 1.794 16.165 1.00 92.94 357 GLN A O 1
ATOM 2903 N N . GLU A 1 358 ? -31.185 0.063 15.594 1.00 92.94 358 GLU A N 1
ATOM 2904 C CA . GLU A 1 358 ? -32.059 0.118 16.761 1.00 92.94 358 GLU A CA 1
ATOM 2905 C C . GLU A 1 358 ? -31.460 -0.606 17.972 1.00 92.94 358 GLU A C 1
ATOM 2907 O O . GLU A 1 358 ? -31.055 -1.768 17.888 1.00 92.94 358 GLU A O 1
ATOM 2912 N N . TYR A 1 359 ? -31.481 0.054 19.132 1.00 91.06 359 TYR A N 1
ATOM 2913 C CA . TYR A 1 359 ? -30.930 -0.473 20.387 1.00 91.06 359 TYR A CA 1
ATOM 2914 C C . TYR A 1 359 ? -31.557 -1.809 20.820 1.00 91.06 359 TYR A C 1
ATOM 2916 O O . TYR A 1 359 ? -30.868 -2.679 21.358 1.00 91.06 359 TYR A O 1
ATOM 2924 N N . TRP A 1 360 ? -32.857 -2.000 20.580 1.00 92.88 360 TRP A N 1
ATOM 2925 C CA . TRP A 1 360 ? -33.575 -3.176 21.071 1.00 92.88 360 TRP A CA 1
ATOM 2926 C C . TRP A 1 360 ? -33.059 -4.494 20.468 1.00 92.88 360 TRP A C 1
ATOM 2928 O O . TRP A 1 360 ? -33.127 -5.519 21.147 1.00 92.88 360 TRP A O 1
ATOM 2938 N N . HIS A 1 361 ? -32.468 -4.481 19.265 1.00 93.12 361 HIS A N 1
ATOM 2939 C CA . HIS A 1 361 ? -31.828 -5.667 18.680 1.00 93.12 361 HIS A CA 1
ATOM 2940 C C . HIS A 1 361 ? -30.664 -6.168 19.547 1.00 93.12 361 HIS A C 1
ATOM 2942 O O . HIS A 1 361 ? -30.544 -7.361 19.820 1.00 93.12 361 HIS A O 1
ATOM 2948 N N . TYR A 1 362 ? -29.843 -5.252 20.061 1.00 93.31 362 TYR A N 1
ATOM 2949 C CA . TYR A 1 362 ? -28.712 -5.572 20.934 1.00 93.31 362 TYR A CA 1
ATOM 2950 C C . TYR A 1 362 ? -29.178 -6.094 22.295 1.00 93.31 362 TYR A C 1
ATOM 2952 O O . TYR A 1 362 ? -28.594 -7.028 22.847 1.00 93.31 362 TYR A O 1
ATOM 2960 N N . LEU A 1 363 ? -30.264 -5.525 22.826 1.00 92.56 363 LEU A N 1
ATOM 2961 C CA . LEU A 1 363 ? -30.879 -6.017 24.055 1.00 92.56 363 LEU A CA 1
ATOM 2962 C C . LEU A 1 363 ? -31.432 -7.437 23.873 1.00 92.56 363 LEU A C 1
ATOM 2964 O O . LEU A 1 363 ? -31.233 -8.282 24.745 1.00 92.56 363 LEU A O 1
ATOM 2968 N N . ALA A 1 364 ? -32.067 -7.721 22.733 1.00 93.38 364 ALA A N 1
ATOM 2969 C CA . ALA A 1 364 ? -32.542 -9.060 22.406 1.00 93.38 364 ALA A CA 1
ATOM 2970 C C . ALA A 1 364 ? -31.383 -10.068 22.339 1.00 93.38 364 ALA A C 1
ATOM 2972 O O . ALA A 1 364 ? -31.460 -11.120 22.971 1.00 93.38 364 ALA A O 1
ATOM 2973 N N . LEU A 1 365 ? -30.273 -9.728 21.670 1.00 91.94 365 LEU A N 1
ATOM 2974 C CA . LEU A 1 365 ? -29.070 -10.573 21.624 1.00 91.94 365 LEU A CA 1
ATOM 2975 C C . LEU A 1 365 ? -28.511 -10.873 23.022 1.00 91.94 365 LEU A C 1
ATOM 2977 O O . LEU A 1 365 ? -28.143 -12.015 23.306 1.00 91.94 365 LEU A O 1
ATOM 2981 N N . LYS A 1 366 ? -28.508 -9.875 23.914 1.00 92.00 366 LYS A N 1
ATOM 2982 C CA . LYS A 1 366 ? -28.110 -10.043 25.318 1.00 92.00 366 LYS A CA 1
ATOM 2983 C C . LYS A 1 366 ? -29.012 -11.016 26.064 1.00 92.00 366 LYS A C 1
ATOM 2985 O O . LYS A 1 366 ? -28.510 -11.901 26.750 1.00 92.00 366 LYS A O 1
ATOM 2990 N N . ILE A 1 367 ? -30.328 -10.857 25.934 1.00 93.12 367 ILE A N 1
ATOM 2991 C CA . ILE A 1 367 ? -31.319 -11.720 26.594 1.00 93.12 367 ILE A CA 1
ATOM 2992 C C . ILE A 1 367 ? -31.199 -13.164 26.095 1.00 93.12 367 ILE A C 1
ATOM 2994 O O . ILE A 1 367 ? -31.322 -14.097 26.884 1.00 93.12 367 ILE A O 1
ATOM 2998 N N . LEU A 1 368 ? -30.906 -13.348 24.807 1.00 93.62 368 LEU A N 1
ATOM 2999 C CA . LEU A 1 368 ? -30.708 -14.661 24.192 1.00 93.62 368 LEU A CA 1
ATOM 3000 C C . LEU A 1 368 ? -29.351 -15.304 24.528 1.00 93.62 368 LEU A C 1
ATOM 3002 O O . LEU A 1 368 ? -29.109 -16.435 24.114 1.00 93.62 368 LEU A O 1
ATOM 3006 N N . GLY A 1 369 ? -28.464 -14.612 25.252 1.00 88.81 369 GLY A N 1
ATOM 3007 C CA . GLY A 1 369 ? -27.134 -15.125 25.592 1.00 88.81 369 GLY A CA 1
ATOM 3008 C C . GLY A 1 369 ? -26.216 -15.281 24.378 1.00 88.81 369 GLY A C 1
ATOM 3009 O O . GLY A 1 369 ? -25.321 -16.122 24.389 1.00 88.81 369 GLY A O 1
ATOM 3010 N N . ALA A 1 370 ? -26.443 -14.506 23.313 1.00 86.69 370 ALA A N 1
ATOM 3011 C CA . ALA A 1 370 ? -25.576 -14.537 22.147 1.00 86.69 370 ALA A CA 1
ATOM 3012 C C . ALA A 1 370 ? -24.180 -14.012 22.516 1.00 86.69 370 ALA A C 1
ATOM 3014 O O . ALA A 1 370 ? -24.049 -12.943 23.117 1.00 86.69 370 ALA A O 1
ATOM 3015 N N . GLU A 1 371 ? -23.140 -14.736 22.105 1.00 80.81 371 GLU A N 1
ATOM 3016 C CA . GLU A 1 371 ? -21.747 -14.316 22.253 1.00 80.81 371 GLU A CA 1
ATOM 3017 C C . GLU A 1 371 ? -21.105 -14.064 20.889 1.00 80.81 371 GLU A C 1
ATOM 3019 O O . GLU A 1 371 ? -21.339 -14.777 19.907 1.00 80.81 371 GLU A O 1
ATOM 3024 N N . TYR A 1 372 ? -20.269 -13.030 20.828 1.00 75.12 372 TYR A N 1
ATOM 3025 C CA . TYR A 1 372 ? -19.491 -12.725 19.639 1.00 75.12 372 TYR A CA 1
ATOM 3026 C C . TYR A 1 372 ? -18.253 -13.626 19.558 1.00 75.12 372 TYR A C 1
ATOM 3028 O O . TYR A 1 372 ? -17.438 -13.669 20.483 1.00 75.12 372 TYR A O 1
ATOM 3036 N N . ASN A 1 373 ? -18.072 -14.301 18.420 1.00 75.19 373 ASN A N 1
ATOM 3037 C CA . ASN A 1 373 ? -16.885 -15.111 18.164 1.00 75.19 373 ASN A CA 1
ATOM 3038 C C . ASN A 1 373 ? -15.859 -14.300 17.363 1.00 75.19 373 ASN A C 1
ATOM 3040 O O . ASN A 1 373 ? -16.008 -14.100 16.160 1.00 75.19 373 ASN A O 1
ATOM 3044 N N . TRP A 1 374 ? -14.788 -13.888 18.040 1.00 71.75 374 TRP A N 1
ATOM 3045 C CA . TRP A 1 374 ? -13.699 -13.100 17.459 1.00 71.75 374 TRP A CA 1
ATOM 3046 C C . TRP A 1 374 ? -12.816 -13.840 16.453 1.00 71.75 374 TRP A C 1
ATOM 3048 O O . TRP A 1 374 ? -12.035 -13.184 15.772 1.00 71.75 374 TRP A O 1
ATOM 3058 N N . ASN A 1 375 ? -12.970 -15.159 16.326 1.00 67.00 375 ASN A N 1
ATOM 3059 C CA . ASN A 1 375 ? -12.133 -16.019 15.489 1.00 67.00 375 ASN A CA 1
ATOM 3060 C C . ASN A 1 375 ? -12.863 -16.544 14.236 1.00 67.00 375 ASN A C 1
ATOM 3062 O O . ASN A 1 375 ? -12.461 -17.572 13.690 1.00 67.00 375 ASN A O 1
ATOM 3066 N N . LYS A 1 376 ? -13.966 -15.903 13.828 1.00 63.31 376 LYS A N 1
ATOM 3067 C CA . LYS A 1 376 ? -14.769 -16.285 12.651 1.00 63.31 376 LYS A CA 1
ATOM 3068 C C . LYS A 1 376 ? -14.175 -15.867 11.310 1.00 63.31 376 LYS A C 1
ATOM 3070 O O . LYS A 1 376 ? -13.488 -14.825 11.255 1.00 63.31 376 LYS A O 1
#

Secondary structure (DSSP, 8-state):
-PPP-TTEE-SS-----TTEEEEEEE-TT----SHHHHHHHHHH-PPTT--SEEETTEEEEE---SSGGGGHHHHHHHHHHHHH-TTSEEEE--TTSSTT---HHHHHHHTGGGGG-TTEEEETTHHHHHHHHHHHTTPPP---PPPPSS--HHHHHHHHHHTHHHHHHT--TTS---EEEEEEETTEEEEEETTSEEEETTEEEEEE--GGGGGG--HHHHHHHHTTTTTTS-EEEEEEEEEEEEEEE-TTSPEEETTEEEEEE-TT-SSPEEEE-EEEE-TTS-EEEEEE-SS-EEEHHHHHHTT-EEEEEEES--S--SSSPP--HHHHHHHHHHHTTSHHHHHHHTS-S----SHHHHHHHHHTT----TT-

Sequence (376 aa):
MRKKNKHNTPERITELSKCEIFVFGSNLEGHHYGGAARTAYEKFGAEWGVGDGPTGRCYAIPTMFRNIEDIRPYADKFVEYAKAHPQNRFLLTRVGCGIAGFKDIDMAKIFEDCINVPNITRPEGWGPWMIVSFQLEIKPRRETEEVPRVISDDILKSLCKKYSYQIGAGILDFVPYVGVRYVIDQNKFGYKRLGDFFFHNGQFYVWDTDDKWAAEHDQEAVLETFGDECFNRGYAHKVIFAGVNTRYRDSRGEYIYTGDVIGVKENGMSKPTCMALGTFKWSGKEDEYTFMLDNHTLDLKDCFRQKFNMTRVGTVFFRLDKDAPSVDVARRAHSFNMARSEENLVLMSTYTPNFDQEYWHYLALKILGAEYNWNK

pLDDT: mean 90.64, std 9.26, range [42.03, 98.69]